Protein AF-0000000065926742 (afdb_homodimer)

pLDDT: mean 91.54, std 11.0, range [31.72, 98.94]

Sequence (686 aa):
MTVQEIKGKKLVKGIAPNVEPEALLNDKRKVFLFGSPSYTNIGDQAIAYAEEKFIKNHFPYYEYIEIMDYATDEGIELVKEIIREDDIVCFTGGGNLGNLYLDIEEDRRKVFSAFKDYKSISLPQSVYFEDTEEGQKEKKKTQDAYHQNTNLTIAARETQTLDVVKETFNSNVIFTPDMVLSLDIVPRELERDGVLFILRADKEKVTDEDFISQMKQWAEKTTYTERTDTVLDTVDTIDYADREKHFMEMLDRIGSSKLVITDRLHAMIFSIITKTPCLVFGNSYGKAKHSYRDWLESLNFIEYTDKNDVEELERMIDRLLQAEPNDVDLSKDFQPLIDFFASMTVQEIKGKKLVKGIAPNVEPEALLNDKRKVFLFGSPSYTNIGDQAIAYAEEKFIKNHFPYYEYIEIMDYATDEGIELVKEIIREDDIVCFTGGGNLGNLYLDIEEDRRKVFSAFKDYKSISLPQSVYFEDTEEGQKEKKKTQDAYHQNTNLTIAARETQTLDVVKETFNSNVIFTPDMVLSLDIVPRELERDGVLFILRADKEKVTDEDFISQMKQWAEKTTYTERTDTVLDTVDTIDYADREKHFMEMLDRIGSSKLVITDRLHAMIFSIITK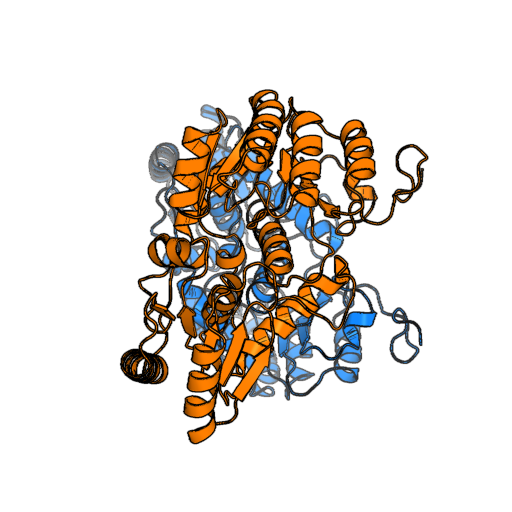TPCLVFGNSYGKAKHSYRDWLESLNFIEYTDKNDVEELERMIDRLLQAEPNDVDLSKDFQPLIDFFAS

Structure (mmCIF, N/CA/C/O backbone):
data_AF-0000000065926742-model_v1
#
loop_
_entity.id
_entity.type
_entity.pdbx_description
1 polymer 'General stress protein 30'
#
loop_
_atom_site.group_PDB
_atom_site.id
_atom_site.type_symbol
_atom_site.label_atom_id
_atom_site.label_alt_id
_atom_site.label_comp_id
_atom_site.label_asym_id
_atom_site.label_entity_id
_atom_site.label_seq_id
_atom_site.pdbx_PDB_ins_code
_atom_site.Cartn_x
_atom_site.Cartn_y
_atom_site.Cartn_z
_atom_site.occupancy
_atom_site.B_iso_or_equiv
_atom_site.auth_seq_id
_atom_site.auth_comp_id
_atom_site.auth_asym_id
_atom_site.auth_atom_id
_atom_site.pdbx_PDB_model_num
ATOM 1 N N . MET A 1 1 ? -20.688 9.602 -25.812 1 32.28 1 MET A N 1
ATOM 2 C CA . MET A 1 1 ? -20.344 10.609 -24.812 1 32.28 1 MET A CA 1
ATOM 3 C C . MET A 1 1 ? -18.906 10.43 -24.328 1 32.28 1 MET A C 1
ATOM 5 O O . MET A 1 1 ? -18.516 9.328 -23.938 1 32.28 1 MET A O 1
ATOM 9 N N . THR A 1 2 ? -17.984 11.125 -24.625 1 43.03 2 THR A N 1
ATOM 10 C CA . THR A 1 2 ? -16.562 10.984 -24.344 1 43.03 2 THR A CA 1
ATOM 11 C C . THR A 1 2 ? -16.297 11.133 -22.844 1 43.03 2 THR A C 1
ATOM 13 O O . THR A 1 2 ? -17.016 11.844 -22.141 1 43.03 2 THR A O 1
ATOM 16 N N . VAL A 1 3 ? -15.578 10.242 -22.188 1 49.06 3 VAL A N 1
ATOM 17 C CA . VAL A 1 3 ? -15.32 10.188 -20.75 1 49.06 3 VAL A CA 1
ATOM 18 C C . VAL A 1 3 ? -14.852 11.555 -20.25 1 49.06 3 VAL A C 1
ATOM 20 O O . VAL A 1 3 ? -15.125 11.93 -19.109 1 49.06 3 VAL A O 1
ATOM 23 N N . GLN A 1 4 ? -14.148 12.32 -21.078 1 54.62 4 GLN A N 1
ATOM 24 C CA . GLN A 1 4 ? -13.812 13.695 -20.719 1 54.62 4 GLN A CA 1
ATOM 25 C C . GLN A 1 4 ? -15.07 14.547 -20.562 1 54.62 4 GLN A C 1
ATOM 27 O O . GLN A 1 4 ? -15.039 15.594 -19.906 1 54.62 4 GLN A O 1
ATOM 32 N N . GLU A 1 5 ? -16.203 14.031 -21.141 1 60.59 5 GLU A N 1
ATOM 33 C CA . GLU A 1 5 ? -17.531 14.625 -21.016 1 60.59 5 GLU A CA 1
ATOM 34 C C . GLU A 1 5 ? -18.484 13.688 -20.281 1 60.59 5 GLU A C 1
ATOM 36 O O . GLU A 1 5 ? -18.594 12.508 -20.625 1 60.59 5 GLU A O 1
ATOM 41 N N . ILE A 1 6 ? -18.719 13.812 -19.125 1 61.41 6 ILE A N 1
ATOM 42 C CA . ILE A 1 6 ? -19.766 13.086 -18.422 1 61.41 6 ILE A CA 1
ATOM 43 C C . ILE A 1 6 ? -21.109 13.789 -18.625 1 61.41 6 ILE A C 1
ATOM 45 O O . ILE A 1 6 ? -21.297 14.93 -18.203 1 61.41 6 ILE A O 1
ATOM 49 N N . LYS A 1 7 ? -22.094 13.156 -19.094 1 58.25 7 LYS A N 1
ATOM 50 C CA . LYS A 1 7 ? -23.453 13.578 -19.438 1 58.25 7 LYS A CA 1
ATOM 51 C C . LYS A 1 7 ? -23.453 14.852 -20.266 1 58.25 7 LYS A C 1
ATOM 53 O O . LYS A 1 7 ? -24.203 15.781 -19.984 1 58.25 7 LYS A O 1
ATOM 58 N N . GLY A 1 8 ? -22.375 14.977 -21.062 1 59.56 8 GLY A N 1
ATOM 59 C CA . GLY A 1 8 ? -22.281 16.125 -21.938 1 59.56 8 GLY A CA 1
ATOM 60 C C . GLY A 1 8 ? -21.453 17.25 -21.375 1 59.56 8 GLY A C 1
ATOM 61 O O . GLY A 1 8 ? -21.328 18.312 -21.984 1 59.56 8 GLY A O 1
ATOM 62 N N . LYS A 1 9 ? -21.047 17.109 -20.172 1 62.5 9 LYS A N 1
ATOM 63 C CA . LYS A 1 9 ? -20.328 18.203 -19.531 1 62.5 9 LYS A CA 1
ATOM 64 C C . LYS A 1 9 ? -18.828 17.891 -19.391 1 62.5 9 LYS A C 1
ATOM 66 O O . LYS A 1 9 ? -18.469 16.75 -19.078 1 62.5 9 LYS A O 1
ATOM 71 N N . LYS A 1 10 ? -17.938 18.844 -19.75 1 74.94 10 LYS A N 1
ATOM 72 C CA . LYS A 1 10 ? -16.484 18.734 -19.578 1 74.94 10 LYS A CA 1
ATOM 73 C C . LYS A 1 10 ? -16.125 18.719 -18.094 1 74.94 10 LYS A C 1
ATOM 75 O O . LYS A 1 10 ? -16.672 19.484 -17.297 1 74.94 10 LYS A O 1
ATOM 80 N N . LEU A 1 11 ? -15.164 17.844 -17.625 1 87.44 11 LEU A N 1
ATOM 81 C CA . LEU A 1 11 ? -14.734 17.781 -16.234 1 87.44 11 LEU A CA 1
ATOM 82 C C . LEU A 1 11 ? -13.906 19 -15.867 1 87.44 11 LEU A C 1
ATOM 84 O O . LEU A 1 11 ? -12.984 19.375 -16.594 1 87.44 11 LEU A O 1
ATOM 88 N N . VAL A 1 12 ? -14.312 19.656 -14.852 1 88.56 12 VAL A N 1
ATOM 89 C CA . VAL A 1 12 ? -13.602 20.828 -14.344 1 88.56 12 VAL A CA 1
ATOM 90 C C . VAL A 1 12 ? -12.273 20.391 -13.734 1 88.56 12 VAL A C 1
ATOM 92 O O . VAL A 1 12 ? -12.148 19.281 -13.219 1 88.56 12 VAL A O 1
ATOM 95 N N . LYS A 1 13 ? -11.352 21.281 -13.844 1 91.81 13 LYS A N 1
ATOM 96 C CA . LYS A 1 13 ? -10.062 21.031 -13.211 1 91.81 13 LYS A CA 1
ATOM 97 C C . LYS A 1 13 ? -10.234 20.719 -11.727 1 91.81 13 LYS A C 1
ATOM 99 O O . LYS A 1 13 ? -11.008 21.375 -11.031 1 91.81 13 LYS A O 1
ATOM 104 N N . GLY A 1 14 ? -9.539 19.703 -11.273 1 94.81 14 GLY A N 1
ATOM 105 C CA . GLY A 1 14 ? -9.578 19.375 -9.859 1 94.81 14 GLY A CA 1
ATOM 106 C C . GLY A 1 14 ? -10.539 18.25 -9.531 1 94.81 14 GLY A C 1
ATOM 107 O O . GLY A 1 14 ? -10.539 17.719 -8.414 1 94.81 14 GLY A O 1
ATOM 108 N N . ILE A 1 15 ? -11.383 17.906 -10.492 1 95.75 15 ILE A N 1
ATOM 109 C CA . ILE A 1 15 ? -12.305 16.797 -10.289 1 95.75 15 ILE A CA 1
ATOM 110 C C . ILE A 1 15 ? -11.672 15.508 -10.789 1 95.75 15 ILE A C 1
ATOM 112 O O . ILE A 1 15 ? -11.352 15.375 -11.977 1 95.75 15 ILE A O 1
ATOM 116 N N . ALA A 1 16 ? -11.461 14.578 -9.93 1 96.12 16 ALA A N 1
ATOM 117 C CA . ALA A 1 16 ? -11.008 13.211 -10.203 1 96.12 16 ALA A CA 1
ATOM 118 C C . ALA A 1 16 ? -9.68 13.211 -10.953 1 96.12 16 ALA A C 1
ATOM 120 O O . ALA A 1 16 ? -9.539 12.539 -11.977 1 96.12 16 ALA A O 1
ATOM 121 N N . PRO A 1 17 ? -8.773 14.023 -10.438 1 95.62 17 PRO A N 1
ATOM 122 C CA . PRO A 1 17 ? -7.492 14.07 -11.148 1 95.62 17 PRO A CA 1
ATOM 123 C C . PRO A 1 17 ? -6.727 12.75 -11.086 1 95.62 17 PRO A C 1
ATOM 125 O O . PRO A 1 17 ? -5.773 12.547 -11.844 1 95.62 17 PRO A O 1
ATOM 128 N N . ASN A 1 18 ? -7.082 11.836 -10.164 1 95.56 18 ASN A N 1
ATOM 129 C CA . ASN A 1 18 ? -6.32 10.625 -9.891 1 95.56 18 ASN A CA 1
ATOM 130 C C . ASN A 1 18 ? -6.789 9.453 -10.758 1 95.56 18 ASN A C 1
ATOM 132 O O . ASN A 1 18 ? -6.211 8.367 -10.711 1 95.56 18 ASN A O 1
ATOM 136 N N . VAL A 1 19 ? -7.844 9.602 -11.539 1 93.94 19 VAL A N 1
ATOM 137 C CA . VAL A 1 19 ? -8.367 8.5 -12.344 1 93.94 19 VAL A CA 1
ATOM 138 C C . VAL A 1 19 ? -8.688 8.992 -13.75 1 93.94 19 VAL A C 1
ATOM 140 O O . VAL A 1 19 ? -8.742 10.195 -13.992 1 93.94 19 VAL A O 1
ATOM 143 N N . GLU A 1 20 ? -8.844 8.039 -14.641 1 89.38 20 GLU A N 1
ATOM 144 C CA . GLU A 1 20 ? -9.383 8.359 -15.961 1 89.38 20 GLU A CA 1
ATOM 145 C C . GLU A 1 20 ? -10.883 8.664 -15.883 1 89.38 20 GLU A C 1
ATOM 147 O O . GLU A 1 20 ? -11.586 8.125 -15.031 1 89.38 20 GLU A O 1
ATOM 152 N N . PRO A 1 21 ? -11.367 9.492 -16.734 1 89.88 21 PRO A N 1
ATOM 153 C CA . PRO A 1 21 ? -12.766 9.914 -16.672 1 89.88 21 PRO A CA 1
ATOM 154 C C . PRO A 1 21 ? -13.742 8.734 -16.688 1 89.88 21 PRO A C 1
ATOM 156 O O . PRO A 1 21 ? -14.805 8.797 -16.062 1 89.88 21 PRO A O 1
ATOM 159 N N . GLU A 1 22 ? -13.383 7.621 -17.297 1 89.5 22 GLU A N 1
ATOM 160 C CA . GLU A 1 22 ? -14.242 6.449 -17.406 1 89.5 22 GLU A CA 1
ATOM 161 C C . GLU A 1 22 ? -14.5 5.832 -16.031 1 89.5 22 GLU A C 1
ATOM 163 O O . GLU A 1 22 ? -15.523 5.172 -15.82 1 89.5 22 GLU A O 1
ATOM 168 N N . ALA A 1 23 ? -13.633 6.078 -15.148 1 91.94 23 ALA A N 1
ATOM 169 C CA . ALA A 1 23 ? -13.75 5.531 -13.797 1 91.94 23 ALA A CA 1
ATOM 170 C C . ALA A 1 23 ? -14.953 6.121 -13.07 1 91.94 23 ALA A C 1
ATOM 172 O O . ALA A 1 23 ? -15.516 5.488 -12.172 1 91.94 23 ALA A O 1
ATOM 173 N N . LEU A 1 24 ? -15.391 7.352 -13.445 1 93.69 24 LEU A N 1
ATOM 174 C CA . LEU A 1 24 ? -16.5 8.039 -12.797 1 93.69 24 LEU A CA 1
ATOM 175 C C . LEU A 1 24 ? -17.812 7.316 -13.062 1 93.69 24 LEU A C 1
ATOM 177 O O . LEU A 1 24 ? -18.766 7.445 -12.289 1 93.69 24 LEU A O 1
ATOM 181 N N . LEU A 1 25 ? -17.812 6.48 -14.148 1 91.44 25 LEU A N 1
ATOM 182 C CA . LEU A 1 25 ? -19.078 5.887 -14.555 1 91.44 25 LEU A CA 1
ATOM 183 C C . LEU A 1 25 ? -19.031 4.367 -14.438 1 91.44 25 LEU A C 1
ATOM 185 O O . LEU A 1 25 ? -19.984 3.684 -14.789 1 91.44 25 LEU A O 1
ATOM 189 N N . ASN A 1 26 ? -17.891 3.877 -13.984 1 92.25 26 ASN A N 1
ATOM 190 C CA . ASN A 1 26 ? -17.812 2.422 -13.891 1 92.25 26 ASN A CA 1
ATOM 191 C C . ASN A 1 26 ? -18.719 1.882 -12.789 1 92.25 26 ASN A C 1
ATOM 193 O O . ASN A 1 26 ? -19.359 2.652 -12.086 1 92.25 26 ASN A O 1
ATOM 197 N N . ASP A 1 27 ? -18.797 0.529 -12.672 1 91.5 27 ASP A N 1
ATOM 198 C CA . ASP A 1 27 ? -19.781 -0.092 -11.789 1 91.5 27 ASP A CA 1
ATOM 199 C C . ASP A 1 27 ? -19.188 -0.396 -10.422 1 91.5 27 ASP A C 1
ATOM 201 O O . ASP A 1 27 ? -19.844 -0.99 -9.562 1 91.5 27 ASP A O 1
ATOM 205 N N . LYS A 1 28 ? -18 0.103 -10.164 1 94.25 28 LYS A N 1
ATOM 206 C CA . LYS A 1 28 ? -17.375 -0.122 -8.859 1 94.25 28 LYS A CA 1
ATOM 207 C C . LYS A 1 28 ? -18 0.772 -7.797 1 94.25 28 LYS A C 1
ATOM 209 O O . LYS A 1 28 ? -18.406 1.902 -8.086 1 94.25 28 LYS A O 1
ATOM 214 N N . ARG A 1 29 ? -18.172 0.205 -6.57 1 96.12 29 ARG A N 1
ATOM 215 C CA . ARG A 1 29 ? -18.469 1.082 -5.441 1 96.12 29 ARG A CA 1
ATOM 216 C C . ARG A 1 29 ? -17.406 2.176 -5.312 1 96.12 29 ARG A C 1
ATOM 218 O O . ARG A 1 29 ? -16.203 1.91 -5.457 1 96.12 29 ARG A O 1
ATOM 225 N N . LYS A 1 30 ? -17.812 3.424 -4.988 1 98.38 30 LYS A N 1
ATOM 226 C CA . LYS A 1 30 ? -16.875 4.543 -5.047 1 98.38 30 LYS A CA 1
ATOM 227 C C . LYS A 1 30 ? -16.656 5.148 -3.66 1 98.38 30 LYS A C 1
ATOM 229 O O . LYS A 1 30 ? -17.547 5.121 -2.816 1 98.38 30 LYS A O 1
ATOM 234 N N . VAL A 1 31 ? -15.484 5.562 -3.434 1 98.75 31 VAL A N 1
ATOM 235 C CA . VAL A 1 31 ? -15.109 6.418 -2.314 1 98.75 31 VAL A CA 1
ATOM 236 C C . VAL A 1 31 ? -14.688 7.793 -2.834 1 98.75 31 VAL A C 1
ATOM 238 O O . VAL A 1 31 ? -13.688 7.914 -3.551 1 98.75 31 VAL A O 1
ATOM 241 N N . PHE A 1 32 ? -15.438 8.805 -2.51 1 98.88 32 PHE A N 1
ATOM 242 C CA . PHE A 1 32 ? -15.125 10.172 -2.91 1 98.88 32 PHE A CA 1
ATOM 243 C C . PHE A 1 32 ? -14.391 10.906 -1.798 1 98.88 32 PHE A C 1
ATOM 245 O O . PHE A 1 32 ? -14.906 11.047 -0.69 1 98.88 32 PHE A O 1
ATOM 252 N N . LEU A 1 33 ? -13.219 11.336 -2.059 1 98.94 33 LEU A N 1
ATOM 253 C CA . LEU A 1 33 ? -12.484 12.156 -1.102 1 98.94 33 LEU A CA 1
ATOM 254 C C . LEU A 1 33 ? -12.539 13.633 -1.492 1 98.94 33 LEU A C 1
ATOM 256 O O . LEU A 1 33 ? -11.883 14.047 -2.451 1 98.94 33 LEU A O 1
ATOM 260 N N . PHE A 1 34 ? -13.273 14.398 -0.744 1 98.88 34 PHE A N 1
ATOM 261 C CA . PHE A 1 34 ? -13.289 15.844 -0.908 1 98.88 34 PHE A CA 1
ATOM 262 C C . PHE A 1 34 ? -12.188 16.5 -0.083 1 98.88 34 PHE A C 1
ATOM 264 O O . PHE A 1 34 ? -11.672 15.891 0.86 1 98.88 34 PHE A O 1
ATOM 271 N N . GLY A 1 35 ? -11.844 17.703 -0.42 1 98.62 35 GLY A N 1
ATOM 272 C CA . GLY A 1 35 ? -10.898 18.5 0.349 1 98.62 35 GLY A CA 1
ATOM 273 C C . GLY A 1 35 ? -9.445 18.156 0.053 1 98.62 35 GLY A C 1
ATOM 274 O O . GLY A 1 35 ? -8.547 18.547 0.799 1 98.62 35 GLY A O 1
ATOM 275 N N . SER A 1 36 ? -9.195 17.359 -0.986 1 98.56 36 SER A N 1
ATOM 276 C CA . SER A 1 36 ? -7.809 17.094 -1.364 1 98.56 36 SER A CA 1
ATOM 277 C C . SER A 1 36 ? -7.023 18.406 -1.511 1 98.56 36 SER A C 1
ATOM 279 O O . SER A 1 36 ? -7.406 19.281 -2.281 1 98.56 36 SER A O 1
ATOM 281 N N . PRO A 1 37 ? -5.965 18.531 -0.774 1 98.19 37 PRO A N 1
ATOM 282 C CA . PRO A 1 37 ? -5.34 19.859 -0.65 1 98.19 37 PRO A CA 1
ATOM 283 C C . PRO A 1 37 ? -4.57 20.266 -1.906 1 98.19 37 PRO A C 1
ATOM 285 O O . PRO A 1 37 ? -3.93 19.422 -2.543 1 98.19 37 PRO A O 1
ATOM 288 N N . SER A 1 38 ? -4.688 21.5 -2.211 1 97.19 38 SER A N 1
ATOM 289 C CA . SER A 1 38 ? -3.842 22.109 -3.232 1 97.19 38 SER A CA 1
ATOM 290 C C . SER A 1 38 ? -2.836 23.078 -2.611 1 97.19 38 SER A C 1
ATOM 292 O O . SER A 1 38 ? -1.886 23.5 -3.273 1 97.19 38 SER A O 1
ATOM 294 N N . TYR A 1 39 ? -3.092 23.484 -1.385 1 93.88 39 TYR A N 1
ATOM 295 C CA . TYR A 1 39 ? -2.184 24.391 -0.705 1 93.88 39 TYR A CA 1
ATOM 296 C C . TYR A 1 39 ? -0.884 23.688 -0.326 1 93.88 39 TYR A C 1
ATOM 298 O O . TYR A 1 39 ? -0.758 22.484 -0.489 1 93.88 39 TYR A O 1
ATOM 306 N N . THR A 1 40 ? 0.094 24.359 0.191 1 93.44 40 THR A N 1
ATOM 307 C CA . THR A 1 40 ? 1.479 23.922 0.089 1 93.44 40 THR A CA 1
ATOM 308 C C . THR A 1 40 ? 1.966 23.359 1.422 1 93.44 40 THR A C 1
ATOM 310 O O . THR A 1 40 ? 3.17 23.219 1.638 1 93.44 40 THR A O 1
ATOM 313 N N . ASN A 1 41 ? 1.047 23.094 2.35 1 93.56 41 ASN A N 1
ATOM 314 C CA . ASN A 1 41 ? 1.395 22.359 3.564 1 93.56 41 ASN A CA 1
ATOM 315 C C . ASN A 1 41 ? 1.672 20.891 3.277 1 93.56 41 ASN A C 1
ATOM 317 O O . ASN A 1 41 ? 0.75 20.125 2.996 1 93.56 41 ASN A O 1
ATOM 321 N N . ILE A 1 42 ? 2.922 20.438 3.389 1 96.56 42 ILE A N 1
ATOM 322 C CA . ILE A 1 42 ? 3.334 19.094 2.988 1 96.56 42 ILE A CA 1
ATOM 323 C C . ILE A 1 42 ? 2.707 18.062 3.922 1 96.56 42 ILE A C 1
ATOM 325 O O . ILE A 1 42 ? 2.457 16.922 3.52 1 96.56 42 ILE A O 1
ATOM 329 N N . GLY A 1 43 ? 2.438 18.484 5.191 1 96.75 43 GL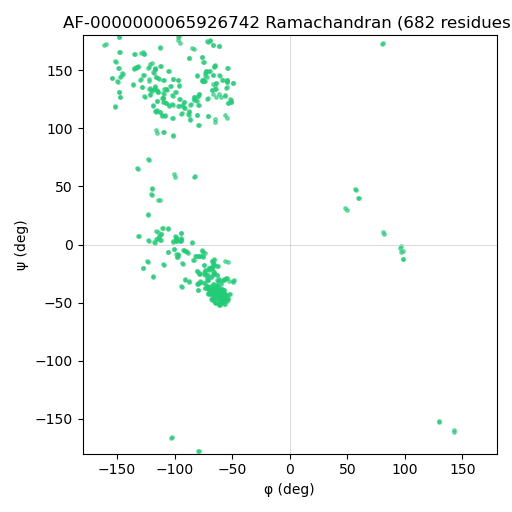Y A N 1
ATOM 330 C CA . GLY A 1 43 ? 1.723 17.578 6.086 1 96.75 43 GLY A CA 1
ATOM 331 C C . GLY A 1 43 ? 0.368 17.156 5.551 1 96.75 43 GLY A C 1
ATOM 332 O O . GLY A 1 43 ? 0.046 15.969 5.535 1 96.75 43 GLY A O 1
ATOM 333 N N . ASP A 1 44 ? -0.373 18.125 5.07 1 97.5 44 ASP A N 1
ATOM 334 C CA . ASP A 1 44 ? -1.692 17.844 4.516 1 97.5 44 ASP A CA 1
ATOM 335 C C . ASP A 1 44 ? -1.581 17.031 3.221 1 97.5 44 ASP A C 1
ATOM 337 O O . ASP A 1 44 ? -2.406 16.156 2.951 1 97.5 44 ASP A O 1
ATOM 341 N N . GLN A 1 45 ? -0.591 17.406 2.428 1 98.12 45 GLN A N 1
ATOM 342 C CA . GLN A 1 45 ? -0.346 16.625 1.219 1 98.12 45 GLN A CA 1
ATOM 343 C C . GLN A 1 45 ? -0.052 15.164 1.555 1 98.12 45 GLN A C 1
ATOM 345 O O . GLN A 1 45 ? -0.569 14.258 0.902 1 98.12 45 GLN A O 1
ATOM 350 N N . ALA A 1 46 ? 0.741 14.961 2.578 1 98.62 46 ALA A N 1
ATOM 351 C CA . ALA A 1 46 ? 1.087 13.617 3.018 1 98.62 46 ALA A CA 1
ATOM 352 C C . ALA A 1 46 ? -0.144 12.867 3.529 1 98.62 46 ALA A C 1
ATOM 354 O O . ALA A 1 46 ? -0.272 11.656 3.334 1 98.62 46 ALA A O 1
ATOM 355 N N . ILE A 1 47 ? -1.038 13.57 4.199 1 98.75 47 ILE A N 1
ATOM 356 C CA . ILE A 1 47 ? -2.277 12.977 4.684 1 98.75 47 ILE A CA 1
ATOM 357 C C . ILE A 1 47 ? -3.094 12.445 3.508 1 98.75 47 ILE A C 1
ATOM 359 O O . ILE A 1 47 ? -3.52 11.289 3.51 1 98.75 47 ILE A O 1
ATOM 363 N N . ALA A 1 48 ? -3.281 13.289 2.508 1 98.75 48 ALA A N 1
ATOM 364 C CA . ALA A 1 48 ? -4.043 12.875 1.332 1 98.75 48 ALA A CA 1
ATOM 365 C C . ALA A 1 48 ? -3.377 11.688 0.643 1 98.75 48 ALA A C 1
ATOM 367 O O . ALA A 1 48 ? -4.055 10.75 0.218 1 98.75 48 ALA A O 1
ATOM 368 N N . TYR A 1 49 ? -2.049 11.766 0.564 1 98.69 49 TYR A N 1
ATOM 369 C CA . TYR A 1 49 ? -1.273 10.672 -0.004 1 98.69 49 TYR A CA 1
ATOM 370 C C . TYR A 1 49 ? -1.521 9.375 0.76 1 98.69 49 TYR A C 1
ATOM 372 O O . TYR A 1 49 ? -1.795 8.336 0.157 1 98.69 49 TYR A O 1
ATOM 380 N N . ALA A 1 50 ? -1.479 9.422 2.027 1 98.88 50 ALA A N 1
ATOM 381 C CA . ALA A 1 50 ? -1.663 8.266 2.893 1 98.88 50 ALA A CA 1
ATOM 382 C C . ALA A 1 50 ? -3.088 7.727 2.795 1 98.88 50 ALA A C 1
ATOM 384 O O . ALA A 1 50 ? -3.305 6.512 2.818 1 98.88 50 ALA A O 1
ATOM 385 N N . GLU A 1 51 ? -4.047 8.617 2.707 1 98.88 51 GLU A N 1
ATOM 386 C CA . GLU A 1 51 ? -5.445 8.211 2.58 1 98.88 51 GLU A CA 1
ATOM 387 C C . GLU A 1 51 ? -5.668 7.395 1.31 1 98.88 51 GLU A C 1
ATOM 389 O O . GLU A 1 51 ? -6.328 6.355 1.344 1 98.88 51 GLU A O 1
ATOM 394 N N . GLU A 1 52 ? -5.098 7.883 0.271 1 98.69 52 GLU A N 1
ATOM 395 C CA . GLU A 1 52 ? -5.219 7.168 -0.997 1 98.69 52 GLU A CA 1
ATOM 396 C C . GLU A 1 52 ? -4.598 5.777 -0.906 1 98.69 52 GLU A C 1
ATOM 398 O O . GLU A 1 52 ? -5.234 4.785 -1.261 1 98.69 52 GLU A O 1
ATOM 403 N N . LYS A 1 53 ? -3.322 5.738 -0.412 1 98.56 53 LYS A N 1
ATOM 404 C CA . LYS A 1 53 ? -2.631 4.457 -0.29 1 98.56 53 LYS A CA 1
ATOM 405 C C . LYS A 1 53 ? -3.402 3.5 0.614 1 98.56 53 LYS A C 1
ATOM 407 O O . LYS A 1 53 ? -3.541 2.316 0.299 1 98.56 53 LYS A O 1
ATOM 412 N N . PHE A 1 54 ? -3.924 4.016 1.695 1 98.75 54 PHE A N 1
ATOM 413 C CA . PHE A 1 54 ? -4.645 3.211 2.674 1 98.75 54 PHE A CA 1
ATOM 414 C C . PHE A 1 54 ? -5.867 2.557 2.043 1 98.75 54 PHE A C 1
ATOM 416 O O . PHE A 1 54 ? -6.051 1.342 2.148 1 98.75 54 PHE A O 1
ATOM 423 N N . ILE A 1 55 ? -6.688 3.35 1.357 1 98.69 55 ILE A N 1
ATOM 424 C CA . ILE A 1 55 ? -7.934 2.854 0.79 1 98.69 55 ILE A CA 1
ATOM 425 C C . ILE A 1 55 ? -7.633 1.906 -0.369 1 9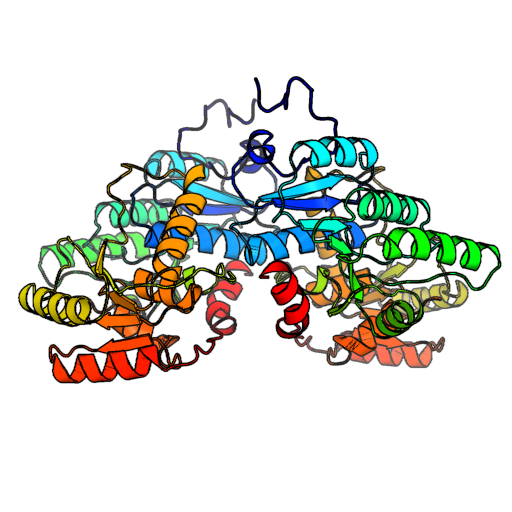8.69 55 ILE A C 1
ATOM 427 O O . ILE A 1 55 ? -8.203 0.814 -0.45 1 98.69 55 ILE A O 1
ATOM 431 N N . LYS A 1 56 ? -6.684 2.225 -1.226 1 98 56 LYS A N 1
ATOM 432 C CA . LYS A 1 56 ? -6.391 1.416 -2.404 1 98 56 LYS A CA 1
ATOM 433 C C . LYS A 1 56 ? -5.734 0.095 -2.016 1 98 56 LYS A C 1
ATOM 435 O O . LYS A 1 56 ? -5.914 -0.917 -2.697 1 98 56 LYS A O 1
ATOM 440 N N . ASN A 1 57 ? -5.004 0.099 -0.935 1 97.94 57 ASN A N 1
ATOM 441 C CA . ASN A 1 57 ? -4.312 -1.118 -0.52 1 97.94 57 ASN A CA 1
ATOM 442 C C . ASN A 1 57 ? -5.258 -2.08 0.195 1 97.94 57 ASN A C 1
ATOM 444 O O . ASN A 1 57 ? -5.184 -3.295 -0.007 1 97.94 57 ASN A O 1
ATOM 448 N N . HIS A 1 58 ? -6.133 -1.557 0.993 1 98.31 58 HIS A N 1
ATOM 449 C CA . HIS A 1 58 ? -7.027 -2.406 1.771 1 98.31 58 HIS A CA 1
ATOM 450 C C . HIS A 1 58 ? -8.289 -2.748 0.985 1 98.31 58 HIS A C 1
ATOM 452 O O . HIS A 1 58 ? -8.875 -3.818 1.175 1 98.31 58 HIS A O 1
ATOM 458 N N . PHE A 1 59 ? -8.742 -1.782 0.085 1 98.12 59 PHE A N 1
ATOM 459 C CA . PHE A 1 59 ? -10.023 -1.933 -0.597 1 98.12 59 PHE A CA 1
ATOM 460 C C . PHE A 1 59 ? -9.875 -1.665 -2.09 1 98.12 59 PHE A C 1
ATOM 462 O O . PHE A 1 59 ? -10.516 -0.756 -2.629 1 98.12 59 PHE A O 1
ATOM 469 N N . PRO A 1 60 ? -9.109 -2.549 -2.75 1 96.94 60 PRO A N 1
ATOM 470 C CA . PRO A 1 60 ? -8.852 -2.324 -4.176 1 96.94 60 PRO A CA 1
ATOM 471 C C . PRO A 1 60 ? -10.109 -2.443 -5.027 1 96.94 60 PRO A C 1
ATOM 473 O O . PRO A 1 60 ? -10.125 -1.995 -6.176 1 96.94 60 PRO A O 1
ATOM 476 N N . TYR A 1 61 ? -11.18 -2.969 -4.465 1 94.94 61 TYR A N 1
ATOM 477 C CA . TYR A 1 61 ? -12.422 -3.109 -5.211 1 94.94 61 TYR A CA 1
ATOM 478 C C . TYR A 1 61 ? -13.211 -1.804 -5.219 1 94.94 61 TYR A C 1
ATOM 480 O O . TYR A 1 61 ? -14.18 -1.659 -5.965 1 94.94 61 TYR A O 1
ATOM 488 N N . TYR A 1 62 ? -12.836 -0.784 -4.418 1 97.31 62 TYR A N 1
ATOM 489 C CA . TYR A 1 62 ? -13.406 0.554 -4.508 1 97.31 62 TYR A CA 1
ATOM 490 C C . TYR A 1 62 ? -12.773 1.345 -5.645 1 97.31 62 TYR A C 1
ATOM 492 O O . TYR A 1 62 ? -11.609 1.13 -5.984 1 97.31 62 TYR A O 1
ATOM 500 N N . GLU A 1 63 ? -13.555 2.156 -6.266 1 97.62 63 GLU A N 1
ATOM 501 C CA . GLU A 1 63 ? -13.016 3.25 -7.062 1 97.62 63 GLU A CA 1
ATOM 502 C C . GLU A 1 63 ? -12.758 4.484 -6.203 1 97.62 63 GLU A C 1
ATOM 504 O O . GLU A 1 63 ? -13.695 5.113 -5.715 1 97.62 63 GLU A O 1
ATOM 509 N N . TYR A 1 64 ? -11.523 4.762 -5.945 1 98.5 64 TYR A N 1
ATOM 510 C CA . TYR A 1 64 ? -11.148 5.91 -5.129 1 98.5 64 TYR A CA 1
ATOM 511 C C . TYR A 1 64 ? -11.039 7.168 -5.984 1 98.5 64 TYR A C 1
ATOM 513 O O . TYR A 1 64 ? -10.234 7.223 -6.918 1 98.5 64 TYR A O 1
ATOM 521 N N . ILE A 1 65 ? -11.828 8.227 -5.691 1 98.38 65 ILE A N 1
ATOM 522 C CA . ILE A 1 65 ? -11.898 9.438 -6.504 1 98.38 65 ILE A CA 1
ATOM 523 C C . ILE A 1 65 ? -11.641 10.656 -5.625 1 98.38 65 ILE A C 1
ATOM 525 O O . ILE A 1 65 ? -12.328 10.867 -4.625 1 98.38 65 ILE A O 1
ATOM 529 N N . GLU A 1 66 ? -10.695 11.484 -6.047 1 98.5 66 GLU A N 1
ATOM 530 C CA . GLU A 1 66 ? -10.367 12.695 -5.293 1 98.5 66 GLU A CA 1
ATOM 531 C C . GLU A 1 66 ? -10.992 13.93 -5.934 1 98.5 66 GLU A C 1
ATOM 533 O O . GLU A 1 66 ? -11.055 14.039 -7.16 1 98.5 66 GLU A O 1
ATOM 538 N N . ILE A 1 67 ? -11.43 14.805 -5.125 1 98.5 67 ILE A N 1
ATOM 539 C CA . ILE A 1 67 ? -11.875 16.141 -5.516 1 98.5 67 ILE A CA 1
ATOM 540 C C . ILE A 1 67 ? -11.008 17.188 -4.832 1 98.5 67 ILE A C 1
ATOM 542 O O . ILE A 1 67 ? -10.984 17.281 -3.604 1 98.5 67 ILE A O 1
ATOM 546 N N . MET A 1 68 ? -10.328 18 -5.578 1 98.44 68 MET A N 1
ATOM 547 C CA . MET A 1 68 ? -9.43 19.016 -5.047 1 98.44 68 MET A CA 1
ATOM 548 C C . MET A 1 68 ? -10.203 20.078 -4.281 1 98.44 68 MET A C 1
ATOM 550 O O . MET A 1 68 ? -11.375 20.344 -4.578 1 98.44 68 MET A O 1
ATOM 554 N N . ASP A 1 69 ? -9.539 20.688 -3.35 1 98.25 69 ASP A N 1
ATOM 555 C CA . ASP A 1 69 ? -10.18 21.641 -2.455 1 98.25 69 ASP A CA 1
ATOM 556 C C . ASP A 1 69 ? -10.742 22.828 -3.232 1 98.25 69 ASP A C 1
ATOM 558 O O . ASP A 1 69 ? -11.789 23.375 -2.873 1 98.25 69 ASP A O 1
ATOM 562 N N . TYR A 1 70 ? -10.117 23.203 -4.379 1 97.5 70 TYR A N 1
ATOM 563 C CA . TYR A 1 70 ? -10.555 24.375 -5.125 1 97.5 70 TYR A CA 1
ATOM 564 C C . TYR A 1 70 ? -11.703 24.031 -6.062 1 97.5 70 TYR A C 1
ATOM 566 O O . TYR A 1 70 ? -12.219 24.891 -6.785 1 97.5 70 TYR A O 1
ATOM 574 N N . ALA A 1 71 ? -12.148 22.781 -6.043 1 97.62 71 ALA A N 1
ATOM 575 C CA . ALA A 1 71 ? -13.227 22.344 -6.922 1 97.62 71 ALA A CA 1
ATOM 576 C C . ALA A 1 71 ? -14.383 21.75 -6.121 1 97.62 71 ALA A C 1
ATOM 578 O O . ALA A 1 71 ? -15.109 20.891 -6.613 1 97.62 71 ALA A O 1
ATOM 579 N N . THR A 1 72 ? -14.547 22.156 -4.863 1 98.25 72 THR A N 1
ATOM 580 C CA . THR A 1 72 ? -15.516 21.562 -3.945 1 98.25 72 THR A CA 1
ATOM 581 C C . THR A 1 72 ? -16.938 21.688 -4.5 1 98.25 72 THR A C 1
ATOM 583 O O . THR A 1 72 ? -17.656 20.688 -4.578 1 98.25 72 THR A O 1
ATOM 586 N N . ASP A 1 73 ? -17.344 22.875 -4.941 1 98.12 73 ASP A N 1
ATOM 587 C CA . ASP A 1 73 ? -18.703 23.094 -5.395 1 98.12 73 ASP A CA 1
ATOM 588 C C . ASP A 1 73 ? -19 22.312 -6.668 1 98.12 73 ASP A C 1
ATOM 590 O O . ASP A 1 73 ? -20.047 21.656 -6.77 1 98.12 73 ASP A O 1
ATOM 594 N N . GLU A 1 74 ? -18.125 22.375 -7.586 1 96.81 74 GLU A N 1
ATOM 595 C CA . GLU A 1 74 ? -18.281 21.594 -8.82 1 96.81 74 GLU A CA 1
ATOM 596 C C . GLU A 1 74 ? -18.297 20.094 -8.539 1 96.81 74 GLU A C 1
ATOM 598 O O . GLU A 1 74 ? -19.031 19.359 -9.172 1 96.81 74 GLU A O 1
ATOM 603 N N . GLY A 1 75 ? -17.406 19.703 -7.586 1 97.38 75 GLY A N 1
ATOM 604 C CA . GLY A 1 75 ? -17.375 18.312 -7.191 1 97.38 75 GLY A CA 1
ATOM 605 C C . GLY A 1 75 ? -18.672 17.828 -6.582 1 97.38 75 GLY A C 1
ATOM 606 O O . GLY A 1 75 ? -19.141 16.734 -6.891 1 97.38 75 GLY A O 1
ATOM 607 N N . ILE A 1 76 ? -19.25 18.641 -5.75 1 98.38 76 ILE A N 1
ATOM 608 C CA . ILE A 1 76 ? -20.531 18.312 -5.133 1 98.38 76 ILE A CA 1
ATOM 609 C C . ILE A 1 76 ? -21.578 18.078 -6.219 1 98.38 76 ILE A C 1
ATOM 611 O O . ILE A 1 76 ? -22.297 17.078 -6.199 1 98.38 76 ILE A O 1
ATOM 615 N N . GLU A 1 77 ? -21.656 18.953 -7.172 1 96.69 77 GLU A N 1
ATOM 616 C CA . GLU A 1 77 ? -22.641 18.844 -8.242 1 96.69 77 GLU A CA 1
ATOM 617 C C . GLU A 1 77 ? -22.438 17.578 -9.07 1 96.69 77 GLU A C 1
ATOM 619 O O . GLU A 1 77 ? -23.391 16.875 -9.383 1 96.69 77 GLU A O 1
ATOM 624 N N . LEU A 1 78 ? -21.219 17.312 -9.375 1 95.69 78 LEU A N 1
ATOM 625 C CA . LEU A 1 78 ? -20.922 16.125 -10.164 1 95.69 78 LEU A CA 1
ATOM 626 C C . LEU A 1 78 ? -21.25 14.852 -9.391 1 95.69 78 LEU A C 1
ATOM 628 O O . LEU A 1 78 ? -21.875 13.938 -9.93 1 95.69 78 LEU A O 1
ATOM 632 N N . VAL A 1 79 ? -20.812 14.742 -8.18 1 97.31 79 VAL A N 1
ATOM 633 C CA . VAL A 1 79 ? -20.984 13.539 -7.379 1 97.31 79 VAL A CA 1
ATOM 634 C C . VAL A 1 79 ? -22.484 13.273 -7.176 1 97.31 79 VAL A C 1
ATOM 636 O O . VAL A 1 79 ? -22.922 12.125 -7.203 1 97.31 79 VAL A O 1
ATOM 639 N N . LYS A 1 80 ? -23.25 14.297 -7.027 1 97.25 80 LYS A N 1
ATOM 640 C CA . LYS A 1 80 ? -24.703 14.133 -6.895 1 97.25 80 LYS A CA 1
ATOM 641 C C . LYS A 1 80 ? -25.281 13.383 -8.094 1 97.25 80 LYS A C 1
ATOM 643 O O . LYS A 1 80 ? -26.25 12.648 -7.957 1 97.25 80 LYS A O 1
ATOM 648 N N . GLU A 1 81 ? -24.672 13.547 -9.195 1 94.31 81 GLU A N 1
ATOM 649 C CA . GLU A 1 81 ? -25.188 12.961 -10.438 1 94.31 81 GLU A CA 1
ATOM 650 C C . GLU A 1 81 ? -24.812 11.484 -10.531 1 94.31 81 GLU A C 1
ATOM 652 O O . GLU A 1 81 ? -25.5 10.711 -11.195 1 94.31 81 GLU A O 1
ATOM 657 N N . ILE A 1 82 ? -23.766 11.086 -9.82 1 95.44 82 ILE A N 1
ATOM 658 C CA . ILE A 1 82 ? -23.266 9.758 -10.156 1 95.44 82 ILE A CA 1
ATOM 659 C C . ILE A 1 82 ? -23.266 8.875 -8.906 1 95.44 82 ILE A C 1
ATOM 661 O O . ILE A 1 82 ? -23.109 7.656 -9 1 95.44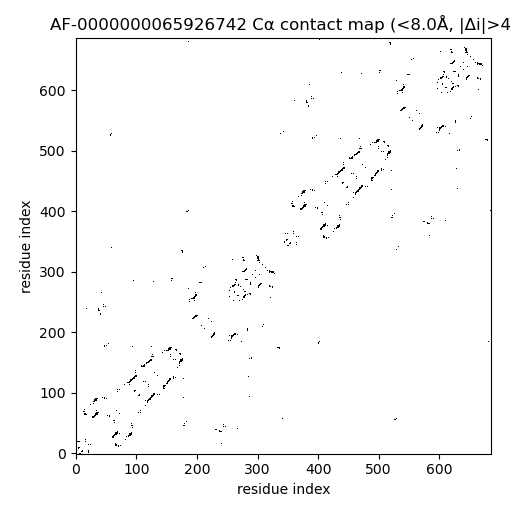 82 ILE A O 1
ATOM 665 N N . ILE A 1 83 ? -23.391 9.445 -7.73 1 97.44 83 ILE A N 1
ATOM 666 C CA . ILE A 1 83 ? -23.266 8.695 -6.484 1 97.44 83 ILE A CA 1
ATOM 667 C C . ILE A 1 83 ? -24.391 7.66 -6.391 1 97.44 83 ILE A C 1
ATOM 669 O O . ILE A 1 83 ? -25.516 7.93 -6.793 1 97.44 83 ILE A O 1
ATOM 673 N N . ARG A 1 84 ? -24 6.496 -5.914 1 96.56 84 ARG A N 1
ATOM 674 C CA . ARG A 1 84 ? -24.938 5.406 -5.668 1 96.56 84 ARG A CA 1
ATOM 675 C C . ARG A 1 84 ? -25.062 5.125 -4.176 1 96.56 84 ARG A C 1
ATOM 677 O O . ARG A 1 84 ? -24.281 5.633 -3.371 1 96.56 84 ARG A O 1
ATOM 684 N N . GLU A 1 85 ? -26.016 4.332 -3.785 1 94.81 85 GLU A N 1
ATOM 685 C CA . GLU A 1 85 ? -26.422 4.117 -2.4 1 94.81 85 GLU A CA 1
ATOM 686 C C . GLU A 1 85 ? -25.281 3.576 -1.56 1 94.81 85 GLU A C 1
ATOM 688 O O . GLU A 1 85 ? -25.109 3.957 -0.398 1 94.81 85 GLU A O 1
ATOM 693 N N . ASP A 1 86 ? -24.375 2.779 -2.102 1 94.06 86 ASP A N 1
ATOM 694 C CA . ASP A 1 86 ? -23.359 2.107 -1.313 1 94.06 86 ASP A CA 1
ATOM 695 C C . ASP A 1 86 ? -22.031 2.861 -1.379 1 94.06 86 ASP A C 1
ATOM 697 O O . ASP A 1 86 ? -21.031 2.43 -0.795 1 94.06 86 ASP A O 1
ATOM 701 N N . ASP A 1 87 ? -22.016 4.031 -2.039 1 98.19 87 ASP A N 1
ATOM 702 C CA . ASP A 1 87 ? -20.797 4.824 -2.129 1 98.19 87 ASP A CA 1
ATOM 703 C C . ASP A 1 87 ? -20.516 5.555 -0.816 1 98.19 87 ASP A C 1
ATOM 705 O O . ASP A 1 87 ? -21.375 5.625 0.056 1 98.19 87 ASP A O 1
ATOM 709 N N . ILE A 1 88 ? -19.328 5.977 -0.637 1 98.75 88 ILE A N 1
ATOM 710 C CA . ILE A 1 88 ? -18.875 6.621 0.593 1 98.75 88 ILE A CA 1
ATOM 711 C C . ILE A 1 88 ? -18.328 8.016 0.278 1 98.75 88 ILE A C 1
ATOM 713 O O . ILE A 1 88 ? -17.594 8.195 -0.696 1 98.75 88 ILE A O 1
ATOM 717 N N . VAL A 1 89 ? -18.719 9 1.058 1 98.88 89 VAL A N 1
ATOM 718 C CA . VAL A 1 89 ? -18.234 10.367 0.915 1 98.88 89 VAL A CA 1
ATOM 719 C C . VAL A 1 89 ? -17.281 10.695 2.064 1 98.88 89 VAL A C 1
ATOM 721 O O . VAL A 1 89 ? -17.656 10.602 3.234 1 98.88 89 VAL A O 1
ATOM 724 N N . CYS A 1 90 ? -16.094 11.055 1.702 1 98.88 90 CYS A N 1
ATOM 725 C CA . CYS A 1 90 ? -15.062 11.375 2.691 1 98.88 90 CYS A CA 1
ATOM 726 C C . CYS A 1 90 ? -14.625 12.828 2.57 1 98.88 90 CYS A C 1
ATOM 728 O O . CYS A 1 90 ? -14.711 13.422 1.494 1 98.88 90 CYS A O 1
ATOM 730 N N . PHE A 1 91 ? -14.211 13.398 3.621 1 98.88 91 PHE A N 1
ATOM 731 C CA . PHE A 1 91 ? -13.438 14.633 3.643 1 98.88 91 PHE A CA 1
ATOM 732 C C . PHE A 1 91 ? -12.062 14.406 4.27 1 98.88 91 PHE A C 1
ATOM 734 O O . PHE A 1 91 ? -11.945 13.695 5.27 1 98.88 91 PHE A O 1
ATOM 741 N N . THR A 1 92 ? -11.023 14.898 3.666 1 98.81 92 THR A N 1
ATOM 742 C CA . THR A 1 92 ? -9.633 14.633 4.035 1 98.81 92 THR A CA 1
ATOM 743 C C . THR A 1 92 ? -9.398 14.945 5.512 1 98.81 92 THR A C 1
ATOM 745 O O . THR A 1 92 ? -10.094 15.781 6.094 1 98.81 92 THR A O 1
ATOM 748 N N . GLY A 1 93 ? -8.43 14.25 6.113 1 98.31 93 GLY A N 1
ATOM 749 C CA . GLY A 1 93 ? -8.031 14.5 7.488 1 98.31 93 GLY A CA 1
ATOM 750 C C . GLY A 1 93 ? -7.121 15.703 7.633 1 98.31 93 GLY A C 1
ATOM 751 O O . GLY A 1 93 ? -6.906 16.453 6.672 1 98.31 93 GLY A O 1
ATOM 752 N N . GLY A 1 94 ? -6.695 15.93 8.914 1 96.31 94 GLY A N 1
ATOM 753 C CA . GLY A 1 94 ? -5.812 17.062 9.172 1 96.31 94 GLY A CA 1
ATOM 754 C C . GLY A 1 94 ? -6.105 17.75 10.492 1 96.31 94 GLY A C 1
ATOM 755 O O . GLY A 1 94 ? -6.531 17.109 11.453 1 96.31 94 GLY A O 1
ATOM 756 N N . GLY A 1 95 ? -5.652 18.938 10.609 1 94.38 95 GLY A N 1
ATOM 757 C CA . GLY A 1 95 ? -5.926 19.797 11.75 1 94.38 95 GLY A CA 1
ATOM 758 C C . GLY A 1 95 ? -6.777 21 11.406 1 94.38 95 GLY A C 1
ATOM 759 O O . GLY A 1 95 ? -6.547 22.094 11.914 1 94.38 95 GLY A O 1
ATOM 760 N N . ASN A 1 96 ? -7.727 20.734 10.539 1 94.75 96 ASN A N 1
ATOM 761 C CA . ASN A 1 96 ? -8.438 21.859 9.953 1 94.75 96 ASN A CA 1
ATOM 762 C C . ASN A 1 96 ? -9.914 21.859 10.344 1 94.75 96 ASN A C 1
ATOM 764 O O . ASN A 1 96 ? -10.703 22.641 9.812 1 94.75 96 ASN A O 1
ATOM 768 N N . LEU A 1 97 ? -10.328 20.953 11.203 1 96.69 97 LEU A N 1
ATOM 769 C CA . LEU A 1 97 ? -11.695 20.984 11.703 1 96.69 97 LEU A CA 1
ATOM 770 C C . LEU A 1 97 ? -11.844 22.047 12.797 1 96.69 97 LEU A C 1
ATOM 772 O O . LEU A 1 97 ? -11.164 21.984 13.82 1 96.69 97 LEU A O 1
ATOM 776 N N . GLY A 1 98 ? -12.664 22.984 12.609 1 95.75 98 GLY A N 1
ATOM 777 C CA . GLY A 1 98 ? -12.836 24.109 13.516 1 95.75 98 GLY A CA 1
ATOM 778 C C . GLY A 1 98 ? -12.789 25.453 12.82 1 95.75 98 GLY A C 1
ATOM 779 O O . GLY A 1 98 ? -13.18 25.562 11.656 1 95.75 98 GLY A O 1
ATOM 780 N N . ASN A 1 99 ? -12.383 26.531 13.547 1 94.44 99 ASN A N 1
ATOM 781 C CA . ASN A 1 99 ? -12.523 27.844 12.938 1 94.44 99 ASN A CA 1
ATOM 782 C C . ASN A 1 99 ? -11.164 28.484 12.656 1 94.44 99 ASN A C 1
ATOM 784 O O . ASN A 1 99 ? -11.094 29.641 12.227 1 94.44 99 ASN A O 1
ATOM 788 N N . LEU A 1 100 ? -10.055 27.734 12.859 1 90.69 100 LEU A N 1
ATOM 789 C CA . LEU A 1 100 ? -8.734 28.266 12.508 1 90.69 100 LEU A CA 1
ATOM 790 C C . LEU A 1 100 ? -8.547 28.281 10.992 1 90.69 100 LEU A C 1
ATOM 792 O O . LEU A 1 100 ? -7.867 29.156 10.453 1 90.69 100 LEU A O 1
ATOM 796 N N . TYR A 1 101 ? -9.125 27.328 10.336 1 92.75 101 TYR A N 1
ATOM 797 C CA . TYR A 1 101 ? -9.117 27.203 8.883 1 92.75 101 TYR A CA 1
ATOM 798 C C . TYR A 1 101 ? -10.531 27.172 8.328 1 92.75 101 TYR A C 1
ATOM 800 O O . TYR A 1 101 ? -10.953 26.172 7.75 1 92.75 101 TYR A O 1
ATOM 808 N N . LEU A 1 102 ? -11.109 28.297 8.375 1 95.94 102 LEU A N 1
ATOM 809 C CA . LEU A 1 102 ? -12.547 28.406 8.148 1 95.94 102 LEU A CA 1
ATOM 810 C C . LEU A 1 102 ? -12.906 28.016 6.723 1 95.94 102 LEU A C 1
ATOM 812 O O . LEU A 1 102 ? -13.953 27.422 6.48 1 95.94 102 LEU A O 1
ATOM 816 N N . ASP A 1 103 ? -12.07 28.375 5.746 1 96.56 103 ASP A N 1
ATOM 817 C CA . ASP A 1 103 ? -12.359 28.016 4.359 1 96.56 103 ASP A CA 1
ATOM 818 C C . ASP A 1 103 ? -12.508 26.516 4.195 1 96.56 103 ASP A C 1
ATOM 820 O O . ASP A 1 103 ? -13.414 26.047 3.498 1 96.56 103 ASP A O 1
ATOM 824 N N . ILE A 1 104 ? -11.648 25.781 4.848 1 97.75 104 ILE A N 1
ATOM 825 C CA . ILE A 1 104 ? -11.68 24.328 4.766 1 97.75 104 ILE A CA 1
ATOM 826 C C . ILE A 1 104 ? -12.898 23.797 5.516 1 97.75 104 ILE A C 1
ATOM 828 O O . ILE A 1 104 ? -13.602 22.906 5.023 1 97.75 104 ILE A O 1
ATOM 832 N N . GLU A 1 105 ? -13.172 24.359 6.672 1 98.31 105 GLU A N 1
ATOM 833 C CA . GLU A 1 105 ? -14.328 23.906 7.449 1 98.31 105 GLU A CA 1
ATOM 834 C C . GLU A 1 105 ? -15.633 24.219 6.723 1 98.31 105 GLU A C 1
ATOM 836 O O . GLU A 1 105 ? -16.562 23.406 6.738 1 98.31 105 GLU A O 1
ATOM 841 N N . GLU A 1 106 ? -15.695 25.344 6.105 1 98.44 106 GLU A N 1
ATOM 842 C CA . GLU A 1 106 ? -16.891 25.688 5.344 1 98.44 106 GLU A CA 1
ATOM 843 C C . GLU A 1 106 ? -17.141 24.688 4.215 1 98.44 106 GLU A C 1
ATOM 845 O O . GLU A 1 106 ? -18.266 24.281 3.965 1 98.44 106 GLU A O 1
ATOM 850 N N . ASP A 1 107 ? -16.094 24.297 3.521 1 98.69 107 ASP A N 1
ATOM 851 C CA . ASP A 1 107 ? -16.219 23.281 2.48 1 98.69 107 ASP A CA 1
ATOM 852 C C . ASP A 1 107 ? -16.688 21.953 3.062 1 98.69 107 ASP A C 1
ATOM 854 O O . ASP A 1 107 ? -17.547 21.281 2.477 1 98.69 107 ASP A O 1
ATOM 858 N N . ARG A 1 108 ? -16.141 21.578 4.176 1 98.75 108 ARG A N 1
ATOM 859 C CA . ARG A 1 108 ? -16.531 20.344 4.844 1 98.75 108 ARG A CA 1
ATOM 860 C C . ARG A 1 108 ? -18.016 20.359 5.188 1 98.75 108 ARG A C 1
ATOM 862 O O . ARG A 1 108 ? -18.719 19.375 4.965 1 98.75 108 ARG A O 1
ATOM 869 N N . ARG A 1 109 ? -18.469 21.5 5.707 1 98.69 109 ARG A N 1
ATOM 870 C CA . ARG A 1 109 ? -19.891 21.672 6.008 1 98.69 109 ARG A CA 1
ATOM 871 C C . ARG A 1 109 ? -20.75 21.469 4.762 1 98.69 109 ARG A C 1
ATOM 873 O O . ARG A 1 109 ? -21.75 20.75 4.809 1 98.69 109 ARG A O 1
ATOM 880 N N . LYS A 1 110 ? -20.328 22.062 3.67 1 98.62 110 LYS A N 1
ATOM 881 C CA . LYS A 1 110 ? -21.078 21.953 2.418 1 98.62 110 LYS A CA 1
ATOM 882 C C . LYS A 1 110 ? -21.188 20.5 1.976 1 98.62 110 LYS A C 1
ATOM 884 O O . LYS A 1 110 ? -22.266 20.047 1.589 1 98.62 110 LYS A O 1
ATOM 889 N N . VAL A 1 111 ? -20.078 19.797 2.059 1 98.81 111 VAL A N 1
ATOM 890 C CA . VAL A 1 111 ? -20.031 18.422 1.581 1 98.81 111 VAL A CA 1
ATOM 891 C C . VAL A 1 111 ? -20.953 17.547 2.432 1 98.81 111 VAL A C 1
ATOM 893 O O . VAL A 1 111 ? -21.797 16.828 1.902 1 98.81 111 VAL A O 1
ATOM 896 N N . PHE A 1 112 ? -20.844 17.609 3.771 1 98.44 112 PHE A N 1
ATOM 897 C CA . PHE A 1 112 ? -21.594 16.703 4.641 1 98.44 112 PHE A CA 1
ATOM 898 C C . PHE A 1 112 ? -23.078 17.062 4.637 1 98.44 112 PHE A C 1
ATOM 900 O O . PHE A 1 112 ? -23.938 16.203 4.836 1 98.44 112 PHE A O 1
ATOM 907 N N . SER A 1 113 ? -23.344 18.375 4.344 1 98.06 113 SER A N 1
ATOM 908 C CA . SER A 1 113 ? -24.75 18.781 4.188 1 98.06 113 SER A CA 1
ATOM 909 C C . SER A 1 113 ? -25.328 18.266 2.873 1 98.06 113 SER A C 1
ATOM 911 O O . SER A 1 113 ? -26.484 17.844 2.816 1 98.06 113 SER A O 1
ATOM 913 N N . ALA A 1 114 ? -24.547 18.266 1.841 1 98.25 114 ALA A N 1
ATOM 914 C CA . ALA A 1 114 ? -25 17.875 0.508 1 98.25 114 ALA A CA 1
ATOM 915 C C . ALA A 1 114 ? -25.234 16.375 0.427 1 98.25 114 ALA A C 1
ATOM 917 O O . ALA A 1 114 ? -26.109 15.922 -0.324 1 98.25 114 ALA A O 1
ATOM 918 N N . PHE A 1 115 ? -24.5 15.609 1.22 1 98.44 115 PHE A N 1
ATOM 919 C CA . PHE A 1 115 ? -24.562 14.156 1.087 1 98.44 115 PHE A CA 1
ATOM 920 C C . PHE A 1 115 ? -25.016 13.508 2.389 1 98.44 115 PHE A C 1
ATOM 922 O O . PHE A 1 115 ? -24.453 12.5 2.818 1 98.44 115 PHE A O 1
ATOM 929 N N . LYS A 1 116 ? -26.016 14.094 2.979 1 96.62 116 LYS A N 1
ATOM 930 C CA . LYS A 1 116 ? -26.516 13.719 4.301 1 96.62 116 LYS A CA 1
ATOM 931 C C . LYS A 1 116 ? -27.125 12.32 4.285 1 96.62 116 LYS A C 1
ATOM 933 O O . LYS A 1 116 ? -27.266 11.688 5.332 1 96.62 116 LYS A O 1
ATOM 938 N N . ASP A 1 117 ? -27.469 11.773 3.113 1 96.75 117 ASP A N 1
ATOM 939 C CA . ASP A 1 117 ? -28.156 10.492 3.01 1 96.75 117 ASP A CA 1
ATOM 940 C C . ASP A 1 117 ? -27.172 9.367 2.707 1 96.75 117 ASP A C 1
ATOM 942 O O . ASP A 1 117 ? -27.562 8.219 2.498 1 96.75 117 ASP A O 1
ATOM 946 N N . TYR A 1 118 ? -25.938 9.688 2.648 1 98.12 118 TYR A N 1
ATOM 947 C CA . TYR A 1 118 ? -24.922 8.703 2.273 1 98.12 118 TYR A CA 1
ATOM 948 C C . TYR A 1 118 ? -23.938 8.461 3.414 1 98.12 118 TYR A C 1
ATOM 950 O O . TYR A 1 118 ? -23.734 9.344 4.254 1 98.12 118 TYR A O 1
ATOM 958 N N . LYS A 1 119 ? -23.359 7.211 3.455 1 98.25 119 LYS A N 1
ATOM 959 C CA . LYS A 1 119 ? -22.266 6.938 4.383 1 98.25 119 LYS A CA 1
ATOM 960 C C . LYS A 1 119 ? -21.141 7.953 4.223 1 98.25 119 LYS A C 1
ATOM 962 O O . LYS A 1 119 ? -20.641 8.164 3.115 1 98.25 119 LYS A O 1
ATOM 967 N N . SER A 1 120 ? -20.766 8.695 5.293 1 98.69 120 SER A N 1
ATOM 968 C CA . SER A 1 120 ? -19.797 9.773 5.227 1 98.69 120 SER A CA 1
ATOM 969 C C . SER A 1 120 ? -18.812 9.703 6.383 1 98.69 120 SER A C 1
ATOM 971 O O . SER A 1 120 ? -19.141 9.219 7.465 1 98.69 120 SER A O 1
ATOM 973 N N . ILE A 1 121 ? -17.578 10.219 6.125 1 98.88 121 ILE A N 1
ATOM 974 C CA . ILE A 1 121 ? -16.609 10.242 7.203 1 98.88 121 ILE A CA 1
ATOM 975 C C . ILE A 1 121 ? -15.68 11.453 7.039 1 98.88 121 ILE A C 1
ATOM 977 O O . ILE A 1 121 ? -15.258 11.766 5.922 1 98.88 121 ILE A O 1
ATOM 981 N N . SER A 1 122 ? -15.484 12.203 8.102 1 98.88 122 SER A N 1
ATOM 982 C CA . SER A 1 122 ? -14.297 13.047 8.203 1 98.88 122 SER A CA 1
ATOM 983 C C . SER A 1 122 ? -13.078 12.25 8.648 1 98.88 122 SER A C 1
ATOM 985 O O . SER A 1 122 ? -13.047 11.734 9.773 1 98.88 122 SER A O 1
ATOM 987 N N . LEU A 1 123 ? -12.156 12.094 7.777 1 98.88 123 LEU A N 1
ATOM 988 C CA . LEU A 1 123 ? -10.977 11.289 8.102 1 98.88 123 LEU A CA 1
ATOM 989 C C . LEU A 1 123 ? -10.219 11.891 9.281 1 98.88 123 LEU A C 1
ATOM 991 O O . LEU A 1 123 ? -10.57 12.969 9.766 1 98.88 123 LEU A O 1
ATOM 995 N N . PRO A 1 124 ? -9.242 11.266 9.867 1 98.62 124 PRO A N 1
ATOM 996 C CA . PRO A 1 124 ? -8.664 11.625 11.164 1 98.62 124 PRO A CA 1
ATOM 997 C C . PRO A 1 124 ? -8.273 13.102 11.25 1 98.62 124 PRO A C 1
ATOM 999 O O . PRO A 1 124 ? -7.496 13.586 10.43 1 98.62 124 PRO A O 1
ATOM 1002 N N . GLN A 1 125 ? -8.836 13.75 12.289 1 96.56 125 GLN A N 1
ATOM 1003 C CA . GLN A 1 125 ? -8.727 15.195 12.445 1 96.56 125 GLN A CA 1
ATOM 1004 C C . GLN A 1 125 ? -8.305 15.57 13.859 1 96.56 125 GLN A C 1
ATOM 1006 O O . GLN A 1 125 ? -8.508 14.797 14.805 1 96.56 125 GLN A O 1
ATOM 1011 N N . SER A 1 126 ? -7.66 16.75 13.914 1 95.75 126 SER A N 1
ATOM 1012 C CA . SER A 1 126 ? -7.684 17.547 15.141 1 95.75 126 SER A CA 1
ATOM 1013 C C . SER A 1 126 ? -8.758 18.625 15.078 1 95.75 126 SER A C 1
ATOM 1015 O O . SER A 1 126 ? -8.992 19.203 14.016 1 95.75 126 SER A O 1
ATOM 1017 N N . VAL A 1 127 ? -9.391 18.812 16.219 1 95.56 127 VAL A N 1
ATOM 1018 C CA . VAL A 1 127 ? -10.477 19.781 16.25 1 95.56 127 VAL A CA 1
ATOM 1019 C C . VAL A 1 127 ? -10.117 20.922 17.203 1 95.56 127 VAL A C 1
ATOM 1021 O O . VAL A 1 127 ? -9.562 20.688 18.281 1 95.56 127 VAL A O 1
ATOM 1024 N N . TYR A 1 128 ? -10.398 22.125 16.734 1 93.44 128 TYR A N 1
ATOM 1025 C CA . TYR A 1 128 ? -10.195 23.266 17.609 1 93.44 128 TYR A CA 1
ATOM 1026 C C . TYR A 1 128 ? -11.148 24.406 17.266 1 93.44 128 TYR A C 1
ATOM 1028 O O . TYR A 1 128 ? -11.148 24.891 16.141 1 93.44 128 TYR A O 1
ATOM 1036 N N . PHE A 1 129 ? -11.992 24.781 18.188 1 95 129 PHE A N 1
ATOM 1037 C CA . PHE A 1 129 ? -12.781 26 18.125 1 95 129 PHE A CA 1
ATOM 1038 C C . PHE A 1 129 ? -12.289 27.016 19.156 1 95 129 PHE A C 1
ATOM 1040 O O . PHE A 1 129 ? -12.172 26.688 20.344 1 95 129 PHE A O 1
ATOM 1047 N N . GLU A 1 130 ? -12 28.172 18.719 1 93.25 130 GLU A N 1
ATOM 1048 C CA . GLU A 1 130 ? -11.547 29.203 19.641 1 93.25 130 GLU A CA 1
ATOM 1049 C C . GLU A 1 130 ? -12.609 29.516 20.688 1 93.25 130 GLU A C 1
ATOM 1051 O O . GLU A 1 130 ? -13.805 29.484 20.391 1 93.25 130 GLU A O 1
ATOM 1056 N N . ASP A 1 131 ? -12.07 29.828 21.891 1 92.31 131 ASP A N 1
ATOM 1057 C CA . ASP A 1 131 ? -12.984 30.219 22.953 1 92.31 131 ASP A CA 1
ATOM 1058 C C . ASP A 1 131 ? -13.359 31.688 22.859 1 92.31 131 ASP A C 1
ATOM 1060 O O . ASP A 1 131 ? -13.039 32.469 23.75 1 92.31 131 ASP A O 1
ATOM 1064 N N . THR A 1 132 ? -13.883 32.094 21.828 1 96.38 132 THR A N 1
ATOM 1065 C CA . THR A 1 132 ? -14.383 33.438 21.531 1 96.38 132 THR A CA 1
ATOM 1066 C C . THR A 1 132 ? -15.82 33.375 21.031 1 96.38 132 THR A C 1
ATOM 1068 O O . THR A 1 132 ? -16.344 32.281 20.75 1 96.38 132 THR A O 1
ATOM 1071 N N . GLU A 1 133 ? -16.438 34.469 21.016 1 96.69 133 GLU A N 1
ATOM 1072 C CA . GLU A 1 133 ? -17.797 34.531 20.484 1 96.69 133 GLU A CA 1
ATOM 1073 C C . GLU A 1 133 ? -17.844 34.031 19.047 1 96.69 133 GLU A C 1
ATOM 1075 O O . GLU A 1 133 ? -18.75 33.281 18.672 1 96.69 133 GLU A O 1
ATOM 1080 N N . GLU A 1 134 ? -16.875 34.438 18.312 1 96.19 134 GLU A N 1
ATOM 1081 C CA . GLU A 1 134 ? -16.797 34 16.922 1 96.19 134 GLU A CA 1
ATOM 1082 C C . GLU A 1 134 ? -16.562 32.469 16.828 1 96.19 134 GLU A C 1
ATOM 1084 O O . GLU A 1 134 ? -17.156 31.812 15.984 1 96.19 134 GLU A O 1
ATOM 1089 N N . GLY A 1 135 ? -15.695 31.984 17.656 1 96.62 135 GLY A N 1
ATOM 1090 C CA . GLY A 1 135 ? -15.461 30.547 17.688 1 96.62 135 GLY A CA 1
ATOM 1091 C C . GLY A 1 135 ? -16.703 29.75 18.031 1 96.62 135 GLY A C 1
ATOM 1092 O O . GLY A 1 135 ? -16.969 28.719 17.422 1 96.62 135 GLY A O 1
ATOM 1093 N N . GLN A 1 136 ? -17.438 30.266 18.906 1 97.31 136 GLN A N 1
ATOM 1094 C CA . GLN A 1 136 ? -18.672 29.594 19.312 1 97.31 136 GLN A CA 1
ATOM 1095 C C . GLN A 1 136 ? -19.719 29.641 18.203 1 97.31 136 GLN A C 1
ATOM 1097 O O . GLN A 1 136 ? -20.469 28.688 18.016 1 97.31 136 GLN A O 1
ATOM 1102 N N . LYS A 1 137 ? -19.75 30.734 17.578 1 98.12 137 LYS A N 1
ATOM 1103 C CA . LYS A 1 137 ? -20.656 30.844 16.438 1 98.12 137 LYS A CA 1
ATOM 1104 C C . LYS A 1 137 ? -20.328 29.828 15.359 1 98.12 137 LYS A C 1
ATOM 1106 O O . LYS A 1 137 ? -21.219 29.188 14.812 1 98.12 137 LYS A O 1
ATOM 1111 N N . GLU A 1 138 ? -19.094 29.734 15.062 1 97.94 138 GLU A N 1
ATOM 1112 C CA . GLU A 1 138 ? -18.656 28.781 14.039 1 97.94 138 GLU A CA 1
ATOM 1113 C C . GLU A 1 138 ? -18.891 27.344 14.492 1 97.94 138 GLU A C 1
ATOM 1115 O O . GLU A 1 138 ? -19.266 26.484 13.68 1 97.94 138 GLU A O 1
ATOM 1120 N N . LYS A 1 139 ? -18.656 27.109 15.711 1 98.31 139 LYS A N 1
ATOM 1121 C CA . LYS A 1 139 ? -18.953 25.797 16.281 1 98.31 139 LYS A CA 1
ATOM 1122 C C . LYS A 1 139 ? -20.422 25.422 16.062 1 98.31 139 LYS A C 1
ATOM 1124 O O . LYS A 1 139 ? -20.719 24.297 15.641 1 98.31 139 LYS A O 1
ATOM 1129 N N . LYS A 1 140 ? -21.281 26.328 16.266 1 98.31 140 LYS A N 1
ATOM 1130 C CA . LYS A 1 140 ? -22.703 26.109 16.094 1 98.31 140 LYS A CA 1
ATOM 1131 C C . LYS A 1 140 ? -23.047 25.828 14.625 1 98.31 140 LYS A C 1
ATOM 1133 O O . LYS A 1 140 ? -23.844 24.938 14.32 1 98.31 140 LYS A O 1
ATOM 1138 N N . LYS A 1 141 ? -22.453 26.578 13.727 1 98.25 141 LYS A N 1
ATOM 1139 C CA . LYS A 1 141 ? -22.672 26.328 12.297 1 98.25 141 LYS A CA 1
ATOM 1140 C C . LYS A 1 141 ? -22.234 24.922 11.914 1 98.25 141 LYS A C 1
ATOM 1142 O O . LYS A 1 141 ? -22.906 24.25 11.125 1 98.25 141 LYS A O 1
ATOM 1147 N N . THR A 1 142 ? -21.125 24.516 12.422 1 98.44 142 THR A N 1
ATOM 1148 C CA . THR A 1 142 ? -20.625 23.172 12.133 1 98.44 142 THR A CA 1
ATOM 1149 C C . THR A 1 142 ? -21.562 22.125 12.719 1 98.44 142 THR A C 1
ATOM 1151 O O . THR A 1 142 ? -21.875 21.141 12.047 1 98.44 142 THR A O 1
ATOM 1154 N N . GLN A 1 143 ? -22.016 22.312 13.922 1 98.19 143 GLN A N 1
ATOM 1155 C CA . GLN A 1 143 ? -22.984 21.422 14.531 1 98.19 143 GLN A CA 1
ATOM 1156 C C . GLN A 1 143 ? -24.219 21.266 13.656 1 98.19 143 GLN A C 1
ATOM 1158 O O . GLN A 1 143 ? -24.672 20.141 13.391 1 98.19 143 GLN A O 1
ATOM 1163 N N . ASP A 1 144 ? -24.703 22.406 13.227 1 97.62 144 ASP A N 1
ATOM 1164 C CA . ASP A 1 144 ? -25.922 22.406 12.414 1 97.62 144 ASP A CA 1
ATOM 1165 C C . ASP A 1 144 ? -25.734 21.594 11.133 1 97.62 144 ASP A C 1
ATOM 1167 O O . ASP A 1 144 ? -26.609 20.812 10.75 1 97.62 144 ASP A O 1
ATOM 1171 N N . ALA A 1 145 ? -24.625 21.781 10.531 1 97.44 145 ALA A N 1
ATOM 1172 C CA . ALA A 1 145 ? -24.328 21.078 9.281 1 97.44 145 ALA A CA 1
ATOM 1173 C C . ALA A 1 145 ? -24.156 19.578 9.523 1 97.44 145 ALA A C 1
ATOM 1175 O O . ALA A 1 145 ? -24.734 18.766 8.805 1 97.44 145 ALA A O 1
ATOM 1176 N N . TYR A 1 146 ? -23.375 19.188 10.523 1 98.06 146 TYR A N 1
ATOM 1177 C CA . TYR A 1 146 ? -23.031 17.797 10.789 1 98.06 146 TYR A CA 1
ATOM 1178 C C . TYR A 1 146 ? -24.234 17.031 11.32 1 98.06 146 TYR A C 1
ATOM 1180 O O . TYR A 1 146 ? -24.438 15.859 10.977 1 98.06 146 TYR A O 1
ATOM 1188 N N . HIS A 1 147 ? -25.062 17.688 12.125 1 97.69 147 HIS A N 1
ATOM 1189 C CA . HIS A 1 147 ? -26.188 17.016 12.781 1 97.69 147 HIS A CA 1
ATOM 1190 C C . HIS A 1 147 ? -27.266 16.641 11.773 1 97.69 147 HIS A C 1
ATOM 1192 O O . HIS A 1 147 ? -28.094 15.766 12.039 1 97.69 147 HIS A O 1
ATOM 1198 N N . GLN A 1 148 ? -27.25 17.281 10.664 1 95.94 148 GLN A N 1
ATOM 1199 C CA . GLN A 1 148 ? -28.203 16.938 9.617 1 95.94 148 GLN A CA 1
ATOM 1200 C C . GLN A 1 148 ? -27.844 15.602 8.969 1 95.94 148 GLN A C 1
ATOM 1202 O O . GLN A 1 148 ? -28.688 14.977 8.305 1 95.94 148 GLN A O 1
ATOM 1207 N N . ASN A 1 149 ? -26.641 15.172 9.047 1 97.25 149 ASN A N 1
ATOM 1208 C CA . ASN A 1 149 ? -26.125 13.93 8.469 1 97.25 149 ASN A CA 1
ATOM 1209 C C . ASN A 1 149 ? -25.984 12.836 9.523 1 97.25 149 ASN A C 1
ATOM 1211 O O . ASN A 1 149 ? -24.938 12.695 10.141 1 97.25 149 ASN A O 1
ATOM 1215 N N . THR A 1 150 ? -26.953 12.023 9.688 1 96.44 150 THR A N 1
ATOM 1216 C CA . THR A 1 150 ? -26.969 10.984 10.719 1 96.44 150 THR A CA 1
ATOM 1217 C C . THR A 1 150 ? -26.031 9.844 10.344 1 96.44 150 THR A C 1
ATOM 1219 O O . THR A 1 150 ? -25.766 8.969 11.172 1 96.44 150 THR A O 1
ATOM 1222 N N . ASN A 1 151 ? -25.469 9.875 9.117 1 97.25 151 ASN A N 1
ATOM 1223 C CA . ASN A 1 151 ? -24.562 8.844 8.641 1 97.25 151 ASN A CA 1
ATOM 1224 C C . ASN A 1 151 ? -23.094 9.266 8.773 1 97.25 151 ASN A C 1
ATOM 1226 O O . ASN A 1 151 ? -22.203 8.555 8.328 1 97.25 151 ASN A O 1
ATOM 1230 N N . LEU A 1 152 ? -22.875 10.398 9.398 1 98.56 152 LEU A N 1
ATOM 1231 C CA . LEU A 1 152 ? -21.531 10.961 9.469 1 98.56 152 LEU A CA 1
ATOM 1232 C C . LEU A 1 152 ? -20.734 10.336 10.617 1 98.56 152 LEU A C 1
ATOM 1234 O O . LEU A 1 152 ? -21.234 10.242 11.742 1 98.56 152 LEU A O 1
ATOM 1238 N N . THR A 1 153 ? -19.562 9.828 10.32 1 98.81 153 THR A N 1
ATOM 1239 C CA . THR A 1 153 ? -18.562 9.43 11.297 1 98.81 153 THR A CA 1
ATOM 1240 C C . THR A 1 153 ? -17.391 10.414 11.305 1 98.81 153 THR A C 1
ATOM 1242 O O . THR A 1 153 ? -16.938 10.852 10.25 1 98.81 153 THR A O 1
ATOM 1245 N N . ILE A 1 154 ? -16.969 10.82 12.461 1 98.81 154 ILE A N 1
ATOM 1246 C CA . ILE A 1 154 ? -15.797 11.688 12.609 1 98.81 154 ILE A CA 1
ATOM 1247 C C . ILE A 1 154 ? -14.641 10.906 13.227 1 98.81 154 ILE A C 1
ATOM 1249 O O . ILE A 1 154 ? -14.781 10.336 14.312 1 98.81 154 ILE A O 1
ATOM 1253 N N . ALA A 1 155 ? -13.523 10.844 12.555 1 98.81 155 ALA A N 1
ATOM 1254 C CA . ALA A 1 155 ? -12.336 10.188 13.094 1 98.81 155 ALA A CA 1
ATOM 1255 C C . ALA A 1 155 ? -11.453 11.18 13.844 1 98.81 155 ALA A C 1
ATOM 1257 O O . ALA A 1 155 ? -11.039 12.195 13.281 1 98.81 155 ALA A O 1
ATOM 1258 N N . ALA A 1 156 ? -11.203 10.891 15.094 1 98.38 156 ALA A N 1
ATOM 1259 C CA . ALA A 1 156 ? -10.336 11.703 15.945 1 98.38 156 ALA A CA 1
ATOM 1260 C C . ALA A 1 156 ? -8.938 11.102 16.031 1 98.38 156 ALA A C 1
ATOM 1262 O O . ALA A 1 156 ? -8.781 9.914 16.312 1 98.38 156 ALA A O 1
ATOM 1263 N N . ARG A 1 157 ? -7.934 11.938 15.82 1 97.19 157 ARG A N 1
ATOM 1264 C CA . ARG A 1 157 ? -6.617 11.32 15.711 1 97.19 157 ARG A CA 1
ATOM 1265 C C . ARG A 1 157 ? -5.84 11.461 17.016 1 97.19 157 ARG A C 1
ATOM 1267 O O . ARG A 1 157 ? -4.711 10.977 17.125 1 97.19 157 ARG A O 1
ATOM 1274 N N . GLU A 1 158 ? -6.355 12.156 18.047 1 96.06 158 GLU A N 1
ATOM 1275 C CA . GLU A 1 158 ? -5.809 12.156 19.406 1 96.06 158 GLU A CA 1
ATOM 1276 C C . GLU A 1 158 ? -6.914 12.328 20.438 1 96.06 158 GLU A C 1
ATOM 1278 O O . GLU A 1 158 ? -8.039 12.688 20.109 1 96.06 158 GLU A O 1
ATOM 1283 N N . THR A 1 159 ? -6.625 12.062 21.656 1 95.62 159 THR A N 1
ATOM 1284 C CA . THR A 1 159 ? -7.613 11.977 22.719 1 95.62 159 THR A CA 1
ATOM 1285 C C . THR A 1 159 ? -8.289 13.32 22.953 1 95.62 159 THR A C 1
ATOM 1287 O O . THR A 1 159 ? -9.492 13.383 23.219 1 95.62 159 THR A O 1
ATOM 1290 N N . GLN A 1 160 ? -7.523 14.359 22.875 1 93.5 160 GLN A N 1
ATOM 1291 C CA . GLN A 1 160 ? -8.117 15.68 23.031 1 93.5 160 GLN A CA 1
ATOM 1292 C C . GLN A 1 160 ? -9.219 15.906 22 1 93.5 160 GLN A C 1
ATOM 1294 O O . GLN A 1 160 ? -10.297 16.406 22.328 1 93.5 160 GLN A O 1
ATOM 1299 N N . THR A 1 161 ? -8.953 15.57 20.797 1 96 161 THR A N 1
ATOM 1300 C CA . THR A 1 161 ? -9.938 15.688 19.719 1 96 161 THR A CA 1
ATOM 1301 C C . THR A 1 161 ? -11.125 14.773 19.969 1 96 161 THR A C 1
ATOM 1303 O O . THR A 1 161 ? -12.273 15.172 19.797 1 96 161 THR A O 1
ATOM 1306 N N . LEU A 1 162 ? -10.812 13.555 20.422 1 97.31 162 LEU A N 1
ATOM 1307 C CA . LEU A 1 162 ? -11.867 12.594 20.734 1 97.31 162 LEU A CA 1
ATOM 1308 C C . LEU A 1 162 ? -12.859 13.18 21.734 1 97.31 162 LEU A C 1
ATOM 1310 O O . LEU A 1 162 ? -14.078 13.133 21.516 1 97.31 162 LEU A O 1
ATOM 1314 N N . ASP A 1 163 ? -12.383 13.789 22.75 1 96.38 163 ASP A N 1
ATOM 1315 C CA . ASP A 1 163 ? -13.219 14.375 23.797 1 96.38 163 ASP A CA 1
ATOM 1316 C C . ASP A 1 163 ? -14.055 15.531 23.25 1 96.38 163 ASP A C 1
ATOM 1318 O O . ASP A 1 163 ? -15.266 15.594 23.484 1 96.38 163 ASP A O 1
ATOM 1322 N N . VAL A 1 164 ? -13.391 16.391 22.5 1 95.94 164 VAL A N 1
ATOM 1323 C CA . VAL A 1 164 ? -14.078 17.562 21.953 1 95.94 164 VAL A CA 1
ATOM 1324 C C . VAL A 1 164 ? -15.18 17.125 21 1 95.94 164 VAL A C 1
ATOM 1326 O O . VAL A 1 164 ? -16.281 17.672 21.016 1 95.94 164 VAL A O 1
ATOM 1329 N N . VAL A 1 165 ? -14.898 16.172 20.172 1 97.62 165 VAL A N 1
ATOM 1330 C CA . VAL A 1 165 ? -15.859 15.688 19.188 1 97.62 165 VAL A CA 1
ATOM 1331 C C . VAL A 1 165 ? -17.062 15.078 19.891 1 97.62 165 VAL A C 1
ATOM 1333 O O . VAL A 1 165 ? -18.219 15.383 19.562 1 97.62 165 VAL A O 1
ATOM 1336 N N . LYS A 1 166 ? -16.891 14.289 20.938 1 97.75 166 LYS A N 1
ATOM 1337 C CA . LYS A 1 166 ? -17.969 13.633 21.672 1 97.75 166 LYS A CA 1
ATOM 1338 C C . LYS A 1 166 ? -18.844 14.656 22.375 1 97.75 166 LYS A C 1
ATOM 1340 O O . LYS A 1 166 ? -20.062 14.469 22.469 1 97.75 166 LYS A O 1
ATOM 1345 N N . GLU A 1 167 ? -18.25 15.672 22.797 1 97.31 167 GLU A N 1
ATOM 1346 C CA . GLU A 1 167 ? -18.984 16.719 23.516 1 97.31 167 GLU A CA 1
ATOM 1347 C C . GLU A 1 167 ? -19.75 17.609 22.562 1 97.31 167 GLU A C 1
ATOM 1349 O O . GLU A 1 167 ? -20.828 18.125 22.891 1 97.31 167 GLU A O 1
ATOM 1354 N N . THR A 1 168 ? -19.188 17.797 21.422 1 97.62 168 THR A N 1
ATOM 1355 C CA . THR A 1 168 ? -19.688 18.844 20.531 1 97.62 168 THR A CA 1
ATOM 1356 C C . THR A 1 168 ? -20.703 18.266 19.547 1 97.62 168 THR A C 1
ATOM 1358 O O . THR A 1 168 ? -21.656 18.953 19.172 1 97.62 168 THR A O 1
ATOM 1361 N N . PHE A 1 169 ? -20.484 17.047 19.078 1 98.06 169 PHE A N 1
ATOM 1362 C CA . PHE A 1 169 ? -21.281 16.547 17.969 1 98.06 169 PHE A CA 1
ATOM 1363 C C . PHE A 1 169 ? -22.047 15.289 18.375 1 98.06 169 PHE A C 1
ATOM 1365 O O . PHE A 1 169 ? -21.609 14.547 19.25 1 98.06 169 PHE A O 1
ATOM 1372 N N . ASN A 1 170 ? -23.141 14.977 17.703 1 96.56 170 ASN A N 1
ATOM 1373 C CA . ASN A 1 170 ? -23.922 13.758 17.875 1 96.56 170 ASN A CA 1
ATOM 1374 C C . ASN A 1 170 ? -23.516 12.68 16.875 1 96.56 170 ASN A C 1
ATOM 1376 O O . ASN A 1 170 ? -24.094 11.594 16.844 1 96.56 170 ASN A O 1
ATOM 1380 N N . SER A 1 171 ? -22.547 12.883 16.125 1 96.62 171 SER A N 1
ATOM 1381 C CA . SER A 1 171 ? -22.078 11.977 15.086 1 96.62 171 SER A CA 1
ATOM 1382 C C . SER A 1 171 ? -21.328 10.781 15.688 1 96.62 171 SER A C 1
ATOM 1384 O O . SER A 1 171 ? -20.891 10.836 16.828 1 96.62 171 SER A O 1
ATOM 1386 N N . ASN A 1 172 ? -21.266 9.648 14.922 1 97.56 172 ASN A N 1
ATOM 1387 C CA . ASN A 1 172 ? -20.344 8.57 15.281 1 97.56 172 ASN A CA 1
ATOM 1388 C C . ASN A 1 172 ? -18.906 9.047 15.328 1 97.56 172 ASN A C 1
ATOM 1390 O O . ASN A 1 172 ? -18.5 9.922 14.555 1 97.56 172 ASN A O 1
ATOM 1394 N N . VAL A 1 173 ? -18.188 8.523 16.312 1 98.44 173 VAL A N 1
ATOM 1395 C CA . VAL A 1 173 ? -16.781 8.922 16.438 1 98.44 173 VAL A CA 1
ATOM 1396 C C . VAL A 1 173 ? -15.898 7.68 16.516 1 98.44 173 VAL A C 1
ATOM 1398 O O . VAL A 1 173 ? -16.234 6.703 17.188 1 98.44 173 VAL A O 1
ATOM 1401 N N . ILE A 1 174 ? -14.812 7.68 15.805 1 98.5 174 ILE A N 1
ATOM 1402 C CA . ILE A 1 174 ? -13.812 6.625 15.938 1 98.5 174 ILE A CA 1
ATOM 1403 C C . ILE A 1 174 ? -12.461 7.234 16.297 1 98.5 174 ILE A C 1
ATOM 1405 O O . ILE A 1 174 ? -12.219 8.422 16.047 1 98.5 174 ILE A O 1
ATOM 1409 N N . PHE A 1 175 ? -11.625 6.469 16.984 1 98.69 175 PHE A N 1
ATOM 1410 C CA . PHE A 1 175 ? -10.305 6.859 17.453 1 98.69 175 PHE A CA 1
ATOM 1411 C C . PHE A 1 175 ? -9.211 6.109 16.703 1 98.69 175 PHE A C 1
ATOM 1413 O O . PHE A 1 175 ? -9.133 4.879 16.781 1 98.69 175 PHE A O 1
ATOM 1420 N N . THR A 1 176 ? -8.453 6.793 15.883 1 98.62 176 THR A N 1
ATOM 1421 C CA . THR A 1 176 ? -7.41 6.219 15.047 1 98.62 176 THR A CA 1
ATOM 1422 C C . THR A 1 176 ? -6.273 7.215 14.836 1 98.62 176 THR A C 1
ATOM 1424 O O . THR A 1 176 ? -6.477 8.43 14.93 1 98.62 176 THR A O 1
ATOM 1427 N N . PRO A 1 177 ? -5.043 6.832 14.609 1 98.31 177 PRO A N 1
ATOM 1428 C CA . PRO A 1 177 ? -3.918 7.754 14.445 1 98.31 177 PRO A CA 1
ATOM 1429 C C . PRO A 1 177 ? -4.035 8.602 13.18 1 98.31 177 PRO A C 1
ATOM 1431 O O . PRO A 1 177 ? -4.949 8.406 12.375 1 98.31 177 PRO A O 1
ATOM 1434 N N . ASP A 1 178 ? -3.102 9.586 13.109 1 98.31 178 ASP A N 1
ATOM 1435 C CA . ASP A 1 178 ? -2.936 10.352 11.875 1 98.31 178 ASP A CA 1
ATOM 1436 C C . ASP A 1 178 ? -2.689 9.43 10.68 1 98.31 178 ASP A C 1
ATOM 1438 O O . ASP A 1 178 ? -1.936 8.461 10.789 1 98.31 178 ASP A O 1
ATOM 1442 N N . MET A 1 179 ? -3.25 9.75 9.547 1 98.75 179 MET A N 1
ATOM 1443 C CA . MET A 1 179 ? -3.213 8.867 8.383 1 98.75 179 MET A CA 1
ATOM 1444 C C . MET A 1 179 ? -1.78 8.648 7.914 1 98.75 179 MET A C 1
ATOM 1446 O O . MET A 1 179 ? -1.458 7.594 7.359 1 98.75 179 MET A O 1
ATOM 1450 N N . VAL A 1 180 ? -0.924 9.625 8.094 1 98.69 180 VAL A N 1
ATOM 1451 C CA . VAL A 1 180 ? 0.449 9.523 7.613 1 98.69 180 VAL A CA 1
ATOM 1452 C C . VAL A 1 180 ? 1.162 8.375 8.328 1 98.69 180 VAL A C 1
ATOM 1454 O O . VAL A 1 180 ? 2.062 7.75 7.762 1 98.69 180 VAL A O 1
ATOM 1457 N N . LEU A 1 181 ? 0.72 8.039 9.531 1 98.44 181 LEU A N 1
ATOM 1458 C CA . LEU A 1 181 ? 1.343 6.98 10.32 1 98.44 181 LEU A CA 1
ATOM 1459 C C . LEU A 1 181 ? 0.944 5.605 9.789 1 98.44 181 LEU A C 1
ATOM 1461 O O . LEU A 1 181 ? 1.466 4.586 10.242 1 98.44 181 LEU A O 1
ATOM 1465 N N . SER A 1 182 ? 0.031 5.547 8.789 1 98.5 182 SER A N 1
ATOM 1466 C CA . SER A 1 182 ? -0.351 4.281 8.18 1 98.5 182 SER A CA 1
ATOM 1467 C C . SER A 1 182 ? 0.638 3.873 7.09 1 98.5 182 SER A C 1
ATOM 1469 O O . SER A 1 182 ? 0.612 2.736 6.613 1 98.5 182 SER A O 1
ATOM 1471 N N . LEU A 1 183 ? 1.503 4.785 6.668 1 98.19 183 LEU A N 1
ATOM 1472 C CA . LEU A 1 183 ? 2.438 4.523 5.582 1 98.19 183 LEU A CA 1
ATOM 1473 C C . LEU A 1 183 ? 3.551 3.584 6.035 1 98.19 183 LEU A C 1
ATOM 1475 O O . LEU A 1 183 ? 3.945 3.604 7.203 1 98.19 183 LEU A O 1
ATOM 1479 N N . ASP A 1 184 ? 4.027 2.777 5.145 1 96.69 184 ASP A N 1
ATOM 1480 C CA . ASP A 1 184 ? 5.109 1.834 5.406 1 96.69 184 ASP A CA 1
ATOM 1481 C C . ASP A 1 184 ? 6.312 2.115 4.512 1 96.69 184 ASP A C 1
ATOM 1483 O O . ASP A 1 184 ? 6.832 1.211 3.855 1 96.69 184 ASP A O 1
ATOM 1487 N N . ILE A 1 185 ? 6.699 3.35 4.453 1 97.94 185 ILE A N 1
ATOM 1488 C CA . ILE A 1 185 ? 7.797 3.797 3.602 1 97.94 185 ILE A CA 1
ATOM 1489 C C . ILE A 1 185 ? 9.133 3.451 4.258 1 97.94 185 ILE A C 1
ATOM 1491 O O . ILE A 1 185 ? 9.32 3.686 5.453 1 97.94 185 ILE A O 1
ATOM 1495 N N . VAL A 1 186 ? 10.008 2.832 3.529 1 97.44 186 VAL A N 1
ATOM 1496 C CA . VAL A 1 186 ? 11.406 2.643 3.922 1 97.44 186 VAL A CA 1
ATOM 1497 C C . VAL A 1 186 ? 12.234 3.846 3.479 1 97.44 186 VAL A C 1
ATOM 1499 O O . VAL A 1 186 ? 12.312 4.148 2.285 1 97.44 186 VAL A O 1
ATOM 1502 N N . PRO A 1 187 ? 12.75 4.586 4.414 1 94.06 187 PRO A N 1
ATOM 1503 C CA . PRO A 1 187 ? 13.484 5.789 4.016 1 94.06 187 PRO A CA 1
ATOM 1504 C C . PRO A 1 187 ? 14.75 5.473 3.223 1 94.06 187 PRO A C 1
ATOM 1506 O O . PRO A 1 187 ? 15.336 4.395 3.385 1 94.06 187 PRO A O 1
ATOM 1509 N N . ARG A 1 188 ? 15.172 6.465 2.391 1 93.56 188 ARG A N 1
ATOM 1510 C CA . ARG A 1 188 ? 16.453 6.363 1.692 1 93.56 188 ARG A CA 1
ATOM 1511 C C . ARG A 1 188 ? 17.609 6.414 2.674 1 93.56 188 ARG A C 1
ATOM 1513 O O . ARG A 1 188 ? 17.516 7.059 3.721 1 93.56 188 ARG A O 1
ATOM 1520 N N . GLU A 1 189 ? 18.609 5.648 2.262 1 90.75 189 GLU A N 1
ATOM 1521 C CA . GLU A 1 189 ? 19.844 5.777 3.029 1 90.75 189 GLU A CA 1
ATOM 1522 C C . GLU A 1 189 ? 20.625 7.023 2.613 1 90.75 189 GLU A C 1
ATOM 1524 O O . GLU A 1 189 ? 21.312 7.02 1.59 1 90.75 189 GLU A O 1
ATOM 1529 N N . LEU A 1 190 ? 20.516 8 3.43 1 94.12 190 LEU A N 1
ATOM 1530 C CA . LEU A 1 190 ? 21.172 9.273 3.143 1 94.12 190 LEU A CA 1
ATOM 1531 C C . LEU A 1 190 ? 22.203 9.609 4.219 1 94.12 190 LEU A C 1
ATOM 1533 O O . LEU A 1 190 ? 22.047 9.219 5.379 1 94.12 190 LEU A O 1
ATOM 1537 N N . GLU A 1 191 ? 23.266 10.281 3.818 1 94.5 191 GLU A N 1
ATOM 1538 C CA . GLU A 1 191 ? 24.188 10.836 4.805 1 94.5 191 GLU A CA 1
ATOM 1539 C C . GLU A 1 191 ? 23.531 11.961 5.602 1 94.5 191 GLU A C 1
ATOM 1541 O O . GLU A 1 191 ? 22.859 12.828 5.027 1 94.5 191 GLU A O 1
ATOM 1546 N N . ARG A 1 192 ? 23.703 11.859 6.867 1 94.19 192 ARG A N 1
ATOM 1547 C CA . ARG A 1 192 ? 23.062 12.844 7.73 1 94.19 192 ARG A CA 1
ATOM 1548 C C . ARG A 1 192 ? 24.078 13.875 8.234 1 94.19 192 ARG A C 1
ATOM 1550 O O . ARG A 1 192 ? 25.203 13.523 8.586 1 94.19 192 ARG A O 1
ATOM 1557 N N . ASP A 1 193 ? 23.609 15.109 8.172 1 92.56 193 ASP A N 1
ATOM 1558 C CA . ASP A 1 193 ? 24.453 16.188 8.703 1 92.56 193 ASP A CA 1
ATOM 1559 C C . ASP A 1 193 ? 23.594 17.375 9.141 1 92.56 193 ASP A C 1
ATOM 1561 O O . ASP A 1 193 ? 22.5 17.594 8.609 1 92.56 193 ASP A O 1
ATOM 1565 N N . GLY A 1 194 ? 24.062 18 10.266 1 91.5 194 GLY A N 1
ATOM 1566 C CA . GLY A 1 194 ? 23.469 19.25 10.68 1 91.5 194 GLY A CA 1
ATOM 1567 C C . GLY A 1 194 ? 22.156 19.078 11.438 1 91.5 194 GLY A C 1
ATOM 1568 O O . GLY A 1 194 ? 21.719 17.953 11.664 1 91.5 194 GLY A O 1
ATOM 1569 N N . VAL A 1 195 ? 21.703 20.234 11.953 1 91.81 195 VAL A N 1
ATOM 1570 C CA . VAL A 1 195 ? 20.438 20.328 12.672 1 91.81 195 VAL A CA 1
ATOM 1571 C C . VAL A 1 195 ? 19.422 21.109 11.836 1 91.81 195 VAL A C 1
ATOM 1573 O O . VAL A 1 195 ? 19.703 22.219 11.359 1 91.81 195 VAL A O 1
ATOM 1576 N N . LEU A 1 196 ? 18.266 20.5 11.625 1 92.88 196 LEU A N 1
ATOM 1577 C CA . LEU A 1 196 ? 17.219 21.125 10.836 1 92.88 196 LEU A CA 1
ATOM 1578 C C . LEU A 1 196 ? 16.094 21.641 11.742 1 92.88 196 LEU A C 1
ATOM 1580 O O . LEU A 1 196 ? 15.477 20.859 12.477 1 92.88 196 LEU A O 1
ATOM 1584 N N . PHE A 1 197 ? 15.906 22.953 11.672 1 89.62 197 PHE A N 1
ATOM 1585 C CA . PHE A 1 197 ? 14.805 23.578 12.391 1 89.62 197 PHE A CA 1
ATOM 1586 C C . PHE A 1 197 ? 13.578 23.719 11.5 1 89.62 197 PHE A C 1
ATOM 1588 O O . PHE A 1 197 ? 13.617 24.391 10.477 1 89.62 197 PHE A O 1
ATOM 1595 N N . ILE A 1 198 ? 12.555 22.984 11.852 1 89.38 198 ILE A N 1
ATOM 1596 C CA . ILE A 1 198 ? 11.281 23.094 11.148 1 89.38 198 ILE A CA 1
ATOM 1597 C C . ILE A 1 198 ? 10.25 23.766 12.062 1 89.38 198 ILE A C 1
ATOM 1599 O O . ILE A 1 198 ? 9.594 23.078 12.867 1 89.38 198 ILE A O 1
ATOM 1603 N N . LEU A 1 199 ? 10.102 25 11.898 1 84.31 199 LEU A N 1
ATOM 1604 C CA . LEU A 1 199 ? 9.289 25.797 12.812 1 84.31 199 LEU A CA 1
ATOM 1605 C C . LEU A 1 199 ? 8.234 26.609 12.055 1 84.31 199 LEU A C 1
ATOM 1607 O O . LEU A 1 199 ? 8.477 27.047 10.93 1 84.31 199 LEU A O 1
ATOM 1611 N N . ARG A 1 200 ? 7.129 26.734 12.742 1 79.38 200 ARG A N 1
ATOM 1612 C CA . ARG A 1 200 ? 6.023 27.484 12.164 1 79.38 200 ARG A CA 1
ATOM 1613 C C . ARG A 1 200 ? 6.402 28.953 11.984 1 79.38 200 ARG A C 1
ATOM 1615 O O . ARG A 1 200 ? 7.09 29.531 12.828 1 79.38 200 ARG A O 1
ATOM 1622 N N . ALA A 1 201 ? 6.129 29.5 10.906 1 65.56 201 ALA A N 1
ATOM 1623 C CA . ALA A 1 201 ? 6.34 30.922 10.664 1 65.56 201 ALA A CA 1
ATOM 1624 C C . ALA A 1 201 ? 5.051 31.703 10.891 1 65.56 201 ALA A C 1
ATOM 1626 O O . ALA A 1 201 ? 5.07 32.938 10.922 1 65.56 201 ALA A O 1
ATOM 1627 N N . ASP A 1 202 ? 3.844 30.953 11.109 1 55.88 202 ASP A N 1
ATOM 1628 C CA . ASP A 1 202 ? 2.537 31.609 11.047 1 55.88 202 ASP A CA 1
ATOM 1629 C C . ASP A 1 202 ? 1.978 31.859 12.445 1 55.88 202 ASP A C 1
ATOM 1631 O O . ASP A 1 202 ? 2.723 31.844 13.422 1 55.88 202 ASP A O 1
ATOM 1635 N N . LYS A 1 203 ? 0.676 32.188 12.398 1 49 203 LYS A N 1
ATOM 1636 C CA . LYS A 1 203 ? -0.175 32.656 13.484 1 49 203 LYS A CA 1
ATOM 1637 C C . LYS A 1 203 ? -0.148 31.719 14.672 1 49 203 LYS A C 1
ATOM 1639 O O . LYS A 1 203 ? -0.497 32.094 15.797 1 49 203 LYS A O 1
ATOM 1644 N N . GLU A 1 204 ? 0.405 30.484 14.336 1 50.56 204 GLU A N 1
ATOM 1645 C CA . GLU A 1 204 ? 0.35 29.484 15.391 1 50.56 204 GLU A CA 1
ATOM 1646 C C . GLU A 1 204 ? 1.678 29.391 16.141 1 50.56 204 GLU A C 1
ATOM 1648 O O . GLU A 1 204 ? 1.807 28.641 17.109 1 50.56 204 GLU A O 1
ATOM 1653 N N . LYS A 1 205 ? 2.578 30.359 15.742 1 56.34 205 LYS A N 1
ATOM 1654 C CA . LYS A 1 205 ? 3.92 30.344 16.312 1 56.34 205 LYS A CA 1
ATOM 1655 C C . LYS A 1 205 ? 3.883 30.625 17.812 1 56.34 205 LYS A C 1
ATOM 1657 O O . LYS A 1 205 ? 3.291 31.609 18.25 1 56.34 205 LYS A O 1
ATOM 1662 N N . VAL A 1 206 ? 4.082 29.625 18.688 1 52.28 206 VAL A N 1
ATOM 1663 C CA . VAL A 1 206 ? 4.133 29.844 20.125 1 52.28 206 VAL A CA 1
ATOM 1664 C C . VAL A 1 206 ? 5.59 29.953 20.578 1 52.28 206 VAL A C 1
ATOM 1666 O O . VAL A 1 206 ? 5.867 30.453 21.672 1 52.28 206 VAL A O 1
ATOM 1669 N N . THR A 1 207 ? 6.484 29.609 19.578 1 58.22 207 THR A N 1
ATOM 1670 C CA . THR A 1 207 ? 7.832 29.438 20.109 1 58.22 207 THR A CA 1
ATOM 1671 C C . THR A 1 207 ? 8.531 30.797 20.266 1 58.22 207 THR A C 1
ATOM 1673 O O . THR A 1 207 ? 8.461 31.641 19.375 1 58.22 207 THR A O 1
ATOM 1676 N N . ASP A 1 208 ? 8.961 30.984 21.5 1 66.81 208 ASP A N 1
ATOM 1677 C CA . ASP A 1 208 ? 9.758 32.156 21.859 1 66.81 208 ASP A CA 1
ATOM 1678 C C . ASP A 1 208 ? 10.992 32.281 20.969 1 66.81 208 ASP A C 1
ATOM 1680 O O . ASP A 1 208 ? 11.867 31.406 20.969 1 66.81 208 ASP A O 1
ATOM 1684 N N . GLU A 1 209 ? 10.961 33.281 20.094 1 73.12 209 GLU A N 1
ATOM 1685 C CA . GLU A 1 209 ? 12.062 33.531 19.172 1 73.12 209 GLU A CA 1
ATOM 1686 C C . GLU A 1 209 ? 13.406 33.562 19.906 1 73.12 209 GLU A C 1
ATOM 1688 O O . GLU A 1 209 ? 14.422 33.156 19.344 1 73.12 209 GLU A O 1
ATOM 1693 N N . ASP A 1 210 ? 13.328 34 21.094 1 74.25 210 ASP A N 1
ATOM 1694 C CA . ASP A 1 210 ? 14.555 34 21.875 1 74.25 210 ASP A CA 1
ATOM 1695 C C . ASP A 1 210 ? 15.055 32.562 22.156 1 74.25 210 ASP A C 1
ATOM 1697 O O . ASP A 1 210 ? 16.25 32.312 22.094 1 74.25 210 ASP A O 1
ATOM 1701 N N . PHE A 1 211 ? 14.117 31.812 22.344 1 75.44 211 PHE A N 1
ATOM 1702 C CA . PHE A 1 211 ? 14.453 30.422 22.625 1 75.44 211 PHE A CA 1
ATOM 1703 C C . PHE A 1 211 ? 15.016 29.75 21.391 1 75.44 211 PHE A C 1
ATOM 1705 O O . PHE A 1 211 ? 16.016 29.016 21.469 1 75.44 211 PHE A O 1
ATOM 1712 N N . ILE A 1 212 ? 14.492 30.016 20.281 1 77.06 212 ILE A N 1
ATOM 1713 C CA . ILE A 1 212 ? 14.945 29.438 19.016 1 77.06 212 ILE A CA 1
ATOM 1714 C C . ILE A 1 212 ? 16.359 29.938 18.703 1 77.06 212 ILE A C 1
ATOM 1716 O O . ILE A 1 212 ? 17.203 29.172 18.234 1 77.06 212 ILE A O 1
ATOM 1720 N N . SER A 1 213 ? 16.516 31.156 18.922 1 79.06 213 SER A N 1
ATOM 1721 C CA . SER A 1 213 ? 17.828 31.734 18.672 1 79.06 213 SER A CA 1
ATOM 1722 C C . SER A 1 213 ? 18.891 31.078 19.547 1 79.06 213 SER A C 1
ATOM 1724 O O . SER A 1 213 ? 20 30.828 19.094 1 79.06 213 SER A O 1
ATOM 1726 N N . GLN A 1 214 ? 18.547 30.844 20.703 1 78.62 214 GLN A N 1
ATOM 1727 C CA . GLN A 1 214 ? 19.484 30.188 21.625 1 78.62 214 GLN A CA 1
ATOM 1728 C C . GLN A 1 214 ? 19.797 28.766 21.156 1 78.62 214 GLN A C 1
ATOM 1730 O O . GLN A 1 214 ? 20.969 28.344 21.188 1 78.62 214 GLN A O 1
ATOM 1735 N N . MET A 1 215 ? 18.828 28.125 20.781 1 79.06 215 MET A N 1
ATOM 1736 C CA . MET A 1 215 ? 19.016 26.75 20.312 1 79.06 215 MET A CA 1
ATOM 1737 C C . MET A 1 215 ? 19.859 26.719 19.047 1 79.06 215 MET A C 1
ATOM 1739 O O . MET A 1 215 ? 20.688 25.828 18.875 1 79.06 215 MET A O 1
ATOM 1743 N N . LYS A 1 216 ? 19.594 27.594 18.25 1 82.25 216 LYS A N 1
ATOM 1744 C CA . LYS A 1 216 ? 20.375 27.688 17.016 1 82.25 216 LYS A CA 1
ATOM 1745 C C . LYS A 1 216 ? 21.844 27.969 17.312 1 82.25 216 LYS A C 1
ATOM 1747 O O . LYS A 1 216 ? 22.734 27.375 16.688 1 82.25 216 LYS A O 1
ATOM 1752 N N . GLN A 1 217 ? 22.016 28.828 18.188 1 82.62 217 GLN A N 1
ATOM 1753 C CA . GLN A 1 217 ? 23.391 29.156 18.594 1 82.62 217 GLN A CA 1
ATOM 1754 C C . GLN A 1 217 ? 24.094 27.922 19.172 1 82.62 217 GLN A C 1
ATOM 1756 O O . GLN A 1 217 ? 25.266 27.688 18.891 1 82.62 217 GLN A O 1
ATOM 1761 N N . TRP A 1 218 ? 23.344 27.359 19.984 1 77.62 218 TRP A N 1
ATOM 1762 C CA . TRP A 1 218 ? 23.891 26.141 20.562 1 77.62 218 TRP A CA 1
ATOM 1763 C C . TRP A 1 218 ? 24.25 25.125 19.484 1 77.62 218 TRP A C 1
ATOM 1765 O O . TRP A 1 218 ? 25.344 24.562 19.516 1 77.62 218 TRP A O 1
ATOM 1775 N N . ALA A 1 219 ? 23.406 24.875 18.547 1 78.44 219 ALA A N 1
ATOM 1776 C CA . ALA A 1 219 ? 23.625 23.906 17.484 1 78.44 219 ALA A CA 1
ATOM 1777 C C . ALA A 1 219 ? 24.766 24.328 16.578 1 78.44 219 ALA A C 1
ATOM 1779 O O . ALA A 1 219 ? 25.547 23.484 16.109 1 78.44 219 ALA A O 1
ATOM 1780 N N . GLU A 1 220 ? 24.844 25.562 16.328 1 82 220 GLU A N 1
ATOM 1781 C CA . GLU A 1 220 ? 25.844 26.094 15.422 1 82 220 GLU A CA 1
ATOM 1782 C C . GLU A 1 220 ? 27.266 25.938 15.984 1 82 220 GLU A C 1
ATOM 1784 O O . GLU A 1 220 ? 28.25 26 15.25 1 82 220 GLU A O 1
ATOM 1789 N N . LYS A 1 221 ? 27.281 25.75 17.25 1 78.31 221 LYS A N 1
ATOM 1790 C CA . LYS A 1 221 ? 28.578 25.516 17.875 1 78.31 221 LYS A CA 1
ATOM 1791 C C . LYS A 1 221 ? 29.141 24.156 17.5 1 78.31 221 LYS A C 1
ATOM 1793 O O . LYS A 1 221 ? 30.344 23.938 17.531 1 78.31 221 LYS A O 1
ATOM 1798 N N . THR A 1 222 ? 28.297 23.281 17.109 1 70.44 222 THR A N 1
ATOM 1799 C CA . THR A 1 222 ? 28.75 21.906 16.922 1 70.44 222 THR A CA 1
ATOM 1800 C C . THR A 1 222 ? 28.562 21.469 15.469 1 70.44 222 THR A C 1
ATOM 1802 O O . THR A 1 222 ? 29.297 20.625 14.977 1 70.44 222 THR A O 1
ATOM 1805 N N . THR A 1 223 ? 27.562 22.109 14.828 1 78.88 223 THR A N 1
ATOM 1806 C CA . THR A 1 223 ? 27.281 21.641 13.469 1 78.88 223 THR A CA 1
ATOM 1807 C C . THR A 1 223 ? 26.5 22.688 12.688 1 78.88 223 THR A C 1
ATOM 1809 O O . THR A 1 223 ? 26.156 23.75 13.219 1 78.88 223 THR A O 1
ATOM 1812 N N . TYR A 1 224 ? 26.344 22.438 11.422 1 82.56 224 TYR A N 1
ATOM 1813 C CA . TYR A 1 224 ? 25.562 23.359 10.594 1 82.56 224 TYR A CA 1
ATOM 1814 C C . TYR A 1 224 ? 24.078 23.25 10.922 1 82.56 224 TYR A C 1
ATOM 1816 O O . TYR A 1 224 ? 23.609 22.219 11.391 1 82.56 224 TYR A O 1
ATOM 1824 N N . THR A 1 225 ? 23.453 24.422 10.852 1 81.88 225 THR A N 1
ATOM 1825 C CA . THR A 1 225 ? 22.016 24.469 11.125 1 81.88 225 THR A CA 1
ATOM 1826 C C . THR A 1 225 ? 21.266 25.047 9.93 1 81.88 225 THR A C 1
ATOM 1828 O O . THR A 1 225 ? 21.812 25.859 9.172 1 81.88 225 THR A O 1
ATOM 1831 N N . GLU A 1 226 ? 20.125 24.516 9.656 1 82.44 226 GLU A N 1
ATOM 1832 C CA . GLU A 1 226 ? 19.188 25.031 8.648 1 82.44 226 GLU A CA 1
ATOM 1833 C C . GLU A 1 226 ? 17.781 25.172 9.227 1 82.44 226 GLU A C 1
ATOM 1835 O O . GLU A 1 226 ? 17.391 24.422 10.125 1 82.44 226 GLU A O 1
ATOM 1840 N N . ARG A 1 227 ? 17.156 26.266 8.773 1 77.5 227 ARG A N 1
ATOM 1841 C CA . ARG A 1 227 ? 15.781 26.484 9.195 1 77.5 227 ARG A CA 1
ATOM 1842 C C . ARG A 1 227 ? 14.82 26.406 8.016 1 77.5 227 ARG A C 1
ATOM 1844 O O . ARG A 1 227 ? 15.133 26.875 6.922 1 77.5 227 ARG A O 1
ATOM 1851 N N . THR A 1 228 ? 13.758 25.656 8.156 1 79.75 228 THR A N 1
ATOM 1852 C CA . THR A 1 228 ? 12.703 25.547 7.148 1 79.75 228 THR A CA 1
ATOM 1853 C C . THR A 1 228 ? 11.352 25.312 7.801 1 79.75 228 THR A C 1
ATOM 1855 O O . THR A 1 228 ? 11.211 25.453 9.016 1 79.75 228 THR A O 1
ATOM 1858 N N . ASP A 1 229 ? 10.266 25.234 6.902 1 80.94 229 ASP A N 1
ATOM 1859 C CA . ASP A 1 229 ? 8.906 24.906 7.32 1 80.94 229 ASP A CA 1
ATOM 1860 C C . ASP A 1 229 ? 8.352 23.734 6.508 1 80.94 229 ASP A C 1
ATOM 1862 O O . ASP A 1 229 ? 8.93 23.344 5.488 1 80.94 229 ASP A O 1
ATOM 1866 N N . THR A 1 230 ? 7.305 23.188 7.02 1 82.94 230 THR A N 1
ATOM 1867 C CA . THR A 1 230 ? 6.613 22.156 6.262 1 82.94 230 THR A CA 1
ATOM 1868 C C . THR A 1 230 ? 5.719 22.781 5.191 1 82.94 230 THR A C 1
ATOM 1870 O O . THR A 1 230 ? 5.145 22.062 4.367 1 82.94 230 THR A O 1
ATOM 1873 N N . VAL A 1 231 ? 5.516 24.031 5.195 1 81.81 231 VAL A N 1
ATOM 1874 C CA . VAL A 1 231 ? 4.805 24.766 4.16 1 81.81 231 VAL A CA 1
ATOM 1875 C C . VAL A 1 231 ? 5.797 25.297 3.125 1 81.81 231 VAL A C 1
ATOM 1877 O O . VAL A 1 231 ? 6.715 26.047 3.461 1 81.81 231 VAL A O 1
ATOM 1880 N N . LEU A 1 232 ? 5.598 24.859 1.949 1 81.56 232 LEU A N 1
ATOM 1881 C CA . LEU A 1 232 ? 6.512 25.281 0.893 1 81.56 232 LEU A CA 1
ATOM 1882 C C . LEU A 1 232 ? 6.234 26.719 0.466 1 81.56 232 LEU A C 1
ATOM 1884 O O . LEU A 1 232 ? 5.074 27.125 0.353 1 81.56 232 LEU A O 1
ATOM 1888 N N . ASP A 1 233 ? 7.23 27.422 0.224 1 79.75 233 ASP A N 1
ATOM 1889 C CA . ASP A 1 233 ? 7.086 28.781 -0.282 1 79.75 233 ASP A CA 1
ATOM 1890 C C . ASP A 1 233 ? 7.582 28.891 -1.723 1 79.75 233 ASP A C 1
ATOM 1892 O O . ASP A 1 233 ? 7.551 29.969 -2.318 1 79.75 233 ASP A O 1
ATOM 1896 N N . THR A 1 234 ? 7.973 27.781 -2.32 1 80.94 234 THR A N 1
ATOM 1897 C CA . THR A 1 234 ? 8.57 27.781 -3.65 1 80.94 234 THR A CA 1
ATOM 1898 C C . THR A 1 234 ? 7.512 27.547 -4.723 1 80.94 234 THR A C 1
ATOM 1900 O O . THR A 1 234 ? 7.762 27.766 -5.91 1 80.94 234 THR A O 1
ATOM 1903 N N . VAL A 1 235 ? 6.348 27.062 -4.262 1 82 235 VAL A N 1
ATOM 1904 C CA . VAL A 1 235 ? 5.227 26.844 -5.172 1 82 235 VAL A CA 1
ATOM 1905 C C . VAL A 1 235 ? 3.947 27.406 -4.559 1 82 235 VAL A C 1
ATOM 1907 O O . VAL A 1 235 ? 3.799 27.453 -3.336 1 82 235 VAL A O 1
ATOM 1910 N N . ASP A 1 236 ? 3.031 27.797 -5.395 1 86.12 236 ASP A N 1
ATOM 1911 C CA . ASP A 1 236 ? 1.783 28.375 -4.918 1 86.12 236 ASP A CA 1
ATOM 1912 C C . ASP A 1 236 ? 0.712 27.312 -4.715 1 86.12 236 ASP A C 1
ATOM 1914 O O . ASP A 1 236 ? -0.197 27.484 -3.9 1 86.12 236 ASP A O 1
ATOM 1918 N N . THR A 1 237 ? 0.825 26.312 -5.5 1 92.56 237 THR A N 1
ATOM 1919 C CA . THR A 1 237 ? -0.158 25.234 -5.461 1 92.56 237 THR A CA 1
ATOM 1920 C C . THR A 1 237 ? 0.503 23.875 -5.742 1 92.56 237 THR A C 1
ATOM 1922 O O . THR A 1 237 ? 1.543 23.828 -6.398 1 92.56 237 THR A O 1
ATOM 1925 N N . ILE A 1 238 ? -0.005 22.891 -5.125 1 94.12 238 ILE A N 1
ATOM 1926 C CA . ILE A 1 238 ? 0.411 21.531 -5.406 1 94.12 238 ILE A CA 1
ATOM 1927 C C . ILE A 1 238 ? -0.764 20.734 -5.98 1 94.12 238 ILE A C 1
ATOM 1929 O O . ILE A 1 238 ? -1.756 20.5 -5.289 1 94.12 238 ILE A O 1
ATOM 1933 N N . ASP A 1 239 ? -0.629 20.359 -7.203 1 94.25 239 ASP A N 1
ATOM 1934 C CA . ASP A 1 239 ? -1.659 19.516 -7.805 1 94.25 239 ASP A CA 1
ATOM 1935 C C . ASP A 1 239 ? -1.436 18.047 -7.465 1 94.25 239 ASP A C 1
ATOM 1937 O O . ASP A 1 239 ? -0.362 17.656 -6.988 1 94.25 239 ASP A O 1
ATOM 1941 N N . TYR A 1 240 ? -2.426 17.281 -7.766 1 96.31 240 TYR A N 1
ATOM 1942 C CA . TYR A 1 240 ? -2.393 15.859 -7.457 1 96.31 240 TYR A CA 1
ATOM 1943 C C . TYR A 1 240 ? -1.119 15.219 -7.996 1 96.31 240 TYR A C 1
ATOM 1945 O O . TYR A 1 240 ? -0.45 14.461 -7.285 1 96.31 240 TYR A O 1
ATOM 1953 N N . ALA A 1 241 ? -0.743 15.57 -9.172 1 93.12 241 ALA A N 1
ATOM 1954 C CA . ALA A 1 241 ? 0.353 14.914 -9.875 1 93.12 241 ALA A CA 1
ATOM 1955 C C . ALA A 1 241 ? 1.693 15.211 -9.211 1 93.12 241 ALA A C 1
ATOM 1957 O O . ALA A 1 241 ? 2.654 14.453 -9.367 1 93.12 241 ALA A O 1
ATOM 1958 N N . ASP A 1 242 ? 1.768 16.297 -8.406 1 94.94 242 ASP A N 1
ATOM 1959 C CA . ASP A 1 242 ? 3.039 16.734 -7.844 1 94.94 242 ASP A CA 1
ATOM 1960 C C . ASP A 1 242 ? 3.129 16.391 -6.359 1 94.94 242 ASP A C 1
ATOM 1962 O O . ASP A 1 242 ? 4.176 16.578 -5.738 1 94.94 242 ASP A O 1
ATOM 1966 N N . ARG A 1 243 ? 2.066 15.906 -5.812 1 97.25 243 ARG A N 1
ATOM 1967 C CA . ARG A 1 243 ? 1.953 15.672 -4.375 1 97.25 243 ARG A CA 1
ATOM 1968 C C . ARG A 1 243 ? 3.062 14.758 -3.877 1 97.25 243 ARG A C 1
ATOM 1970 O O . ARG A 1 243 ? 3.777 15.094 -2.932 1 97.25 243 ARG A O 1
ATOM 1977 N N . GLU A 1 244 ? 3.221 13.641 -4.531 1 96.75 244 GLU A N 1
ATOM 1978 C CA . GLU A 1 244 ? 4.184 12.633 -4.105 1 96.75 244 GLU A CA 1
ATOM 1979 C C . GLU A 1 244 ? 5.613 13.172 -4.168 1 96.75 244 GLU A C 1
ATOM 1981 O O . GLU A 1 244 ? 6.41 12.945 -3.256 1 96.75 244 GLU A O 1
ATOM 1986 N N . LYS A 1 245 ? 5.914 13.891 -5.219 1 94.56 245 LYS A N 1
ATOM 1987 C CA . LYS A 1 245 ? 7.25 14.445 -5.398 1 94.56 245 LYS A CA 1
ATOM 1988 C C . LYS A 1 245 ? 7.633 15.352 -4.234 1 94.56 245 LYS A C 1
ATOM 1990 O O . LYS A 1 245 ? 8.703 15.195 -3.641 1 94.56 245 LYS A O 1
ATOM 1995 N N . HIS A 1 246 ? 6.73 16.281 -3.9 1 96.12 246 HIS A N 1
ATOM 1996 C CA . HIS A 1 246 ? 7.023 17.234 -2.838 1 96.12 246 HIS A CA 1
ATOM 1997 C C . HIS A 1 246 ? 7.094 16.547 -1.479 1 96.12 246 HIS A C 1
ATOM 1999 O O . HIS A 1 246 ? 7.914 16.906 -0.635 1 96.12 246 HIS A O 1
ATOM 2005 N N . PHE A 1 247 ? 6.266 15.578 -1.312 1 97.62 247 PHE A N 1
ATOM 2006 C CA . PHE A 1 247 ? 6.289 14.797 -0.081 1 97.62 247 PHE A CA 1
ATOM 2007 C C . PHE A 1 247 ? 7.621 14.062 0.071 1 97.62 247 PHE A C 1
ATOM 2009 O O . PHE A 1 247 ? 8.266 14.148 1.117 1 97.62 247 PHE A O 1
ATOM 2016 N N . MET A 1 248 ? 8.141 13.391 -0.995 1 96.75 248 MET A N 1
ATOM 2017 C CA . MET A 1 248 ? 9.406 12.672 -0.961 1 96.75 248 MET A CA 1
ATOM 2018 C C . MET A 1 248 ? 10.578 13.625 -0.73 1 96.75 248 MET A C 1
ATOM 2020 O O . MET A 1 248 ? 11.516 13.297 -0.001 1 96.75 248 MET A O 1
ATOM 2024 N N . GLU A 1 249 ? 10.477 14.766 -1.34 1 95.25 249 GLU A N 1
ATOM 2025 C CA . GLU A 1 249 ? 11.523 15.766 -1.156 1 95.25 249 GLU A CA 1
ATOM 2026 C C . GLU A 1 249 ? 11.641 16.188 0.307 1 95.25 249 GLU A C 1
ATOM 2028 O O . GLU A 1 249 ? 12.742 16.359 0.822 1 95.25 249 GLU A O 1
ATOM 2033 N N . MET A 1 250 ? 10.492 16.375 0.932 1 96.19 250 MET A N 1
ATOM 2034 C CA . MET A 1 250 ? 10.5 16.734 2.346 1 96.19 250 MET A CA 1
ATOM 2035 C C . MET A 1 250 ? 11.086 15.609 3.193 1 96.19 250 MET A C 1
ATOM 2037 O O . MET A 1 250 ? 11.867 15.859 4.109 1 96.19 250 MET A O 1
ATOM 2041 N N . LEU A 1 251 ? 10.758 14.359 2.887 1 97.5 251 LEU A N 1
ATOM 2042 C CA . LEU A 1 251 ? 11.328 13.219 3.604 1 97.5 251 LEU A CA 1
ATOM 2043 C C . LEU A 1 251 ? 12.844 13.18 3.451 1 97.5 251 LEU A C 1
ATOM 2045 O O . LEU A 1 251 ? 13.562 12.93 4.422 1 97.5 251 LEU A O 1
ATOM 2049 N N . ASP A 1 252 ? 13.336 13.469 2.252 1 95.88 252 ASP A N 1
ATOM 2050 C CA . ASP A 1 252 ? 14.773 13.461 2 1 95.88 252 ASP A CA 1
ATOM 2051 C C . ASP A 1 252 ? 15.477 14.555 2.793 1 95.88 252 ASP A C 1
ATOM 2053 O O . ASP A 1 252 ? 16.578 14.344 3.318 1 95.88 252 ASP A O 1
ATOM 2057 N N . ARG A 1 253 ? 14.812 15.688 2.82 1 95.12 253 ARG A N 1
ATOM 2058 C CA . ARG A 1 253 ? 15.391 16.797 3.57 1 95.12 253 ARG A CA 1
ATOM 2059 C C . ARG A 1 253 ? 15.523 16.453 5.047 1 95.12 253 ARG A C 1
ATOM 2061 O O . ARG A 1 253 ? 16.578 16.656 5.645 1 95.12 253 ARG A O 1
ATOM 2068 N N . ILE A 1 254 ? 14.547 15.914 5.582 1 97.06 254 ILE A N 1
ATOM 2069 C CA . ILE A 1 254 ? 14.555 15.523 6.988 1 97.06 254 ILE A CA 1
ATOM 2070 C C . ILE A 1 254 ? 15.508 14.344 7.191 1 97.06 254 ILE A C 1
ATOM 2072 O O . ILE A 1 254 ? 16.312 14.352 8.117 1 97.06 254 ILE A O 1
ATOM 2076 N N . GLY A 1 255 ? 15.484 13.406 6.301 1 96.94 255 GLY A N 1
ATOM 2077 C CA . GLY A 1 255 ? 16.328 12.219 6.398 1 96.94 255 GLY A CA 1
ATOM 2078 C C . GLY A 1 255 ? 17.797 12.516 6.234 1 96.94 255 GLY A C 1
ATOM 2079 O O . GLY A 1 255 ? 18.641 11.68 6.566 1 96.94 255 GLY A O 1
ATOM 2080 N N . SER A 1 256 ? 18.141 13.664 5.766 1 96.31 256 SER A N 1
ATOM 2081 C CA . SER A 1 256 ? 19.531 14.062 5.57 1 96.31 256 SER A CA 1
ATOM 2082 C C . SER A 1 256 ? 20.047 14.852 6.766 1 96.31 256 SER A C 1
ATOM 2084 O O . SER A 1 256 ? 21.188 15.32 6.758 1 96.31 256 SER A O 1
ATOM 2086 N N . SER A 1 257 ? 19.25 15.008 7.785 1 95.31 257 SER A N 1
ATOM 2087 C CA . SER A 1 257 ? 19.641 15.766 8.969 1 95.31 257 SER A CA 1
ATOM 2088 C C . SER A 1 257 ? 19.953 14.836 10.141 1 95.31 257 SER A C 1
ATOM 2090 O O . SER A 1 257 ? 19.328 13.789 10.297 1 95.31 257 SER A O 1
ATOM 2092 N N . LYS A 1 258 ? 20.859 15.266 10.977 1 95 258 LYS A N 1
ATOM 2093 C CA . LYS A 1 258 ? 21.219 14.492 12.164 1 95 258 LYS A CA 1
ATOM 2094 C C . LYS A 1 258 ? 20.156 14.641 13.25 1 95 258 LYS A C 1
ATOM 2096 O O . LYS A 1 258 ? 19.938 13.727 14.047 1 95 258 LYS A O 1
ATOM 2101 N N . LEU A 1 259 ? 19.594 15.828 13.227 1 95.25 259 LEU A N 1
ATOM 2102 C CA . LEU A 1 259 ? 18.594 16.172 14.234 1 95.25 259 LEU A CA 1
ATOM 2103 C C . LEU A 1 259 ? 17.578 17.156 13.68 1 95.25 259 LEU A C 1
ATOM 2105 O O . LEU A 1 259 ? 17.922 18.078 12.938 1 95.25 259 LEU A O 1
ATOM 2109 N N . VAL A 1 260 ? 16.328 16.938 14.055 1 95.38 260 VAL A N 1
ATOM 2110 C CA . VAL A 1 260 ? 15.25 17.875 13.719 1 95.38 260 VAL A CA 1
ATOM 2111 C C . VAL A 1 260 ? 14.688 18.484 14.992 1 95.38 260 VAL A C 1
ATOM 2113 O O . VAL A 1 260 ? 14.453 17.797 15.984 1 95.38 260 VAL A O 1
ATOM 2116 N N . ILE A 1 261 ? 14.531 19.719 15.023 1 90.62 261 ILE A N 1
ATOM 2117 C CA . ILE A 1 261 ? 13.852 20.469 16.078 1 90.62 261 ILE A CA 1
ATOM 2118 C C . ILE A 1 261 ? 12.602 21.125 15.5 1 90.62 261 ILE A C 1
ATOM 2120 O O . ILE A 1 261 ? 12.68 21.891 14.539 1 90.62 261 ILE A O 1
ATOM 2124 N N . THR A 1 262 ? 11.445 20.797 16.141 1 91.5 262 THR A N 1
ATOM 2125 C CA . THR A 1 262 ? 10.242 21.234 15.453 1 91.5 262 THR A CA 1
ATOM 2126 C C . THR A 1 262 ? 9.109 21.484 16.438 1 91.5 262 THR A C 1
ATOM 2128 O O . THR A 1 262 ? 9.133 20.984 17.562 1 91.5 262 THR A O 1
ATOM 2131 N N . ASP A 1 263 ? 8.141 22.312 16 1 87.38 263 ASP A N 1
ATOM 2132 C CA . ASP A 1 263 ? 6.859 22.469 16.688 1 87.38 263 ASP A CA 1
ATOM 2133 C C . ASP A 1 263 ? 5.711 21.984 15.805 1 87.38 263 ASP A C 1
ATOM 2135 O O . ASP A 1 263 ? 4.543 22.25 16.094 1 87.38 263 ASP A O 1
ATOM 2139 N N . ARG A 1 264 ? 6.051 21.297 14.703 1 89.44 264 ARG A N 1
ATOM 2140 C CA . ARG A 1 264 ? 5.074 20.797 13.742 1 89.44 264 ARG A CA 1
ATOM 2141 C C . ARG A 1 264 ? 4.832 19.297 13.938 1 89.44 264 ARG A C 1
ATOM 2143 O O . ARG A 1 264 ? 5.781 18.516 13.961 1 89.44 264 ARG A O 1
ATOM 2150 N N . LEU A 1 265 ? 3.578 18.969 14.047 1 92.75 265 LEU A N 1
ATOM 2151 C CA . LEU A 1 265 ? 3.207 17.562 14.164 1 92.75 265 LEU A CA 1
ATOM 2152 C C . LEU A 1 265 ? 3.799 16.75 13.016 1 92.75 265 LEU A C 1
ATOM 2154 O O . LEU A 1 265 ? 4.406 15.695 13.242 1 92.75 265 LEU A O 1
ATOM 2158 N N . HIS A 1 266 ? 3.664 17.266 11.781 1 95.75 266 HIS A N 1
ATOM 2159 C CA . HIS A 1 266 ? 4.039 16.422 10.648 1 95.75 266 HIS A CA 1
ATOM 2160 C C . HIS A 1 266 ? 5.551 16.391 10.461 1 95.75 266 HIS A C 1
ATOM 2162 O O . HIS A 1 266 ? 6.098 15.43 9.93 1 95.75 266 HIS A O 1
ATOM 2168 N N . ALA A 1 267 ? 6.281 17.391 10.891 1 95.69 267 ALA A N 1
ATOM 2169 C CA . ALA A 1 267 ? 7.73 17.234 10.938 1 95.69 267 ALA A CA 1
ATOM 2170 C C . ALA A 1 267 ? 8.133 16.094 11.867 1 95.69 267 ALA A C 1
ATOM 2172 O O . ALA A 1 267 ? 9.055 15.328 11.57 1 95.69 267 ALA A O 1
ATOM 2173 N N . MET A 1 268 ? 7.465 15.992 12.977 1 96.19 268 MET A N 1
ATOM 2174 C CA . MET A 1 268 ? 7.684 14.883 13.898 1 96.19 268 MET A CA 1
ATOM 2175 C C . MET A 1 268 ? 7.395 13.547 13.211 1 96.19 268 MET A C 1
ATOM 2177 O O . MET A 1 268 ? 8.211 12.625 13.266 1 96.19 268 MET A O 1
ATOM 2181 N N . ILE A 1 269 ? 6.262 13.469 12.523 1 97.75 269 ILE A N 1
ATOM 2182 C CA . ILE A 1 269 ? 5.852 12.227 11.875 1 97.75 269 ILE A CA 1
ATOM 2183 C C . ILE A 1 269 ? 6.824 11.883 10.758 1 97.75 269 ILE A C 1
ATOM 2185 O O . ILE A 1 269 ? 7.203 10.719 10.586 1 97.75 269 ILE A O 1
ATOM 2189 N N . PHE A 1 270 ? 7.258 12.906 9.969 1 98.19 270 PHE A N 1
ATOM 2190 C CA . PHE A 1 270 ? 8.234 12.664 8.914 1 98.19 270 PHE A CA 1
ATOM 2191 C C . PHE A 1 270 ? 9.555 12.188 9.492 1 98.19 270 PHE A C 1
ATOM 2193 O O . PHE A 1 270 ? 10.242 11.352 8.891 1 98.19 270 PHE A O 1
ATOM 2200 N N . SER A 1 271 ? 9.938 12.688 10.672 1 97.94 271 SER A N 1
ATOM 2201 C CA . SER A 1 271 ? 11.141 12.219 11.359 1 97.94 271 SER A CA 1
ATOM 2202 C C . SER A 1 271 ? 11.016 10.75 11.75 1 97.94 271 SER A C 1
ATOM 2204 O O . SER A 1 271 ? 11.992 10.008 11.711 1 97.94 271 SER A O 1
ATOM 2206 N N . ILE A 1 272 ? 9.844 10.406 12.148 1 98.06 272 ILE A N 1
ATOM 2207 C CA . ILE A 1 272 ? 9.586 9.016 12.492 1 98.06 272 ILE A CA 1
ATOM 2208 C C . ILE A 1 272 ? 9.758 8.133 11.258 1 98.06 272 ILE A C 1
ATOM 2210 O O . ILE A 1 272 ? 10.445 7.109 11.305 1 98.06 272 ILE A O 1
ATOM 2214 N N . ILE A 1 273 ? 9.227 8.531 10.125 1 98 273 ILE A N 1
ATOM 2215 C CA . ILE A 1 273 ? 9.32 7.777 8.883 1 98 273 ILE A CA 1
ATOM 2216 C C . ILE A 1 273 ? 10.781 7.641 8.469 1 98 273 ILE A C 1
ATOM 2218 O O . ILE A 1 273 ? 11.219 6.566 8.039 1 98 273 ILE A O 1
ATOM 2222 N N . THR A 1 274 ? 11.57 8.688 8.656 1 97.94 274 THR A N 1
ATOM 2223 C CA . THR A 1 274 ? 12.953 8.711 8.18 1 97.94 274 THR A CA 1
ATOM 2224 C C . THR A 1 274 ? 13.906 8.227 9.273 1 97.94 274 THR A C 1
ATOM 2226 O O . THR A 1 274 ? 15.117 8.188 9.07 1 97.94 274 THR A O 1
ATOM 2229 N N . LYS A 1 275 ? 13.336 7.973 10.469 1 97.38 275 LYS A N 1
ATOM 2230 C CA . LYS A 1 275 ? 14.125 7.562 11.625 1 97.38 275 LYS A CA 1
ATOM 2231 C C . LYS A 1 275 ? 15.164 8.617 11.984 1 97.38 275 LYS A C 1
ATOM 2233 O O . LYS A 1 275 ? 16.312 8.289 12.273 1 97.38 275 LYS A O 1
ATOM 2238 N N . THR A 1 276 ? 14.781 9.82 11.891 1 97.56 276 THR A N 1
ATOM 2239 C CA . THR A 1 276 ? 15.633 10.953 12.25 1 97.56 276 THR A CA 1
ATOM 2240 C C . THR A 1 276 ? 15.352 11.406 13.68 1 97.56 276 THR A C 1
ATOM 2242 O O . THR A 1 276 ? 14.203 11.672 14.039 1 97.56 276 THR A O 1
ATOM 2245 N N . PRO A 1 277 ? 16.359 11.461 14.508 1 97.31 277 PRO A N 1
ATOM 2246 C CA . PRO A 1 277 ? 16.141 12.023 15.852 1 97.31 277 PRO A CA 1
ATOM 2247 C C . PRO A 1 277 ? 15.422 13.367 15.812 1 97.31 277 PRO A C 1
ATOM 2249 O O . PRO A 1 277 ? 15.75 14.227 14.984 1 97.31 277 PRO A O 1
ATOM 2252 N N . CYS A 1 278 ? 14.469 13.539 16.766 1 96.75 278 CYS A N 1
ATOM 2253 C CA . CYS A 1 278 ? 13.609 14.711 16.672 1 96.75 278 CYS A CA 1
ATOM 2254 C C . CYS A 1 278 ? 13.211 15.211 18.047 1 96.75 278 CYS A C 1
ATOM 2256 O O . CYS A 1 278 ? 12.758 14.43 18.891 1 96.75 278 CYS A O 1
ATOM 2258 N N . LEU A 1 279 ? 13.438 16.422 18.266 1 93.19 279 LEU A N 1
ATOM 2259 C CA . LEU A 1 279 ? 12.945 17.125 19.453 1 93.19 279 LEU A CA 1
ATOM 2260 C C . LEU A 1 279 ? 11.727 17.969 19.109 1 93.19 279 LEU A C 1
ATOM 2262 O O . LEU A 1 279 ? 11.797 18.844 18.25 1 93.19 279 LEU A O 1
ATOM 2266 N N . VAL A 1 280 ? 10.625 17.656 19.781 1 91.81 280 VAL A N 1
ATOM 2267 C CA . VAL A 1 280 ? 9.367 18.328 19.5 1 91.81 280 VAL A CA 1
ATOM 2268 C C . VAL A 1 280 ? 9 19.25 20.672 1 91.81 280 VAL A C 1
ATOM 2270 O O . VAL A 1 280 ? 9.023 18.828 21.828 1 91.81 280 VAL A O 1
ATOM 2273 N N . PHE A 1 281 ? 8.703 20.422 20.391 1 83.94 281 PHE A N 1
ATOM 2274 C CA . PHE A 1 281 ? 8.281 21.344 21.453 1 83.94 281 PHE A CA 1
ATOM 2275 C C . PHE A 1 281 ? 6.824 21.75 21.266 1 83.94 281 PHE A C 1
ATOM 2277 O O . PHE A 1 281 ? 6.309 21.734 20.141 1 83.94 281 PHE A O 1
ATOM 2284 N N . GLY A 1 282 ? 6.188 21.875 22.406 1 73.81 282 GLY A N 1
ATOM 2285 C CA . GLY A 1 282 ? 4.75 22.062 22.469 1 73.81 282 GLY A CA 1
ATOM 2286 C C . GLY A 1 282 ? 4.293 23.344 21.781 1 73.81 282 GLY A C 1
ATOM 2287 O O . GLY A 1 282 ? 5.051 24.297 21.672 1 73.81 282 GLY A O 1
ATOM 2288 N N . ASN A 1 283 ? 3.285 23.156 20.891 1 61.25 283 ASN A N 1
ATOM 2289 C CA . ASN A 1 283 ? 2.613 24.328 20.328 1 61.25 283 ASN A CA 1
ATOM 2290 C C . ASN A 1 283 ? 1.327 24.656 21.078 1 61.25 283 ASN A C 1
ATOM 2292 O O . ASN A 1 283 ? 0.944 23.938 22 1 61.25 283 ASN A O 1
ATOM 2296 N N . SER A 1 284 ? 0.722 25.75 20.656 1 53.03 284 SER A N 1
ATOM 2297 C CA . SER A 1 284 ? -0.422 26.422 21.266 1 53.03 284 SER A CA 1
ATOM 2298 C C . SER A 1 284 ? -1.621 25.484 21.375 1 53.03 284 SER A C 1
ATOM 2300 O O . SER A 1 284 ? -2.393 25.547 22.328 1 53.03 284 SER A O 1
ATOM 2302 N N . TYR A 1 285 ? -1.718 24.531 20.422 1 59.91 285 TYR A N 1
ATOM 2303 C CA . TYR A 1 285 ? -3.029 23.906 20.516 1 59.91 285 TYR A CA 1
ATOM 2304 C C . TYR A 1 285 ? -2.9 22.406 20.719 1 59.91 285 TYR A C 1
ATOM 2306 O O . TYR A 1 285 ? -3.904 21.703 20.859 1 59.91 285 TYR A O 1
ATOM 2314 N N . GLY A 1 286 ? -1.85 21.875 20.859 1 77.19 286 GLY A N 1
ATOM 2315 C CA . GLY A 1 286 ? -1.711 20.609 21.562 1 77.19 286 GLY A CA 1
ATOM 2316 C C . GLY A 1 286 ? -1.709 19.406 20.625 1 77.19 286 GLY A C 1
ATOM 2317 O O . GLY A 1 286 ? -1.454 18.281 21.062 1 77.19 286 GLY A O 1
ATOM 2318 N N . LYS A 1 287 ? -1.888 19.578 19.281 1 81.25 287 LYS A N 1
ATOM 2319 C CA . LYS A 1 287 ? -2.008 18.406 18.422 1 81.25 287 LYS A CA 1
ATOM 2320 C C . LYS A 1 287 ? -0.75 17.547 18.484 1 81.25 287 LYS A C 1
ATOM 2322 O O . LYS A 1 287 ? -0.836 16.328 18.609 1 81.25 287 LYS A O 1
ATOM 2327 N N . ALA A 1 288 ? 0.383 18.156 18.438 1 86.56 288 ALA A N 1
ATOM 2328 C CA . ALA A 1 288 ? 1.63 17.391 18.5 1 86.56 288 ALA A CA 1
ATOM 2329 C C . ALA A 1 288 ? 1.782 16.688 19.844 1 86.56 288 ALA A C 1
ATOM 2331 O O . ALA A 1 288 ? 2.131 15.508 19.906 1 86.56 288 ALA A O 1
ATOM 2332 N N . LYS A 1 289 ? 1.442 17.406 20.844 1 88.38 289 LYS A N 1
ATOM 2333 C CA . LYS A 1 289 ? 1.56 16.875 22.203 1 88.38 289 LYS A CA 1
ATOM 2334 C C . LYS A 1 289 ? 0.684 15.633 22.375 1 88.38 289 LYS A C 1
ATOM 2336 O O . LYS A 1 289 ? 1.167 14.578 22.797 1 88.38 289 LYS A O 1
ATOM 2341 N N . HIS A 1 290 ? -0.499 15.75 22.047 1 91.81 290 HIS A N 1
ATOM 2342 C CA . HIS A 1 290 ? -1.447 14.672 22.281 1 91.81 290 HIS A CA 1
ATOM 2343 C C . HIS A 1 290 ? -1.193 13.492 21.359 1 91.81 290 HIS A C 1
ATOM 2345 O O . HIS A 1 290 ? -1.347 12.336 21.75 1 91.81 290 HIS A O 1
ATOM 2351 N N . SER A 1 291 ? -0.833 13.758 20.094 1 93.31 291 SER A N 1
ATOM 2352 C CA . SER A 1 291 ? -0.462 12.672 19.203 1 93.31 291 SER A CA 1
ATOM 2353 C C . SER A 1 291 ? 0.744 11.906 19.734 1 93.31 291 SER A C 1
ATOM 2355 O O . SER A 1 291 ? 0.778 10.672 19.672 1 93.31 291 SER A O 1
ATOM 2357 N N . TYR A 1 292 ? 1.716 12.648 20.266 1 93.75 292 TYR A N 1
ATOM 2358 C CA . TYR A 1 292 ? 2.904 12.031 20.844 1 93.75 292 TYR A CA 1
ATOM 2359 C C . TYR A 1 292 ? 2.539 11.141 22.016 1 93.75 292 TYR A C 1
ATOM 2361 O O . TYR A 1 292 ? 2.914 9.961 22.062 1 93.75 292 TYR A O 1
ATOM 2369 N N . ARG A 1 293 ? 1.727 11.602 22.859 1 93.94 293 ARG A N 1
ATOM 2370 C CA . ARG A 1 293 ? 1.375 10.883 24.078 1 93.94 293 ARG A CA 1
ATOM 2371 C C . ARG A 1 293 ? 0.492 9.68 23.781 1 93.94 293 ARG A C 1
ATOM 2373 O O . ARG A 1 293 ? 0.625 8.625 24.406 1 93.94 293 ARG A O 1
ATOM 2380 N N . ASP A 1 294 ? -0.333 9.844 22.828 1 95.81 294 ASP A N 1
ATOM 2381 C CA . ASP A 1 294 ? -1.326 8.812 22.547 1 95.81 294 ASP A CA 1
ATOM 2382 C C . ASP A 1 294 ? -0.715 7.672 21.734 1 95.81 294 ASP A C 1
ATOM 2384 O O . ASP A 1 294 ? -1.085 6.508 21.922 1 95.81 294 ASP A O 1
ATOM 2388 N N . TRP A 1 295 ? 0.257 8.039 20.828 1 97 295 TRP A N 1
ATOM 2389 C CA . TRP A 1 295 ? 0.618 7.023 19.844 1 97 295 TRP A CA 1
ATOM 2390 C C . TRP A 1 295 ? 2.125 6.793 19.828 1 97 295 TRP A C 1
ATOM 2392 O O . TRP A 1 295 ? 2.596 5.754 19.359 1 97 295 TRP A O 1
ATOM 2402 N N . LEU A 1 296 ? 3.049 7.719 20.328 1 96.75 296 LEU A N 1
ATOM 2403 C CA . LEU A 1 296 ? 4.426 7.727 19.844 1 96.75 296 LEU A CA 1
ATOM 2404 C C . LEU A 1 296 ? 5.41 7.766 21 1 96.75 296 LEU A C 1
ATOM 2406 O O . LEU A 1 296 ? 6.625 7.836 20.797 1 96.75 296 LEU A O 1
ATOM 2410 N N . GLU A 1 297 ? 4.973 7.645 22.172 1 94.44 297 GLU A N 1
ATOM 2411 C CA . GLU A 1 297 ? 5.797 7.793 23.375 1 94.44 297 GLU A CA 1
ATOM 2412 C C . GLU A 1 297 ? 6.848 6.691 23.453 1 94.44 297 GLU A C 1
ATOM 2414 O O . GLU A 1 297 ? 7.887 6.867 24.094 1 94.44 297 GLU A O 1
ATOM 2419 N N . SER A 1 298 ? 6.625 5.566 22.828 1 95.81 298 SER A N 1
ATOM 2420 C CA . SER A 1 298 ? 7.531 4.426 22.922 1 95.81 298 SER A CA 1
ATOM 2421 C C . SER A 1 298 ? 8.766 4.621 22.047 1 95.81 298 SER A C 1
ATOM 2423 O O . SER A 1 298 ? 9.742 3.875 22.172 1 95.81 298 SER A O 1
ATOM 2425 N N . LEU A 1 299 ? 8.797 5.609 21.219 1 97.19 299 LEU A N 1
ATOM 2426 C CA . LEU A 1 299 ? 9.922 5.844 20.328 1 97.19 299 LEU A CA 1
ATOM 2427 C C . LEU A 1 299 ? 11.07 6.52 21.062 1 97.19 299 LEU A C 1
ATOM 2429 O O . LEU A 1 299 ? 10.891 7.586 21.656 1 97.19 299 LEU A O 1
ATOM 2433 N N . ASN A 1 300 ? 12.234 5.98 20.969 1 96.94 300 ASN A N 1
ATOM 2434 C CA . ASN A 1 300 ? 13.359 6.438 21.781 1 96.94 300 ASN A CA 1
ATOM 2435 C C . ASN A 1 300 ? 14.133 7.555 21.078 1 96.94 300 ASN A C 1
ATOM 2437 O O . ASN A 1 300 ? 15.031 8.156 21.656 1 96.94 300 ASN A O 1
ATOM 2441 N N . PHE A 1 301 ? 13.766 7.832 19.828 1 97.38 301 PHE A N 1
ATOM 2442 C CA . PHE A 1 301 ? 14.484 8.859 19.078 1 97.38 301 PHE A CA 1
ATOM 2443 C C . PHE A 1 301 ? 13.602 10.07 18.828 1 97.38 301 PHE A C 1
ATOM 2445 O O . PHE A 1 301 ? 13.938 10.938 18.016 1 97.38 301 PHE A O 1
ATOM 2452 N N . ILE A 1 302 ? 12.438 10.117 19.453 1 97.06 302 ILE A N 1
ATOM 2453 C CA . ILE A 1 302 ? 11.508 11.242 19.484 1 97.06 302 ILE A CA 1
ATOM 2454 C C . ILE A 1 302 ? 11.273 11.672 20.922 1 97.06 302 ILE A C 1
ATOM 2456 O O . ILE A 1 302 ? 10.938 10.844 21.781 1 97.06 302 ILE A O 1
ATOM 2460 N N . GLU A 1 303 ? 11.422 12.898 21.188 1 94.25 303 GLU A N 1
ATOM 2461 C CA . GLU A 1 303 ? 11.117 13.398 22.516 1 94.25 303 GLU A CA 1
ATOM 2462 C C . GLU A 1 303 ? 10.328 14.703 22.453 1 94.25 303 GLU A C 1
ATOM 2464 O O . GLU A 1 303 ? 10.609 15.562 21.609 1 94.25 303 GLU A O 1
ATOM 2469 N N . TYR A 1 304 ? 9.375 14.75 23.297 1 92.25 304 TYR A N 1
ATOM 2470 C CA . TYR A 1 304 ? 8.531 15.938 23.406 1 92.25 304 TYR A CA 1
ATOM 2471 C C . TYR A 1 304 ? 8.812 16.672 24.703 1 92.25 304 TYR A C 1
ATOM 2473 O O . TYR A 1 304 ? 9.039 16.062 25.75 1 92.25 304 TYR A O 1
ATOM 2481 N N . THR A 1 305 ? 8.797 18.062 24.641 1 88.25 305 THR A N 1
ATOM 2482 C CA . THR A 1 305 ? 8.938 18.859 25.859 1 88.25 305 THR A CA 1
ATOM 2483 C C . THR A 1 305 ? 8.133 20.156 25.75 1 88.25 305 THR A C 1
ATOM 2485 O O . THR A 1 305 ? 8.016 20.734 24.672 1 88.25 305 THR A O 1
ATOM 2488 N N . ASP A 1 306 ? 7.566 20.578 26.891 1 84.06 306 ASP A N 1
ATOM 2489 C CA . ASP A 1 306 ? 6.914 21.875 27.016 1 84.06 306 ASP A CA 1
ATOM 2490 C C . ASP A 1 306 ? 7.828 22.891 27.719 1 84.06 306 ASP A C 1
ATOM 2492 O O . ASP A 1 306 ? 7.438 24.031 27.922 1 84.06 306 ASP A O 1
ATOM 2496 N N . LYS A 1 307 ? 9.016 22.453 28.016 1 77.88 307 LYS A N 1
ATOM 2497 C CA . LYS A 1 307 ? 9.914 23.297 28.797 1 77.88 307 LYS A CA 1
ATOM 2498 C C . LYS A 1 307 ? 10.867 24.078 27.906 1 77.88 307 LYS A C 1
ATOM 2500 O O . LYS A 1 307 ? 11.359 23.547 26.906 1 77.88 307 LYS A O 1
ATOM 2505 N N . ASN A 1 308 ? 10.977 25.312 28.328 1 77.94 308 ASN A N 1
ATOM 2506 C CA . ASN A 1 308 ? 11.969 26.156 27.656 1 77.94 308 ASN A CA 1
ATOM 2507 C C . ASN A 1 308 ? 13.25 26.266 28.469 1 77.94 308 ASN A C 1
ATOM 2509 O O . ASN A 1 308 ? 13.602 27.359 28.922 1 77.94 308 ASN A O 1
ATOM 2513 N N . ASP A 1 309 ? 13.859 25.188 28.75 1 77.75 309 ASP A N 1
ATOM 2514 C CA . ASP A 1 309 ? 15.125 25.109 29.484 1 77.75 309 ASP A CA 1
ATOM 2515 C C . ASP A 1 309 ? 16.234 24.547 28.594 1 77.75 309 ASP A C 1
ATOM 2517 O O . ASP A 1 309 ? 16.25 23.359 28.266 1 77.75 309 ASP A O 1
ATOM 2521 N N . VAL A 1 310 ? 17.172 25.359 28.359 1 76.12 310 VAL A N 1
ATOM 2522 C CA . VAL A 1 310 ? 18.219 25.031 27.391 1 76.12 310 VAL A CA 1
ATOM 2523 C C . VAL A 1 310 ? 19.047 23.844 27.875 1 76.12 310 VAL A C 1
ATOM 2525 O O . VAL A 1 310 ? 19.422 22.984 27.094 1 76.12 310 VAL A O 1
ATOM 2528 N N . GLU A 1 311 ? 19.344 23.875 29.172 1 80.88 311 GLU A N 1
ATOM 2529 C CA . GLU A 1 311 ? 20.141 22.781 29.734 1 80.88 311 GLU A CA 1
ATOM 2530 C C . GLU A 1 311 ? 19.406 21.453 29.578 1 80.88 311 GLU A C 1
ATOM 2532 O O . GLU A 1 311 ? 20.031 20.438 29.234 1 80.88 311 GLU A O 1
ATOM 2537 N N . GLU A 1 312 ? 18.219 21.453 29.859 1 83.62 312 GLU A N 1
ATOM 2538 C CA . GLU A 1 312 ? 17.406 20.25 29.688 1 83.62 312 GLU A CA 1
ATOM 2539 C C . GLU A 1 312 ? 17.375 19.812 28.219 1 83.62 312 GLU A C 1
ATOM 2541 O O . GLU A 1 312 ? 17.422 18.625 27.922 1 83.62 312 GLU A O 1
ATOM 2546 N N . LEU A 1 313 ? 17.312 20.703 27.391 1 81.88 313 LEU A N 1
ATOM 2547 C CA . LEU A 1 313 ? 17.25 20.422 25.969 1 81.88 313 LEU A CA 1
ATOM 2548 C C . LEU A 1 313 ? 18.547 19.781 25.469 1 81.88 313 LEU A C 1
ATOM 2550 O O . LEU A 1 313 ? 18.516 18.859 24.656 1 81.88 313 LEU A O 1
ATOM 2554 N N . GLU A 1 314 ? 19.625 20.328 25.938 1 82.75 314 GLU A N 1
ATOM 2555 C CA . GLU A 1 314 ? 20.922 19.766 25.562 1 82.75 314 GLU A CA 1
ATOM 2556 C C . GLU A 1 314 ? 21.016 18.297 25.984 1 82.75 314 GLU A C 1
ATOM 2558 O O . GLU A 1 314 ? 21.531 17.469 25.219 1 82.75 314 GLU A O 1
ATOM 2563 N N . ARG A 1 315 ? 20.484 18.078 27.141 1 88.56 315 ARG A N 1
ATOM 2564 C CA . ARG A 1 315 ? 20.5 16.688 27.625 1 88.56 315 ARG A CA 1
ATOM 2565 C C . ARG A 1 315 ? 19.609 15.805 26.75 1 88.56 315 ARG A C 1
ATOM 2567 O O . ARG A 1 315 ? 19.984 14.672 26.438 1 88.56 315 ARG A O 1
ATOM 2574 N N . MET A 1 316 ? 18.531 16.328 26.422 1 89.19 316 MET A N 1
ATOM 2575 C CA . MET A 1 316 ? 17.609 15.586 25.562 1 89.19 316 MET A CA 1
ATOM 2576 C C . MET A 1 316 ? 18.219 15.305 24.203 1 89.19 316 MET A C 1
ATOM 2578 O O . MET A 1 316 ? 18.141 14.18 23.703 1 89.19 316 MET A O 1
ATOM 2582 N N . ILE A 1 317 ? 18.859 16.266 23.672 1 87.44 317 ILE A N 1
ATOM 2583 C CA . ILE A 1 317 ? 19.484 16.141 22.359 1 87.44 317 ILE A CA 1
ATOM 2584 C C . ILE A 1 317 ? 20.594 15.094 22.406 1 87.44 317 ILE A C 1
ATOM 2586 O O . ILE A 1 317 ? 20.719 14.281 21.484 1 87.44 317 ILE A O 1
ATOM 2590 N N . ASP A 1 318 ? 21.344 15.109 23.469 1 88.81 318 ASP A N 1
ATOM 2591 C CA . ASP A 1 318 ? 22.391 14.117 23.625 1 88.81 318 ASP A CA 1
ATOM 2592 C C . ASP A 1 318 ? 21.828 12.703 23.625 1 88.81 318 ASP A C 1
ATOM 2594 O O . ASP A 1 318 ? 22.375 11.805 22.984 1 88.81 318 ASP A O 1
ATOM 2598 N N . ARG A 1 319 ? 20.734 12.516 24.297 1 92.94 319 ARG A N 1
ATOM 2599 C CA . ARG A 1 319 ? 20.078 11.211 24.344 1 92.94 319 ARG A CA 1
ATOM 2600 C C . ARG A 1 319 ? 19.562 10.828 22.969 1 92.94 319 ARG A C 1
ATOM 2602 O O . ARG A 1 319 ? 19.719 9.68 22.531 1 92.94 319 ARG A O 1
ATOM 2609 N N . LEU A 1 320 ? 19 11.766 22.328 1 93.88 320 LEU A N 1
ATOM 2610 C CA . LEU A 1 320 ? 18.422 11.516 21 1 93.88 320 LEU A CA 1
ATOM 2611 C C . LEU A 1 320 ? 19.5 11.102 20.016 1 93.88 320 LEU A C 1
ATOM 2613 O O . LEU A 1 320 ? 19.297 10.188 19.219 1 93.88 320 LEU A O 1
ATOM 2617 N N . LEU A 1 321 ? 20.641 11.727 20.094 1 90.62 321 LEU A N 1
ATOM 2618 C CA . LEU A 1 321 ? 21.719 11.5 19.125 1 90.62 321 LEU A CA 1
ATOM 2619 C C . LEU A 1 321 ? 22.391 10.156 19.391 1 90.62 321 LEU A C 1
ATOM 2621 O O . LEU A 1 321 ? 23.047 9.609 18.5 1 90.62 321 LEU A O 1
ATOM 2625 N N . GLN A 1 322 ? 22.203 9.609 20.547 1 92.56 322 GLN A N 1
ATOM 2626 C CA . GLN A 1 322 ? 22.828 8.344 20.906 1 92.56 322 GLN A CA 1
ATOM 2627 C C . GLN A 1 322 ? 21.875 7.172 20.719 1 92.56 322 GLN A C 1
ATOM 2629 O O . GLN A 1 322 ? 22.297 6.012 20.734 1 92.56 322 GLN A O 1
ATOM 2634 N N . ALA A 1 323 ? 20.672 7.48 20.5 1 93.19 323 ALA A N 1
ATOM 2635 C CA . 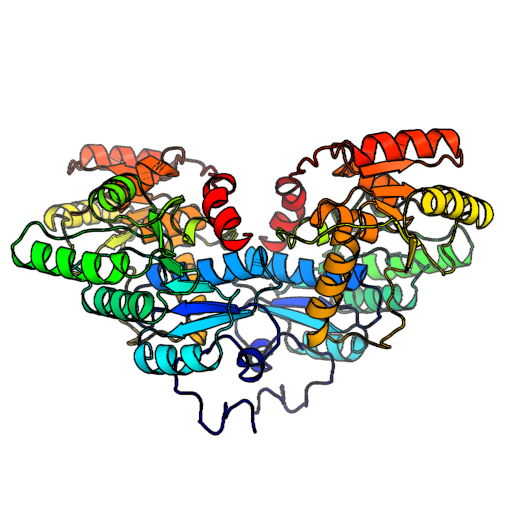ALA A 1 323 ? 19.656 6.434 20.438 1 93.19 323 ALA A CA 1
ATOM 2636 C C . ALA A 1 323 ? 19.766 5.668 19.109 1 93.19 323 ALA A C 1
ATOM 2638 O O . ALA A 1 323 ? 20.047 6.25 18.062 1 93.19 323 ALA A O 1
ATOM 2639 N N . GLU A 1 324 ? 19.562 4.316 19.188 1 94.31 324 GLU A N 1
ATOM 2640 C CA . GLU A 1 324 ? 19.25 3.518 18.016 1 94.31 324 GLU A CA 1
ATOM 2641 C C . GLU A 1 324 ? 17.75 3.469 17.734 1 94.31 324 GLU A C 1
ATOM 2643 O O . GLU A 1 324 ? 17 2.859 18.5 1 94.31 324 GLU A O 1
ATOM 2648 N N . PRO A 1 325 ? 17.391 4.059 16.703 1 95.69 325 PRO A N 1
ATOM 2649 C CA . PRO A 1 325 ? 15.961 4.23 16.484 1 95.69 325 PRO A CA 1
ATOM 2650 C C . PRO A 1 325 ? 15.195 2.906 16.5 1 95.69 325 PRO A C 1
ATOM 2652 O O . PRO A 1 325 ? 15.562 1.969 15.789 1 95.69 325 PRO A O 1
ATOM 2655 N N . ASN A 1 326 ? 14.188 2.842 17.281 1 96.19 326 ASN A N 1
ATOM 2656 C CA . ASN A 1 326 ? 13.281 1.694 17.312 1 96.19 326 ASN A CA 1
ATOM 2657 C C . ASN A 1 326 ? 12.047 1.942 16.453 1 96.19 326 ASN A C 1
ATOM 2659 O O . ASN A 1 326 ? 11.945 2.965 15.773 1 96.19 326 ASN A O 1
ATOM 2663 N N . ASP A 1 327 ? 11.141 0.871 16.438 1 93.06 327 ASP A N 1
ATOM 2664 C CA . ASP A 1 327 ? 9.945 0.957 15.602 1 93.06 327 ASP A CA 1
ATOM 2665 C C . ASP A 1 327 ? 8.688 1.027 16.453 1 93.06 327 ASP A C 1
ATOM 2667 O O . ASP A 1 327 ? 8.711 0.671 17.641 1 93.06 327 ASP A O 1
ATOM 2671 N N . VAL A 1 328 ? 7.707 1.62 15.883 1 93.38 328 VAL A N 1
ATOM 2672 C CA . VAL A 1 328 ? 6.363 1.588 16.453 1 93.38 328 VAL A CA 1
ATOM 2673 C C . VAL A 1 328 ? 5.398 0.951 15.453 1 93.38 328 VAL A C 1
ATOM 2675 O O . VAL A 1 328 ? 5.492 1.191 14.242 1 93.38 328 VAL A O 1
ATOM 2678 N N . ASP A 1 329 ? 4.602 0.043 15.93 1 93.12 329 ASP A N 1
ATOM 2679 C CA . ASP A 1 329 ? 3.596 -0.597 15.094 1 93.12 329 ASP A CA 1
ATOM 2680 C C . ASP A 1 329 ? 2.191 -0.13 15.469 1 93.12 329 ASP A C 1
ATOM 2682 O O . ASP A 1 329 ? 1.673 -0.492 16.531 1 93.12 329 ASP A O 1
ATOM 2686 N N . LEU A 1 330 ? 1.592 0.622 14.586 1 96.31 330 LEU A N 1
ATOM 2687 C CA . LEU A 1 330 ? 0.26 1.153 14.852 1 96.31 330 LEU A CA 1
ATOM 2688 C C . LEU A 1 330 ? -0.78 0.487 13.953 1 96.31 330 LEU A C 1
ATOM 2690 O O . LEU A 1 330 ? -1.906 0.974 13.836 1 96.31 330 LEU A O 1
ATOM 2694 N N . SER A 1 331 ? -0.44 -0.625 13.297 1 94.38 331 SER A N 1
ATOM 2695 C CA . SER A 1 331 ? -1.31 -1.267 12.312 1 94.38 331 SER A CA 1
ATOM 2696 C C . SER A 1 331 ? -2.66 -1.625 12.922 1 94.38 331 SER A C 1
ATOM 2698 O O . SER A 1 331 ? -3.703 -1.411 12.305 1 94.38 331 SER A O 1
ATOM 2700 N N . LYS A 1 332 ? -2.668 -2.084 14.148 1 95.44 332 LYS A N 1
ATOM 2701 C CA . LYS A 1 332 ? -3.904 -2.5 14.805 1 95.44 332 LYS A CA 1
ATOM 2702 C C . LYS A 1 332 ? -4.754 -1.292 15.195 1 95.44 332 LYS A C 1
ATOM 2704 O O . LYS A 1 332 ? -5.977 -1.396 15.305 1 95.44 332 LYS A O 1
ATOM 2709 N N . ASP A 1 333 ? -4.113 -0.173 15.359 1 98.12 333 ASP A N 1
ATOM 2710 C CA . ASP A 1 333 ? -4.809 1.038 15.789 1 98.12 333 ASP A CA 1
ATOM 2711 C C . ASP A 1 333 ? -5.625 1.635 14.648 1 98.12 333 ASP A C 1
ATOM 2713 O O . ASP A 1 333 ? -6.473 2.5 14.867 1 98.12 333 ASP A O 1
ATOM 2717 N N . PHE A 1 334 ? -5.441 1.142 13.422 1 98.44 334 PHE A N 1
ATOM 2718 C CA . PHE A 1 334 ? -6.211 1.613 12.281 1 98.44 334 PHE A CA 1
ATOM 2719 C C . PHE A 1 334 ? -7.426 0.724 12.039 1 98.44 334 PHE A C 1
ATOM 2721 O O . PHE A 1 334 ? -8.188 0.942 11.094 1 98.44 334 PHE A O 1
ATOM 2728 N N . GLN A 1 335 ? -7.648 -0.266 12.914 1 98.12 335 GLN A N 1
ATOM 2729 C CA . GLN A 1 335 ? -8.742 -1.221 12.742 1 98.12 335 GLN A CA 1
ATOM 2730 C C . GLN A 1 335 ? -10.086 -0.509 12.688 1 98.12 335 GLN A C 1
ATOM 2732 O O . GLN A 1 335 ? -10.953 -0.872 11.883 1 98.12 335 GLN A O 1
ATOM 2737 N N . PRO A 1 336 ? -10.352 0.541 13.508 1 98.5 336 PRO A N 1
ATOM 2738 C CA . PRO A 1 336 ? -11.641 1.225 13.422 1 98.5 336 PRO A CA 1
ATOM 2739 C C . PRO A 1 336 ? -11.906 1.801 12.031 1 98.5 336 PRO A C 1
ATOM 2741 O O . PRO A 1 336 ? -13.047 1.789 11.562 1 98.5 336 PRO A O 1
ATOM 2744 N N . LEU A 1 337 ? -10.898 2.307 11.414 1 98.5 337 LEU A N 1
ATOM 2745 C CA . LEU A 1 337 ? -11.039 2.85 10.07 1 98.5 337 LEU A CA 1
ATOM 2746 C C . LEU A 1 337 ? -11.289 1.736 9.055 1 98.5 337 LEU A C 1
ATOM 2748 O O . LEU A 1 337 ? -12.109 1.885 8.148 1 98.5 337 LEU A O 1
ATOM 2752 N N . ILE A 1 338 ? -10.562 0.616 9.195 1 98.38 338 ILE A N 1
ATOM 2753 C CA . ILE A 1 338 ? -10.758 -0.552 8.344 1 98.38 338 ILE A CA 1
ATOM 2754 C C . ILE A 1 338 ? -12.195 -1.046 8.461 1 98.38 338 ILE A C 1
ATOM 2756 O O . ILE A 1 338 ? -12.859 -1.31 7.453 1 98.38 338 ILE A O 1
ATOM 2760 N N . ASP A 1 339 ? -12.664 -1.081 9.711 1 97.81 339 ASP A N 1
ATOM 2761 C CA . ASP A 1 339 ? -14.031 -1.535 9.953 1 97.81 339 ASP A CA 1
ATOM 2762 C C . ASP A 1 339 ? -15.039 -0.611 9.281 1 97.81 339 ASP A C 1
ATOM 2764 O O . ASP A 1 339 ? -16.047 -1.074 8.727 1 97.81 339 ASP A O 1
ATOM 2768 N N . PHE A 1 340 ? -14.797 0.666 9.328 1 98.31 340 PHE A N 1
ATOM 2769 C CA . PHE A 1 340 ? -15.703 1.632 8.719 1 98.31 340 PHE A CA 1
ATOM 2770 C C . PHE A 1 340 ? -15.844 1.378 7.227 1 98.31 340 PHE A C 1
ATOM 2772 O O . PHE A 1 340 ? -16.953 1.346 6.699 1 98.31 340 PHE A O 1
ATOM 2779 N N . PHE A 1 341 ? -14.734 1.192 6.48 1 98.12 341 PHE A N 1
ATOM 2780 C CA . PHE A 1 341 ? -14.766 1.089 5.027 1 98.12 341 PHE A CA 1
ATOM 2781 C C . PHE A 1 341 ? -15.219 -0.298 4.594 1 98.12 341 PHE A C 1
ATOM 2783 O O . PHE A 1 341 ? -15.703 -0.474 3.471 1 98.12 341 PHE A O 1
ATOM 2790 N N . ALA A 1 342 ? -15.016 -1.312 5.512 1 95.5 342 ALA A N 1
ATOM 2791 C CA . ALA A 1 342 ? -15.391 -2.682 5.176 1 95.5 342 ALA A CA 1
ATOM 2792 C C . ALA A 1 342 ? -16.906 -2.863 5.23 1 95.5 342 ALA A C 1
ATOM 2794 O O . ALA A 1 342 ? -17.453 -3.775 4.605 1 95.5 342 ALA A O 1
ATOM 2795 N N . SER A 1 343 ? -17.625 -2.086 5.977 1 87.56 343 SER A N 1
ATOM 2796 C CA . SER A 1 343 ? -19.047 -2.227 6.223 1 87.56 343 SER A CA 1
ATOM 2797 C C . SER A 1 343 ? -19.875 -1.626 5.082 1 87.56 343 SER A C 1
ATOM 2799 O O . SER A 1 343 ? -19.391 -0.731 4.375 1 87.56 343 SER A O 1
ATOM 2801 N N . MET B 1 1 ? 11.18 15.75 -28.641 1 31.72 1 MET B N 1
ATOM 2802 C CA . MET B 1 1 ? 11.047 14.305 -28.766 1 31.72 1 MET B CA 1
ATOM 2803 C C . MET B 1 1 ? 9.883 13.789 -27.922 1 31.72 1 MET B C 1
ATOM 2805 O O . MET B 1 1 ? 9.781 14.102 -26.734 1 31.72 1 MET B O 1
ATOM 2809 N N . THR B 1 2 ? 8.836 13.422 -28.359 1 42.75 2 THR B N 1
ATOM 2810 C CA . THR B 1 2 ? 7.609 13.023 -27.672 1 42.75 2 THR B CA 1
ATOM 2811 C C . THR B 1 2 ? 7.836 11.773 -26.844 1 42.75 2 THR B C 1
ATOM 2813 O O . THR B 1 2 ? 8.672 10.938 -27.172 1 42.75 2 THR B O 1
ATOM 2816 N N . VAL B 1 3 ? 7.504 11.766 -25.562 1 48.03 3 VAL B N 1
ATOM 2817 C CA . VAL B 1 3 ? 7.746 10.688 -24.609 1 48.03 3 VAL B CA 1
ATOM 2818 C C . VAL B 1 3 ? 7.305 9.359 -25.203 1 48.03 3 VAL B C 1
ATOM 2820 O O . VAL B 1 3 ? 7.867 8.305 -24.875 1 48.03 3 VAL B O 1
ATOM 2823 N N . GLN B 1 4 ? 6.297 9.336 -26.078 1 53.88 4 GLN B N 1
ATOM 2824 C CA . GLN B 1 4 ? 5.934 8.125 -26.812 1 53.88 4 GLN B CA 1
ATOM 2825 C C . GLN B 1 4 ? 7.074 7.664 -27.703 1 53.88 4 GLN B C 1
ATOM 2827 O O . GLN B 1 4 ? 7.125 6.496 -28.109 1 53.88 4 GLN B O 1
ATOM 2832 N N . GLU B 1 5 ? 8.016 8.586 -27.969 1 60.09 5 GLU B N 1
ATOM 2833 C CA . GLU B 1 5 ? 9.242 8.305 -28.719 1 60.09 5 GLU B CA 1
ATOM 2834 C C . GLU B 1 5 ? 10.469 8.492 -27.828 1 60.09 5 GLU B C 1
ATOM 2836 O O . GLU B 1 5 ? 10.625 9.523 -27.172 1 60.09 5 GLU B O 1
ATOM 2841 N N . ILE B 1 6 ? 10.969 7.562 -27.281 1 61.19 6 ILE B N 1
ATOM 2842 C CA . ILE B 1 6 ? 12.25 7.637 -26.594 1 61.19 6 ILE B CA 1
ATOM 2843 C C . ILE B 1 6 ? 13.383 7.547 -27.609 1 61.19 6 ILE B C 1
ATOM 2845 O O . ILE B 1 6 ? 13.547 6.523 -28.281 1 61.19 6 ILE B O 1
ATOM 2849 N N . LYS B 1 7 ? 14.258 8.445 -27.688 1 58 7 LYS B N 1
ATOM 2850 C CA . LYS B 1 7 ? 15.406 8.633 -28.562 1 58 7 LYS B CA 1
ATOM 2851 C C . LYS B 1 7 ? 15.016 8.453 -30.031 1 58 7 LYS B C 1
ATOM 2853 O O . LYS B 1 7 ? 15.711 7.758 -30.781 1 58 7 LYS B O 1
ATOM 2858 N N . GLY B 1 8 ? 13.758 8.789 -30.312 1 59.56 8 GLY B N 1
ATOM 2859 C CA . GLY B 1 8 ? 13.281 8.711 -31.672 1 59.56 8 GLY B CA 1
ATOM 2860 C C . GLY B 1 8 ? 12.5 7.441 -31.969 1 59.56 8 GLY B C 1
ATOM 2861 O O . GLY B 1 8 ? 12.086 7.207 -33.094 1 59.56 8 GLY B O 1
ATOM 2862 N N . LYS B 1 9 ? 12.461 6.57 -31.016 1 62.94 9 LYS B N 1
ATOM 2863 C CA . LYS B 1 9 ? 11.82 5.281 -31.281 1 62.94 9 LYS B CA 1
ATOM 2864 C C . LYS B 1 9 ? 10.484 5.172 -30.531 1 62.94 9 LYS B C 1
ATOM 2866 O O . LYS B 1 9 ? 10.367 5.621 -29.391 1 62.94 9 LYS B O 1
ATOM 2871 N N . LYS B 1 10 ? 9.406 4.703 -31.219 1 75.38 10 LYS B N 1
ATOM 2872 C CA . LYS B 1 10 ? 8.094 4.422 -30.641 1 75.38 10 LYS B CA 1
ATOM 2873 C C . LYS B 1 10 ? 8.172 3.27 -29.641 1 75.38 10 LYS B C 1
ATOM 2875 O O . LYS B 1 10 ? 8.828 2.26 -29.906 1 75.38 10 LYS B O 1
ATOM 2880 N N . LEU B 1 11 ? 7.504 3.369 -28.438 1 87.5 11 LEU B N 1
ATOM 2881 C CA . LEU B 1 11 ? 7.5 2.307 -27.438 1 87.5 11 LEU B CA 1
ATOM 2882 C C . LEU B 1 11 ? 6.656 1.124 -27.906 1 87.5 11 LEU B C 1
ATOM 2884 O O . LEU B 1 11 ? 5.531 1.305 -28.375 1 87.5 11 LEU B O 1
ATOM 2888 N N . VAL B 1 12 ? 7.25 0.005 -27.891 1 88.69 12 VAL B N 1
ATOM 2889 C CA . VAL B 1 12 ? 6.57 -1.23 -28.281 1 88.69 12 VAL B CA 1
ATOM 2890 C C . VAL B 1 12 ? 5.527 -1.589 -27.219 1 88.69 12 VAL B C 1
ATOM 2892 O O . VAL B 1 12 ? 5.699 -1.281 -26.031 1 88.69 12 VAL B O 1
ATOM 2895 N N . LYS B 1 13 ? 4.5 -2.219 -27.703 1 91.81 13 LYS B N 1
ATOM 2896 C CA . LYS B 1 13 ? 3.484 -2.701 -26.781 1 91.81 13 LYS B CA 1
ATOM 2897 C C . LYS B 1 13 ? 4.102 -3.6 -25.703 1 91.81 13 LYS B C 1
ATOM 2899 O O . LYS B 1 13 ? 4.949 -4.445 -26.016 1 91.81 13 LYS B O 1
ATOM 2904 N N . GLY B 1 14 ? 3.701 -3.367 -24.469 1 94.81 14 GLY B N 1
ATOM 2905 C CA . GLY B 1 14 ? 4.172 -4.219 -23.391 1 94.81 14 GLY B CA 1
ATOM 2906 C C . GLY B 1 14 ? 5.332 -3.617 -22.625 1 94.81 14 GLY B C 1
ATOM 2907 O O . GLY B 1 14 ? 5.711 -4.121 -21.562 1 94.81 14 GLY B O 1
ATOM 2908 N N . ILE B 1 15 ? 5.906 -2.566 -23.172 1 95.75 15 ILE B N 1
ATOM 2909 C CA . ILE B 1 15 ? 6.992 -1.882 -22.484 1 95.75 15 ILE B CA 1
ATOM 2910 C C . ILE B 1 15 ? 6.418 -0.758 -21.609 1 95.75 15 ILE B C 1
ATOM 2912 O O . ILE B 1 15 ? 5.812 0.182 -22.141 1 95.75 15 ILE B O 1
ATOM 2916 N N . ALA B 1 16 ? 6.59 -0.835 -20.344 1 96.19 16 ALA B N 1
ATOM 2917 C CA . ALA B 1 16 ? 6.262 0.186 -19.359 1 96.19 16 ALA B CA 1
ATOM 2918 C C . ALA B 1 16 ? 4.789 0.577 -19.438 1 96.19 16 ALA B C 1
ATOM 2920 O O . ALA B 1 16 ? 4.457 1.763 -19.484 1 96.19 16 ALA B O 1
ATOM 2921 N N . PRO B 1 17 ? 3.965 -0.444 -19.484 1 95.62 17 PRO B N 1
ATOM 2922 C CA . PRO B 1 17 ? 2.543 -0.108 -19.594 1 95.62 17 PRO B CA 1
ATOM 2923 C C . PRO B 1 17 ? 2.004 0.589 -18.344 1 95.62 17 PRO B C 1
ATOM 2925 O O . PRO B 1 17 ? 0.911 1.162 -18.375 1 95.62 17 PRO B O 1
ATOM 2928 N N . ASN B 1 18 ? 2.717 0.531 -17.203 1 95.56 18 ASN B N 1
ATOM 2929 C CA . ASN B 1 18 ? 2.225 1.002 -15.922 1 95.56 18 ASN B CA 1
ATOM 2930 C C . ASN B 1 18 ? 2.59 2.465 -15.68 1 95.56 18 ASN B C 1
ATOM 2932 O O . ASN B 1 18 ? 2.195 3.049 -14.672 1 95.56 18 ASN B O 1
ATOM 2936 N N . VAL B 1 19 ? 3.361 3.098 -16.531 1 94 19 VAL B N 1
ATOM 2937 C CA . VAL B 1 19 ? 3.783 4.48 -16.328 1 94 19 VAL B CA 1
ATOM 2938 C C . VAL B 1 19 ? 3.623 5.27 -17.625 1 94 19 VAL B C 1
ATOM 2940 O O . VAL B 1 19 ? 3.451 4.684 -18.703 1 94 19 VAL B O 1
ATOM 2943 N N . GLU B 1 20 ? 3.65 6.582 -17.484 1 89.56 20 GLU B N 1
ATOM 2944 C CA . GLU B 1 20 ? 3.754 7.441 -18.656 1 89.56 20 GLU B CA 1
ATOM 2945 C C . GLU B 1 20 ? 5.156 7.387 -19.266 1 89.56 20 GLU B C 1
ATOM 2947 O O . GLU B 1 20 ? 6.137 7.176 -18.547 1 89.56 20 GLU B O 1
ATOM 2952 N N . PRO B 1 21 ? 5.273 7.562 -20.531 1 90 21 PRO B N 1
ATOM 2953 C CA . PRO B 1 21 ? 6.562 7.438 -21.203 1 90 21 PRO B CA 1
ATOM 2954 C C . PRO B 1 21 ? 7.641 8.328 -20.594 1 90 21 PRO B C 1
ATOM 2956 O O . PRO B 1 21 ? 8.82 7.949 -20.562 1 90 21 PRO B O 1
ATOM 2959 N N . GLU B 1 22 ? 7.273 9.461 -20.016 1 89.69 22 GLU B N 1
ATOM 2960 C CA . GLU B 1 22 ? 8.227 10.406 -19.438 1 89.69 22 GLU B CA 1
ATOM 2961 C C . GLU B 1 22 ? 8.93 9.805 -18.219 1 89.69 22 GLU B C 1
ATOM 2963 O O . GLU B 1 22 ? 10.047 10.195 -17.891 1 89.69 22 GLU B O 1
ATOM 2968 N N . ALA B 1 23 ? 8.312 8.859 -17.641 1 92.06 23 ALA B N 1
ATOM 2969 C CA . ALA B 1 23 ? 8.875 8.211 -16.453 1 92.06 23 ALA B CA 1
ATOM 2970 C C . ALA B 1 23 ? 10.141 7.438 -16.797 1 92.06 23 ALA B C 1
ATOM 2972 O O . ALA B 1 23 ? 11.008 7.234 -15.945 1 92.06 23 ALA B O 1
ATOM 2973 N N . LEU B 1 24 ? 10.289 6.988 -18.078 1 93.88 24 LEU B N 1
ATOM 2974 C CA . LEU B 1 24 ? 11.43 6.195 -18.516 1 93.88 24 LEU B CA 1
ATOM 2975 C C . LEU B 1 24 ? 12.711 7.031 -18.5 1 93.88 24 LEU B C 1
ATOM 2977 O O . LEU B 1 24 ? 13.812 6.484 -18.406 1 93.88 24 LEU B O 1
ATOM 2981 N N . LEU B 1 25 ? 12.508 8.383 -18.516 1 91.62 25 LEU B N 1
ATOM 2982 C CA . LEU B 1 25 ? 13.68 9.234 -18.656 1 91.62 25 LEU B CA 1
ATOM 2983 C C . LEU B 1 25 ? 13.859 10.125 -17.438 1 91.62 25 LEU B C 1
ATOM 2985 O O . LEU B 1 25 ? 14.773 10.953 -17.406 1 91.62 25 LEU B O 1
ATOM 2989 N N . ASN B 1 26 ? 12.961 9.945 -16.469 1 92.5 26 ASN B N 1
ATOM 2990 C CA . ASN B 1 26 ? 13.109 10.797 -15.297 1 92.5 26 ASN B CA 1
ATOM 2991 C C . ASN B 1 26 ? 14.352 10.43 -14.484 1 92.5 26 ASN B C 1
ATOM 2993 O O . ASN B 1 26 ? 15.062 9.484 -14.828 1 92.5 26 ASN B O 1
ATOM 2997 N N . ASP B 1 27 ? 14.656 11.227 -13.422 1 91.62 27 ASP B N 1
ATOM 2998 C CA . ASP B 1 27 ? 15.922 11.086 -12.703 1 91.62 27 ASP B CA 1
ATOM 2999 C C . ASP B 1 27 ? 15.766 10.172 -11.492 1 91.62 27 ASP B C 1
ATOM 3001 O O . ASP B 1 27 ? 16.703 10 -10.719 1 91.62 27 ASP B O 1
ATOM 3005 N N . LYS B 1 28 ? 14.633 9.508 -11.391 1 94.31 28 LYS B N 1
ATOM 3006 C CA . LYS B 1 28 ? 14.438 8.586 -10.273 1 94.31 28 LYS B CA 1
ATOM 3007 C C . LYS B 1 28 ? 15.219 7.289 -10.484 1 94.31 28 LYS B C 1
ATOM 3009 O O . LYS B 1 28 ? 15.367 6.828 -11.617 1 94.31 28 LYS B O 1
ATOM 3014 N N . ARG B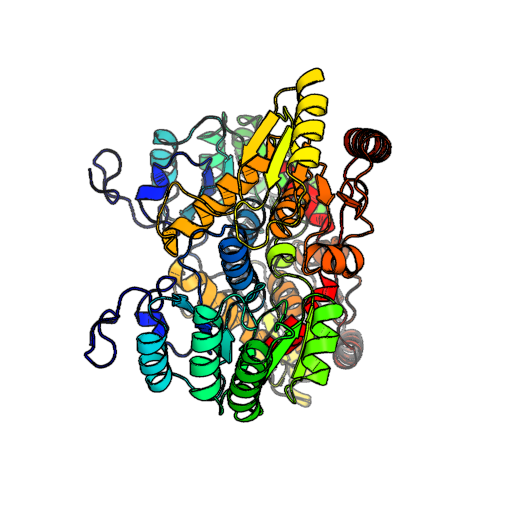 1 29 ? 15.797 6.75 -9.375 1 96.19 29 ARG B N 1
ATOM 3015 C CA . ARG B 1 29 ? 16.266 5.371 -9.445 1 96.19 29 ARG B CA 1
ATOM 3016 C C . ARG B 1 29 ? 15.156 4.434 -9.898 1 96.19 29 ARG B C 1
ATOM 3018 O O . ARG B 1 29 ? 14.016 4.559 -9.453 1 96.19 29 ARG B O 1
ATOM 3025 N N . LYS B 1 30 ? 15.461 3.445 -10.766 1 98.44 30 LYS B N 1
ATOM 3026 C CA . LYS B 1 30 ? 14.414 2.645 -11.383 1 98.44 30 LYS B CA 1
ATOM 3027 C C . LYS B 1 30 ? 14.508 1.183 -10.953 1 98.44 30 LYS B C 1
ATOM 3029 O O . LYS B 1 30 ? 15.602 0.682 -10.68 1 98.44 30 LYS B O 1
ATOM 3034 N N . VAL B 1 31 ? 13.398 0.592 -10.812 1 98.81 31 VAL B N 1
ATOM 3035 C CA . VAL B 1 31 ? 13.234 -0.853 -10.688 1 98.81 31 VAL B CA 1
ATOM 3036 C C . VAL B 1 31 ? 12.516 -1.399 -11.922 1 98.81 31 VAL B C 1
ATOM 3038 O O . VAL B 1 31 ? 11.352 -1.064 -12.164 1 98.81 31 VAL B O 1
ATOM 3041 N N . PHE B 1 32 ? 13.188 -2.193 -12.688 1 98.88 32 PHE B N 1
ATOM 3042 C CA . PHE B 1 32 ? 12.602 -2.812 -13.875 1 98.88 32 PHE B CA 1
ATOM 3043 C C . PHE B 1 32 ? 12.117 -4.223 -13.562 1 98.88 32 PHE B C 1
ATOM 3045 O O . PHE B 1 32 ? 12.898 -5.082 -13.156 1 98.88 32 PHE B O 1
ATOM 3052 N N . LEU B 1 33 ? 10.875 -4.449 -13.719 1 98.94 33 LEU B N 1
ATOM 3053 C CA . LEU B 1 33 ? 10.336 -5.797 -13.562 1 98.94 33 LEU B CA 1
ATOM 3054 C C . LEU B 1 33 ? 10.078 -6.441 -14.914 1 98.94 33 LEU B C 1
ATOM 3056 O O . LEU B 1 33 ? 9.141 -6.074 -15.617 1 98.94 33 LEU B O 1
ATOM 3060 N N . PHE B 1 34 ? 10.891 -7.41 -15.25 1 98.88 34 PHE B N 1
ATOM 3061 C CA . PHE B 1 34 ? 10.672 -8.211 -16.438 1 98.88 34 PHE B CA 1
ATOM 3062 C C . PHE B 1 34 ? 9.766 -9.398 -16.141 1 98.88 34 PHE B C 1
ATOM 3064 O O . PHE B 1 34 ? 9.617 -9.797 -14.977 1 98.88 34 PHE B O 1
ATOM 3071 N N . GLY B 1 35 ? 9.18 -9.969 -17.156 1 98.62 35 GLY B N 1
ATOM 3072 C CA . GLY B 1 35 ? 8.391 -11.18 -17.031 1 98.62 35 GLY B CA 1
ATOM 3073 C C . GLY B 1 35 ? 6.977 -10.93 -16.562 1 98.62 35 GLY B C 1
ATOM 3074 O O . GLY B 1 35 ? 6.27 -11.859 -16.156 1 98.62 35 GLY B O 1
ATOM 3075 N N . SER B 1 36 ? 6.551 -9.664 -16.5 1 98.56 36 SER B N 1
ATOM 3076 C CA . SER B 1 36 ? 5.164 -9.398 -16.141 1 98.56 36 SER B CA 1
ATOM 3077 C C . SER B 1 36 ? 4.203 -10.227 -17 1 98.56 36 SER B C 1
ATOM 3079 O O . SER B 1 36 ? 4.238 -10.164 -18.219 1 98.56 36 SER B O 1
ATOM 3081 N N . PRO B 1 37 ? 3.385 -11.016 -16.359 1 98.19 37 PRO B N 1
ATOM 3082 C CA . PRO B 1 37 ? 2.654 -12.039 -17.109 1 98.19 37 PRO B CA 1
ATOM 3083 C C . PRO B 1 37 ? 1.521 -11.461 -17.953 1 98.19 37 PRO B C 1
ATOM 3085 O O . PRO B 1 37 ? 0.84 -10.523 -17.516 1 98.19 37 PRO B O 1
ATOM 3088 N N . SER B 1 38 ? 1.391 -12.016 -19.094 1 97.19 38 SER B N 1
ATOM 3089 C CA . SER B 1 38 ? 0.219 -11.75 -19.938 1 97.19 38 SER B CA 1
ATOM 3090 C C . SER B 1 38 ? -0.687 -12.977 -20.016 1 97.19 38 SER B C 1
ATOM 3092 O O . SER B 1 38 ? -1.833 -12.883 -20.453 1 97.19 38 SER B O 1
ATOM 3094 N N . TYR B 1 39 ? -0.16 -14.125 -19.656 1 93.94 39 TYR B N 1
ATOM 3095 C CA . TYR B 1 39 ? -0.954 -15.344 -19.688 1 93.94 39 TYR B CA 1
ATOM 3096 C C . TYR B 1 39 ? -1.994 -15.344 -18.578 1 93.94 39 TYR B C 1
ATOM 3098 O O . TYR B 1 39 ? -1.999 -14.461 -17.719 1 93.94 39 TYR B O 1
ATOM 3106 N N . THR B 1 40 ? -2.869 -16.297 -18.5 1 93.5 40 THR B N 1
ATOM 3107 C CA . THR B 1 40 ? -4.156 -16.109 -17.844 1 93.5 40 THR B CA 1
ATOM 3108 C C . THR B 1 40 ? -4.176 -16.828 -16.484 1 93.5 40 THR B C 1
ATOM 3110 O O . THR B 1 40 ? -5.242 -17.047 -15.914 1 93.5 40 THR B O 1
ATOM 3113 N N . ASN B 1 41 ? -3.008 -17.234 -15.992 1 93.56 41 ASN B N 1
ATOM 3114 C CA . ASN B 1 41 ? -2.904 -17.719 -14.625 1 93.56 41 ASN B CA 1
ATOM 3115 C C . ASN B 1 41 ? -3.057 -16.594 -13.609 1 93.56 41 ASN B C 1
ATOM 3117 O O . ASN B 1 41 ? -2.16 -15.758 -13.461 1 93.56 41 ASN B O 1
ATOM 3121 N N . ILE B 1 42 ? -4.152 -16.547 -12.852 1 96.56 42 ILE B N 1
ATOM 3122 C CA . ILE B 1 42 ? -4.484 -15.438 -11.969 1 96.56 42 ILE B CA 1
ATOM 3123 C C . ILE B 1 42 ? -3.494 -15.398 -10.805 1 96.56 42 ILE B C 1
ATOM 3125 O O . ILE B 1 42 ? -3.221 -14.328 -10.258 1 96.56 42 ILE B O 1
ATOM 3129 N N . GLY B 1 43 ? -2.939 -16.578 -10.438 1 96.75 43 GLY B N 1
ATOM 3130 C CA . GLY B 1 43 ? -1.896 -16.594 -9.43 1 96.75 43 GLY B CA 1
ATOM 3131 C C . GLY B 1 43 ? -0.699 -15.734 -9.797 1 96.75 43 GLY B C 1
ATOM 3132 O O . GLY B 1 43 ? -0.243 -14.914 -9 1 96.75 43 GLY B O 1
ATOM 3133 N N . ASP B 1 44 ? -0.25 -15.891 -11.008 1 97.5 44 ASP B N 1
ATOM 3134 C CA . ASP B 1 44 ? 0.888 -15.109 -11.492 1 97.5 44 ASP B CA 1
ATOM 3135 C C . ASP B 1 44 ? 0.525 -13.633 -11.633 1 97.5 44 ASP B C 1
ATOM 3137 O O . ASP B 1 44 ? 1.35 -12.758 -11.367 1 97.5 44 ASP B O 1
ATOM 3141 N N . GLN B 1 45 ? -0.693 -13.406 -12.102 1 98.06 45 GLN B N 1
ATOM 3142 C CA . GLN B 1 45 ? -1.164 -12.031 -12.172 1 98.06 45 GLN B CA 1
ATOM 3143 C C . GLN B 1 45 ? -1.16 -11.383 -10.789 1 98.06 45 GLN B C 1
ATOM 3145 O O . GLN B 1 45 ? -0.734 -10.234 -10.641 1 98.06 45 GLN B O 1
ATOM 3150 N N . ALA B 1 46 ? -1.6 -12.125 -9.812 1 98.62 46 ALA B N 1
ATOM 3151 C CA . ALA B 1 46 ? -1.631 -11.633 -8.438 1 98.62 46 ALA B CA 1
ATOM 3152 C C . ALA B 1 46 ? -0.22 -11.375 -7.914 1 98.62 46 ALA B C 1
ATOM 3154 O O . ALA B 1 46 ? 0.004 -10.43 -7.152 1 98.62 46 ALA B O 1
ATOM 3155 N N . ILE B 1 47 ? 0.727 -12.211 -8.289 1 98.75 47 ILE B N 1
ATOM 3156 C CA . ILE B 1 47 ? 2.119 -12.031 -7.895 1 98.75 47 ILE B CA 1
ATOM 3157 C C . ILE B 1 47 ? 2.637 -10.695 -8.422 1 98.75 47 ILE B C 1
ATOM 3159 O O . ILE B 1 47 ? 3.195 -9.898 -7.672 1 98.75 47 ILE B O 1
ATOM 3163 N N . ALA B 1 48 ? 2.424 -10.461 -9.711 1 98.75 48 ALA B N 1
ATOM 3164 C CA . ALA B 1 48 ? 2.873 -9.203 -10.312 1 98.75 48 ALA B CA 1
ATOM 3165 C C . ALA B 1 48 ? 2.205 -8.008 -9.641 1 98.75 48 ALA B C 1
ATOM 3167 O O . ALA B 1 48 ? 2.854 -6.992 -9.375 1 98.75 48 ALA B O 1
ATOM 3168 N N . TYR B 1 49 ? 0.914 -8.18 -9.383 1 98.69 49 TYR B N 1
ATOM 3169 C CA . TYR B 1 49 ? 0.16 -7.148 -8.68 1 98.69 49 TYR B CA 1
ATOM 3170 C C . TYR B 1 49 ? 0.777 -6.852 -7.32 1 98.69 49 TYR B C 1
ATOM 3172 O O . TYR B 1 49 ? 1.003 -5.691 -6.969 1 98.69 49 TYR B O 1
ATOM 3180 N N . ALA B 1 50 ? 1.081 -7.848 -6.586 1 98.88 50 ALA B N 1
ATOM 3181 C CA . ALA B 1 50 ? 1.648 -7.727 -5.246 1 98.88 50 ALA B CA 1
ATOM 3182 C C . ALA B 1 50 ? 3.047 -7.117 -5.297 1 98.88 50 ALA B C 1
ATOM 3184 O O . ALA B 1 50 ? 3.418 -6.328 -4.426 1 98.88 50 ALA B O 1
ATOM 3185 N N . GLU B 1 51 ? 3.82 -7.492 -6.285 1 98.88 51 GLU B N 1
ATOM 3186 C CA . GLU B 1 51 ? 5.168 -6.953 -6.441 1 98.88 51 GLU B CA 1
ATOM 3187 C C . GLU B 1 51 ? 5.137 -5.441 -6.645 1 98.88 51 GLU B C 1
ATOM 3189 O O . GLU B 1 51 ? 5.91 -4.707 -6.02 1 98.88 51 GLU B O 1
ATOM 3194 N N . GLU B 1 52 ? 4.238 -5.047 -7.473 1 98.69 52 GLU B N 1
ATOM 3195 C CA . GLU B 1 52 ? 4.09 -3.615 -7.719 1 98.69 52 GLU B CA 1
ATOM 3196 C C . GLU B 1 52 ? 3.707 -2.871 -6.441 1 98.69 52 GLU B C 1
ATOM 3198 O O . GLU B 1 52 ? 4.344 -1.88 -6.082 1 98.69 52 GLU B O 1
ATOM 3203 N N . LYS B 1 53 ? 2.645 -3.393 -5.77 1 98.56 53 LYS B N 1
ATOM 3204 C CA . LYS B 1 53 ? 2.188 -2.752 -4.539 1 98.56 53 LYS B CA 1
ATOM 3205 C C . LYS B 1 53 ? 3.297 -2.715 -3.492 1 98.56 53 LYS B C 1
ATOM 3207 O O . LYS B 1 53 ? 3.496 -1.696 -2.826 1 98.56 53 LYS B O 1
ATOM 3212 N N . PHE B 1 54 ? 4.023 -3.793 -3.381 1 98.75 54 PHE B N 1
ATOM 3213 C CA . PHE B 1 54 ? 5.086 -3.918 -2.391 1 98.75 54 PHE B CA 1
ATOM 3214 C C . PHE B 1 54 ? 6.16 -2.861 -2.611 1 98.75 54 PHE B C 1
ATOM 3216 O O . PHE B 1 54 ? 6.527 -2.137 -1.684 1 98.75 54 PHE B O 1
ATOM 3223 N N . ILE B 1 55 ? 6.648 -2.74 -3.846 1 98.69 55 ILE B N 1
ATOM 3224 C CA . ILE B 1 55 ? 7.746 -1.831 -4.156 1 98.69 55 ILE B CA 1
ATOM 3225 C C . ILE B 1 55 ? 7.266 -0.386 -4.051 1 98.69 55 ILE B C 1
ATOM 3227 O O . ILE B 1 55 ? 7.93 0.452 -3.434 1 98.69 55 ILE B O 1
ATOM 3231 N N . LYS B 1 56 ? 6.074 -0.069 -4.527 1 98 56 LYS B N 1
ATOM 3232 C CA . LYS B 1 56 ? 5.574 1.303 -4.539 1 98 56 LYS B CA 1
ATOM 3233 C C . LYS B 1 56 ? 5.234 1.773 -3.129 1 98 56 LYS B C 1
ATOM 3235 O O . LYS B 1 56 ? 5.348 2.963 -2.822 1 98 56 LYS B O 1
ATOM 3240 N N . ASN B 1 57 ? 4.84 0.854 -2.287 1 98 57 ASN B N 1
ATOM 3241 C CA . ASN B 1 57 ? 4.457 1.233 -0.93 1 98 57 ASN B CA 1
ATOM 3242 C C . ASN B 1 57 ? 5.684 1.436 -0.041 1 98 57 ASN B C 1
ATOM 3244 O O . ASN B 1 57 ? 5.715 2.357 0.776 1 98 57 ASN B O 1
ATOM 3248 N N . HIS B 1 58 ? 6.668 0.611 -0.206 1 98.31 58 HIS B N 1
ATOM 3249 C CA . HIS B 1 58 ? 7.848 0.687 0.65 1 98.31 58 HIS B CA 1
ATOM 3250 C C . HIS B 1 58 ? 8.875 1.663 0.088 1 98.31 58 HIS B C 1
ATOM 3252 O O . HIS B 1 58 ? 9.625 2.281 0.844 1 98.31 58 HIS B O 1
ATOM 3258 N N . PHE B 1 59 ? 8.938 1.782 -1.308 1 98.12 59 PHE B N 1
ATOM 3259 C CA . PHE B 1 59 ? 9.984 2.561 -1.955 1 98.12 59 PHE B CA 1
ATOM 3260 C C . PHE B 1 59 ? 9.398 3.494 -3.006 1 98.12 59 PHE B C 1
ATOM 3262 O O . PHE B 1 59 ? 9.734 3.398 -4.188 1 98.12 59 PHE B O 1
ATOM 3269 N N . PRO B 1 60 ? 8.586 4.461 -2.506 1 97 60 PRO B N 1
ATOM 3270 C CA . PRO B 1 60 ? 7.918 5.355 -3.453 1 97 60 PRO B CA 1
ATOM 3271 C C . PRO B 1 60 ? 8.898 6.242 -4.223 1 97 60 PRO B C 1
ATOM 3273 O O . PRO B 1 60 ? 8.531 6.824 -5.246 1 97 60 PRO B O 1
ATOM 3276 N N . TYR B 1 61 ? 10.148 6.305 -3.787 1 95.06 61 TYR B N 1
ATOM 3277 C CA . TYR B 1 61 ? 11.148 7.121 -4.469 1 95.06 61 TYR B CA 1
ATOM 3278 C C . TYR B 1 61 ? 11.719 6.387 -5.676 1 95.06 61 TYR B C 1
ATOM 3280 O O . TYR B 1 61 ? 12.414 6.984 -6.5 1 95.06 61 TYR B O 1
ATOM 3288 N N . TYR B 1 62 ? 11.445 5.074 -5.875 1 97.38 62 TYR B N 1
ATOM 3289 C CA . TYR B 1 62 ? 11.789 4.355 -7.098 1 97.38 62 TYR B CA 1
ATOM 3290 C C . TYR B 1 62 ? 10.766 4.625 -8.195 1 97.38 62 TYR B C 1
ATOM 3292 O O . TYR B 1 62 ? 9.594 4.859 -7.91 1 97.38 62 TYR B O 1
ATOM 3300 N N . GLU B 1 63 ? 11.227 4.672 -9.398 1 97.69 63 GLU B N 1
ATOM 3301 C CA . GLU B 1 63 ? 10.344 4.492 -10.539 1 97.69 63 GLU B CA 1
ATOM 3302 C C . GLU B 1 63 ? 10.172 3.016 -10.883 1 97.69 63 GLU B C 1
ATOM 3304 O O . GLU B 1 63 ? 11.125 2.361 -11.32 1 97.69 63 GLU B O 1
ATOM 3309 N N . TYR B 1 64 ? 9.039 2.484 -10.602 1 98.5 64 TYR B N 1
ATOM 3310 C CA . TYR B 1 64 ? 8.758 1.079 -10.875 1 98.5 64 TYR B CA 1
ATOM 3311 C C . TYR B 1 64 ? 8.242 0.896 -12.305 1 98.5 64 TYR B C 1
ATOM 3313 O O . TYR B 1 64 ? 7.215 1.463 -12.68 1 98.5 64 TYR B O 1
ATOM 3321 N N . ILE B 1 65 ? 8.945 0.11 -13.141 1 98.44 65 ILE B N 1
ATOM 3322 C CA . ILE B 1 65 ? 8.625 -0.051 -14.555 1 98.44 65 ILE B CA 1
ATOM 3323 C C . ILE B 1 65 ? 8.461 -1.533 -14.883 1 98.44 65 ILE B C 1
ATOM 3325 O O . ILE B 1 65 ? 9.367 -2.332 -14.641 1 98.44 65 ILE B O 1
ATOM 3329 N N . GLU B 1 66 ? 7.336 -1.881 -15.492 1 98.5 66 GLU B N 1
ATOM 3330 C CA . GLU B 1 66 ? 7.082 -3.27 -15.867 1 98.5 66 GLU B CA 1
ATOM 3331 C C . GLU B 1 66 ? 7.332 -3.498 -17.359 1 98.5 66 GLU B C 1
ATOM 3333 O O . GLU B 1 66 ? 7.031 -2.635 -18.172 1 98.5 66 GLU B O 1
ATOM 3338 N N . ILE B 1 67 ? 7.867 -4.613 -17.656 1 98.5 67 ILE B N 1
ATOM 3339 C CA . ILE B 1 67 ? 8 -5.117 -19.016 1 98.5 67 ILE B CA 1
ATOM 3340 C C . ILE B 1 67 ? 7.227 -6.422 -19.156 1 98.5 67 ILE B C 1
ATOM 3342 O O . ILE B 1 67 ? 7.535 -7.414 -18.5 1 98.5 67 ILE B O 1
ATOM 3346 N N . MET B 1 68 ? 6.262 -6.461 -20.031 1 98.44 68 MET B N 1
ATOM 3347 C CA . MET B 1 68 ? 5.418 -7.637 -20.234 1 98.44 68 MET B CA 1
ATOM 3348 C C . MET B 1 68 ? 6.23 -8.797 -20.797 1 98.44 68 MET B C 1
ATOM 3350 O O . MET B 1 68 ? 7.223 -8.586 -21.5 1 98.44 68 MET B O 1
ATOM 3354 N N . ASP B 1 69 ? 5.785 -9.977 -20.516 1 98.25 69 ASP B N 1
ATOM 3355 C CA . ASP B 1 69 ? 6.516 -11.18 -20.875 1 98.25 69 ASP B CA 1
ATOM 3356 C C . ASP B 1 69 ? 6.68 -11.281 -22.391 1 98.25 69 ASP B C 1
ATOM 3358 O O . ASP B 1 69 ? 7.707 -11.75 -22.891 1 98.25 69 ASP B O 1
ATOM 3362 N N . TYR B 1 70 ? 5.711 -10.75 -23.188 1 97.5 70 TYR B N 1
ATOM 3363 C CA . TYR B 1 70 ? 5.77 -10.883 -24.641 1 97.5 70 TYR B CA 1
ATOM 3364 C C . TYR B 1 70 ? 6.641 -9.789 -25.25 1 97.5 70 TYR B C 1
ATOM 3366 O O . TYR B 1 70 ? 6.812 -9.734 -26.469 1 97.5 70 TYR B O 1
ATOM 3374 N N . ALA B 1 71 ? 7.227 -8.953 -24.422 1 97.69 71 ALA B N 1
ATOM 3375 C CA . ALA B 1 71 ? 8.062 -7.863 -24.906 1 97.69 71 ALA B CA 1
ATOM 3376 C C . ALA B 1 71 ? 9.469 -7.934 -24.312 1 97.69 71 ALA B C 1
ATOM 3378 O O . ALA B 1 71 ? 10.133 -6.91 -24.156 1 97.69 71 ALA B O 1
ATOM 3379 N N . THR B 1 72 ? 9.93 -9.125 -23.906 1 98.25 72 THR B N 1
ATOM 3380 C CA . THR B 1 72 ? 11.18 -9.305 -23.188 1 98.25 72 THR B CA 1
ATOM 3381 C C . THR B 1 72 ? 12.359 -8.781 -24 1 98.25 72 THR B C 1
ATOM 3383 O O . THR B 1 72 ? 13.164 -7.988 -23.5 1 98.25 72 THR B O 1
ATOM 3386 N N . ASP B 1 73 ? 12.461 -9.148 -25.266 1 98.12 73 ASP B N 1
ATOM 3387 C CA . ASP B 1 73 ? 13.609 -8.773 -26.094 1 98.12 73 ASP B CA 1
ATOM 3388 C C . ASP B 1 73 ? 13.633 -7.27 -26.344 1 98.12 73 ASP B C 1
ATOM 3390 O O . ASP B 1 73 ? 14.68 -6.629 -26.203 1 98.12 73 ASP B O 1
ATOM 3394 N N . GLU B 1 74 ? 12.531 -6.734 -26.688 1 96.88 74 GLU B N 1
ATOM 3395 C CA . GLU B 1 74 ? 12.445 -5.289 -26.875 1 96.88 74 GLU B CA 1
ATOM 3396 C C . GLU B 1 74 ? 12.734 -4.535 -25.594 1 96.88 74 GLU B C 1
ATOM 3398 O O . GLU B 1 74 ? 13.359 -3.471 -25.609 1 96.88 74 GLU B O 1
ATOM 3403 N N . GLY B 1 75 ? 12.211 -5.117 -24.484 1 97.44 75 GLY B N 1
ATOM 3404 C CA . GLY B 1 75 ? 12.477 -4.52 -23.172 1 97.44 75 GLY B CA 1
ATOM 3405 C C . GLY B 1 75 ? 13.945 -4.5 -22.812 1 97.44 75 GLY B C 1
ATOM 3406 O O . GLY B 1 75 ? 14.453 -3.498 -22.312 1 97.44 75 GLY B O 1
ATOM 3407 N N . ILE B 1 76 ? 14.625 -5.57 -23.109 1 98.38 76 ILE B N 1
ATOM 3408 C CA . ILE B 1 76 ? 16.047 -5.648 -22.844 1 98.38 76 ILE B CA 1
ATOM 3409 C C . ILE B 1 76 ? 16.781 -4.547 -23.625 1 98.38 76 ILE B C 1
ATOM 3411 O O . ILE B 1 76 ? 17.609 -3.824 -23.047 1 98.38 76 ILE B O 1
ATOM 3415 N N . GLU B 1 77 ? 16.469 -4.371 -24.859 1 96.69 77 GLU B N 1
ATOM 3416 C CA . GLU B 1 77 ? 17.125 -3.367 -25.688 1 96.69 77 GLU B CA 1
ATOM 3417 C C . GLU B 1 77 ? 16.859 -1.958 -25.156 1 96.69 77 GLU B C 1
ATOM 3419 O O . GLU B 1 77 ? 17.766 -1.138 -25.078 1 96.69 77 GLU B O 1
ATOM 3424 N N . LEU B 1 78 ? 15.648 -1.719 -24.797 1 95.69 78 LEU B N 1
ATOM 3425 C CA . LEU B 1 78 ? 15.289 -0.4 -24.281 1 95.69 78 LEU B CA 1
ATOM 3426 C C . LEU B 1 78 ? 15.992 -0.119 -22.969 1 95.69 78 LEU B C 1
ATOM 3428 O O . LEU B 1 78 ? 16.562 0.958 -22.781 1 95.69 78 LEU B O 1
ATOM 3432 N N . VAL B 1 79 ? 15.938 -1.033 -22.047 1 97.31 79 VAL B N 1
ATOM 3433 C CA . VAL B 1 79 ? 16.484 -0.834 -20.719 1 97.31 79 VAL B CA 1
ATOM 3434 C C . VAL B 1 79 ? 18 -0.626 -20.812 1 97.31 79 VAL B C 1
ATOM 3436 O O . VAL B 1 79 ? 18.562 0.194 -20.078 1 97.31 79 VAL B O 1
ATOM 3439 N N . LYS B 1 80 ? 18.641 -1.289 -21.703 1 97.25 80 LYS B N 1
ATOM 3440 C CA . LYS B 1 80 ? 20.078 -1.091 -21.906 1 97.25 80 LYS B CA 1
ATOM 3441 C C . LYS B 1 80 ? 20.391 0.37 -22.219 1 97.25 80 LYS B C 1
ATOM 3443 O O . LYS B 1 80 ? 21.453 0.87 -21.859 1 97.25 80 LYS B O 1
ATOM 3448 N N . GLU B 1 81 ? 19.5 1.018 -22.812 1 94.38 81 GLU B N 1
ATOM 3449 C CA . GLU B 1 81 ? 19.719 2.395 -23.25 1 94.38 81 GLU B CA 1
ATOM 3450 C C . GLU B 1 81 ? 19.531 3.373 -22.094 1 94.38 81 GLU B C 1
ATOM 3452 O O . GLU B 1 81 ? 20.109 4.465 -22.109 1 94.38 81 GLU B O 1
ATOM 3457 N N . ILE B 1 82 ? 18.781 2.949 -21.078 1 95.5 82 ILE B N 1
ATOM 3458 C CA . ILE B 1 82 ? 18.391 3.99 -20.141 1 95.5 82 ILE B CA 1
ATOM 3459 C C . ILE B 1 82 ? 18.844 3.611 -18.734 1 95.5 82 ILE B C 1
ATOM 3461 O O . ILE B 1 82 ? 18.828 4.445 -17.828 1 95.5 82 ILE B O 1
ATOM 3465 N N . ILE B 1 83 ? 19.219 2.383 -18.5 1 97.44 83 ILE B N 1
ATOM 3466 C CA . ILE B 1 83 ? 19.547 1.907 -17.156 1 97.44 83 ILE B CA 1
ATOM 3467 C C . ILE B 1 83 ? 20.766 2.648 -16.625 1 97.44 83 ILE B C 1
ATOM 3469 O O . ILE B 1 83 ? 21.703 2.926 -17.391 1 97.44 83 ILE B O 1
ATOM 3473 N N . ARG B 1 84 ? 20.688 2.986 -15.352 1 96.56 84 ARG B N 1
ATOM 3474 C CA . ARG B 1 84 ? 21.797 3.627 -14.648 1 96.56 84 ARG B CA 1
ATOM 3475 C C . ARG B 1 84 ? 22.375 2.701 -13.586 1 96.56 84 ARG B C 1
ATOM 3477 O O . ARG B 1 84 ? 21.781 1.669 -13.266 1 96.56 84 ARG B O 1
ATOM 3484 N N . GLU B 1 85 ? 23.484 3.053 -13.023 1 94.81 85 GLU B N 1
ATOM 3485 C CA . GLU B 1 85 ? 24.297 2.203 -12.148 1 94.81 85 GLU B CA 1
ATOM 3486 C C . GLU B 1 85 ? 23.5 1.759 -10.922 1 94.81 85 GLU B C 1
ATOM 3488 O O . GLU B 1 85 ? 23.625 0.617 -10.477 1 94.81 85 GLU B O 1
ATOM 3493 N N . ASP B 1 86 ? 22.609 2.549 -10.391 1 94.06 86 ASP B N 1
ATOM 3494 C CA . ASP B 1 86 ? 21.938 2.244 -9.133 1 94.06 86 ASP B CA 1
ATOM 3495 C C . ASP B 1 86 ? 20.562 1.636 -9.375 1 94.06 86 ASP B C 1
ATOM 3497 O O . ASP B 1 86 ? 19.828 1.339 -8.422 1 94.06 86 ASP B O 1
ATOM 3501 N N . ASP B 1 87 ? 20.203 1.378 -10.648 1 98.19 87 ASP B N 1
ATOM 3502 C CA . ASP B 1 87 ? 18.906 0.776 -10.953 1 98.19 87 ASP B CA 1
ATOM 3503 C C . ASP B 1 87 ? 18.906 -0.719 -10.648 1 98.19 87 ASP B C 1
ATOM 3505 O O . ASP B 1 87 ? 19.969 -1.312 -10.43 1 98.19 87 ASP B O 1
ATOM 3509 N N . ILE B 1 88 ? 17.781 -1.278 -10.523 1 98.81 88 ILE B N 1
ATOM 3510 C CA . ILE B 1 88 ? 17.609 -2.68 -10.156 1 98.81 88 ILE B CA 1
ATOM 3511 C C . ILE B 1 88 ? 16.828 -3.408 -11.242 1 98.81 88 ILE B C 1
ATOM 3513 O O . ILE B 1 88 ? 15.828 -2.887 -11.758 1 98.81 88 ILE B O 1
ATOM 3517 N N . VAL B 1 89 ? 17.281 -4.586 -11.633 1 98.88 89 VAL B N 1
ATOM 3518 C CA . VAL B 1 89 ? 16.594 -5.422 -12.609 1 98.88 89 VAL B CA 1
ATOM 3519 C C . VAL B 1 89 ? 15.969 -6.625 -11.906 1 98.88 89 VAL B C 1
ATOM 3521 O O . VAL B 1 89 ? 16.672 -7.402 -11.25 1 98.88 89 VAL B O 1
ATOM 3524 N N . CYS B 1 90 ? 14.688 -6.73 -12.062 1 98.88 90 CYS B N 1
ATOM 3525 C CA . CYS B 1 90 ? 13.945 -7.816 -11.43 1 98.88 90 CYS B CA 1
ATOM 3526 C C . CYS B 1 90 ? 13.305 -8.719 -12.477 1 98.88 90 CYS B C 1
ATOM 3528 O O . CYS B 1 90 ? 13.008 -8.281 -13.586 1 98.88 90 CYS B O 1
ATOM 3530 N N . PHE B 1 91 ? 13.133 -9.938 -12.164 1 98.88 91 PHE B N 1
ATOM 3531 C CA . PHE B 1 91 ? 12.242 -10.852 -12.867 1 98.88 91 PHE B CA 1
ATOM 3532 C C . PHE B 1 91 ? 11.141 -11.352 -11.938 1 98.88 91 PHE B C 1
ATOM 3534 O O . PHE B 1 91 ? 11.398 -11.664 -10.773 1 98.88 91 PHE B O 1
ATOM 3541 N N . THR B 1 92 ? 9.906 -11.352 -12.383 1 98.81 92 THR B N 1
ATOM 3542 C CA . THR B 1 92 ? 8.727 -11.641 -11.578 1 98.81 92 THR B CA 1
ATOM 3543 C C . THR B 1 92 ? 8.875 -12.984 -10.875 1 98.81 92 THR B C 1
ATOM 3545 O O . THR B 1 92 ? 9.578 -13.875 -11.352 1 98.81 92 THR B O 1
ATOM 3548 N N . GLY B 1 93 ? 8.203 -13.117 -9.711 1 98.25 93 GLY B N 1
ATOM 3549 C CA . GLY B 1 93 ? 8.18 -14.367 -8.977 1 98.25 93 GLY B CA 1
ATOM 3550 C C . GLY B 1 93 ? 7.195 -15.375 -9.547 1 98.25 93 GLY B C 1
ATOM 3551 O O . GLY B 1 93 ? 6.625 -15.156 -10.617 1 98.25 93 GLY B O 1
ATOM 3552 N N . GLY B 1 94 ? 7.117 -16.547 -8.836 1 96.31 94 GLY B N 1
ATOM 3553 C CA . GLY B 1 94 ? 6.207 -17.578 -9.281 1 96.31 94 GLY B CA 1
ATOM 3554 C C . GLY B 1 94 ? 6.762 -18.984 -9.094 1 96.31 94 GLY B C 1
ATOM 3555 O O . GLY B 1 94 ? 7.516 -19.234 -8.156 1 96.31 94 GLY B O 1
ATOM 3556 N N . GLY B 1 95 ? 6.219 -19.891 -9.805 1 94.19 95 GLY B N 1
ATOM 3557 C CA . GLY B 1 95 ? 6.688 -21.266 -9.844 1 94.19 95 GLY B CA 1
ATOM 3558 C C . GLY B 1 95 ? 7.242 -21.672 -11.195 1 94.19 95 GLY B C 1
ATOM 3559 O O . GLY B 1 95 ? 7.027 -22.797 -11.648 1 94.19 95 GLY B O 1
ATOM 3560 N N . ASN B 1 96 ? 7.934 -20.719 -11.773 1 94.62 96 ASN B N 1
ATOM 3561 C CA . ASN B 1 96 ? 8.305 -20.906 -13.172 1 94.62 96 ASN B CA 1
ATOM 3562 C C . ASN B 1 96 ? 9.812 -21.016 -13.336 1 94.62 96 ASN B C 1
ATOM 3564 O O . ASN B 1 96 ? 10.32 -21.016 -14.461 1 94.62 96 ASN B O 1
ATOM 3568 N N . LEU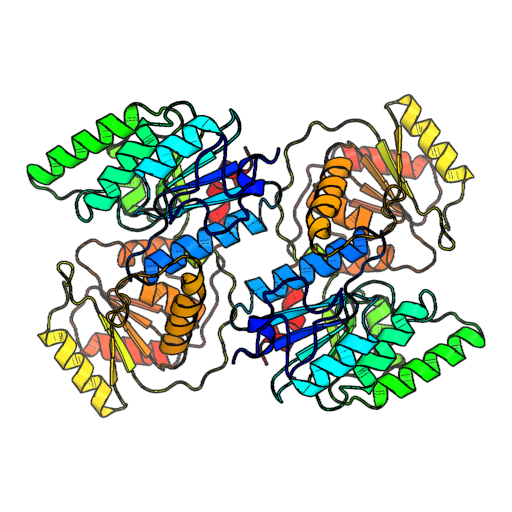 B 1 97 ? 10.57 -21.031 -12.273 1 96.56 97 LEU B N 1
ATOM 3569 C CA . LEU B 1 97 ? 12 -21.25 -12.383 1 96.56 97 LEU B CA 1
ATOM 3570 C C . LEU B 1 97 ? 12.305 -22.734 -12.562 1 96.56 97 LEU B C 1
ATOM 3572 O O . LEU B 1 97 ? 11.953 -23.547 -11.711 1 96.56 97 LEU B O 1
ATOM 3576 N N . GLY B 1 98 ? 12.914 -23.094 -13.609 1 95.62 98 GLY B N 1
ATOM 3577 C CA . GLY B 1 98 ? 13.188 -24.469 -13.961 1 95.62 98 GLY B CA 1
ATOM 3578 C C . GLY B 1 98 ? 12.773 -24.812 -15.383 1 95.62 98 GLY B C 1
ATOM 3579 O O . GLY B 1 98 ? 12.82 -23.969 -16.266 1 95.62 98 GLY B O 1
ATOM 3580 N N . ASN B 1 99 ? 12.43 -26.125 -15.641 1 94.25 99 ASN B N 1
ATOM 3581 C CA . ASN B 1 99 ? 12.227 -26.5 -17.031 1 94.25 99 ASN B CA 1
ATOM 3582 C C . ASN B 1 99 ? 10.773 -26.875 -17.312 1 94.25 99 ASN B C 1
ATOM 3584 O O . ASN B 1 99 ? 10.43 -27.297 -18.406 1 94.25 99 ASN B O 1
ATOM 3588 N N . LEU B 1 100 ? 9.867 -26.672 -16.312 1 90.44 100 LEU B N 1
ATOM 3589 C CA . LEU B 1 100 ? 8.445 -26.922 -16.547 1 90.44 100 LEU B CA 1
ATOM 3590 C C . LEU B 1 100 ? 7.844 -25.812 -17.406 1 90.44 100 LEU B C 1
ATOM 3592 O O . LEU B 1 100 ? 6.934 -26.062 -18.203 1 90.44 100 LEU B O 1
ATOM 3596 N N . TYR B 1 101 ? 8.328 -24.625 -17.25 1 92.5 101 TYR B N 1
ATOM 3597 C CA . TYR B 1 101 ? 7.93 -23.453 -18.031 1 92.5 101 TYR B CA 1
ATOM 3598 C C . TYR B 1 101 ? 9.133 -22.828 -18.719 1 92.5 101 TYR B C 1
ATOM 3600 O O . TYR B 1 101 ? 9.508 -21.688 -18.422 1 92.5 101 TYR B O 1
ATOM 3608 N N . LEU B 1 102 ? 9.555 -23.516 -19.703 1 95.88 102 LEU B N 1
ATOM 3609 C CA . LEU B 1 102 ? 10.844 -23.219 -20.312 1 95.88 102 LEU B CA 1
ATOM 3610 C C . LEU B 1 102 ? 10.828 -21.828 -20.969 1 95.88 102 LEU B C 1
ATOM 3612 O O . LEU B 1 102 ? 11.844 -21.125 -20.953 1 95.88 102 LEU B O 1
ATOM 3616 N N . ASP B 1 103 ? 9.711 -21.453 -21.594 1 96.5 103 ASP B N 1
ATOM 3617 C CA . ASP B 1 103 ? 9.641 -20.141 -22.234 1 96.5 103 ASP B CA 1
ATOM 3618 C C . ASP B 1 103 ? 9.938 -19.016 -21.234 1 96.5 103 ASP B C 1
ATOM 3620 O O . ASP B 1 103 ? 10.656 -18.078 -21.547 1 96.5 103 ASP B O 1
ATOM 3624 N N . ILE B 1 104 ? 9.398 -19.156 -20.047 1 97.75 104 ILE B N 1
ATOM 3625 C CA . ILE B 1 104 ? 9.602 -18.156 -19 1 97.75 104 ILE B CA 1
ATOM 3626 C C . ILE B 1 104 ? 11.039 -18.219 -18.5 1 97.75 104 ILE B C 1
ATOM 3628 O O . ILE B 1 104 ? 11.68 -17.188 -18.328 1 97.75 104 ILE B O 1
ATOM 3632 N N . GLU B 1 105 ? 11.555 -19.422 -18.312 1 98.25 105 GLU B N 1
ATOM 3633 C CA . GLU B 1 105 ? 12.93 -19.562 -17.844 1 98.25 105 GLU B CA 1
ATOM 3634 C C . GLU B 1 105 ? 13.93 -19.031 -18.875 1 98.25 105 GLU B C 1
ATOM 3636 O O . GLU B 1 105 ? 14.922 -18.406 -18.5 1 98.25 105 GLU B O 1
ATOM 3641 N N . GLU B 1 106 ? 13.664 -19.297 -20.094 1 98.44 106 GLU B N 1
ATOM 3642 C CA . GLU B 1 106 ? 14.547 -18.781 -21.141 1 98.44 106 GLU B CA 1
ATOM 3643 C C . GLU B 1 106 ? 14.594 -17.25 -21.141 1 98.44 106 GLU B C 1
ATOM 3645 O O . GLU B 1 106 ? 15.664 -16.656 -21.297 1 98.44 106 GLU B O 1
ATOM 3650 N N . ASP B 1 107 ? 13.461 -16.625 -20.969 1 98.69 107 ASP B N 1
ATOM 3651 C CA . ASP B 1 107 ? 13.414 -15.18 -20.859 1 98.69 107 ASP B CA 1
ATOM 3652 C C . ASP B 1 107 ? 14.203 -14.695 -19.641 1 98.69 107 ASP B C 1
ATOM 3654 O O . ASP B 1 107 ? 14.938 -13.711 -19.719 1 98.69 107 ASP B O 1
ATOM 3658 N N . ARG B 1 108 ? 14.047 -15.367 -18.547 1 98.75 108 ARG B N 1
ATOM 3659 C CA . ARG B 1 108 ? 14.766 -15.023 -17.328 1 98.75 108 ARG B CA 1
ATOM 3660 C C . ARG B 1 108 ? 16.281 -15.102 -17.547 1 98.75 108 ARG B C 1
ATOM 3662 O O . ARG B 1 108 ? 17.016 -14.203 -17.141 1 98.75 108 ARG B O 1
ATOM 3669 N N . ARG B 1 109 ? 16.703 -16.156 -18.219 1 98.69 109 ARG B N 1
ATOM 3670 C CA . ARG B 1 109 ? 18.109 -16.312 -18.578 1 98.69 109 ARG B CA 1
ATOM 3671 C C . ARG B 1 109 ? 18.609 -15.117 -19.391 1 98.69 109 ARG B C 1
ATOM 3673 O O . ARG B 1 109 ? 19.672 -14.562 -19.109 1 98.69 109 ARG B O 1
ATOM 3680 N N . LYS B 1 110 ? 17.828 -14.742 -20.375 1 98.62 110 LYS B N 1
ATOM 3681 C CA . LYS B 1 110 ? 18.203 -13.625 -21.25 1 98.62 110 LYS B CA 1
ATOM 3682 C C . LYS B 1 110 ? 18.375 -12.344 -20.438 1 98.62 110 LYS B C 1
ATOM 3684 O O . LYS B 1 110 ? 19.359 -11.617 -20.625 1 98.62 110 LYS B O 1
ATOM 3689 N N . VAL B 1 111 ? 17.438 -12.094 -19.562 1 98.81 111 VAL B N 1
ATOM 3690 C CA . VAL B 1 111 ? 17.438 -10.852 -18.781 1 98.81 111 VAL B CA 1
ATOM 3691 C C . VAL B 1 111 ? 18.656 -10.812 -17.875 1 98.81 111 VAL B C 1
ATOM 3693 O O . VAL B 1 111 ? 19.406 -9.836 -17.891 1 98.81 111 VAL B O 1
ATOM 3696 N N . PHE B 1 112 ? 18.922 -11.875 -17.094 1 98.38 112 PHE B N 1
ATOM 3697 C CA . PHE B 1 112 ? 20 -11.859 -16.109 1 98.38 112 PHE B CA 1
ATOM 3698 C C . PHE B 1 112 ? 21.359 -11.891 -16.797 1 98.38 112 PHE B C 1
ATOM 3700 O O . PHE B 1 112 ? 22.344 -11.375 -16.266 1 98.38 112 PHE B O 1
ATOM 3707 N N . SER B 1 113 ? 21.375 -12.477 -18.047 1 98.06 113 SER B N 1
ATOM 3708 C CA . SER B 1 113 ? 22.594 -12.43 -18.828 1 98.06 113 SER B CA 1
ATOM 3709 C C . SER B 1 113 ? 22.844 -11.031 -19.391 1 98.06 113 SER B C 1
ATOM 3711 O O . SER B 1 113 ? 24 -10.57 -19.422 1 98.06 113 SER B O 1
ATOM 3713 N N . ALA B 1 114 ? 21.812 -10.359 -19.781 1 98.25 114 ALA B N 1
ATOM 3714 C CA . ALA B 1 114 ? 21.922 -9.039 -20.406 1 98.25 114 ALA B CA 1
ATOM 3715 C C . ALA B 1 114 ? 22.344 -7.98 -19.391 1 98.25 114 ALA B C 1
ATOM 3717 O O . ALA B 1 114 ? 23.016 -7.012 -19.734 1 98.25 114 ALA B O 1
ATOM 3718 N N . PHE B 1 115 ? 21.953 -8.18 -18.125 1 98.44 115 PHE B N 1
ATOM 3719 C CA . PHE B 1 115 ? 22.156 -7.137 -17.125 1 98.44 115 PHE B CA 1
ATOM 3720 C C . PHE B 1 115 ? 23.047 -7.641 -16 1 98.44 115 PHE B C 1
ATOM 3722 O O . PHE B 1 115 ? 22.766 -7.387 -14.828 1 98.44 115 PHE B O 1
ATOM 3729 N N . LYS B 1 116 ? 24.094 -8.344 -16.359 1 96.69 116 LYS B N 1
ATOM 3730 C CA . LYS B 1 116 ? 24.969 -9.039 -15.422 1 96.69 116 LYS B CA 1
ATOM 3731 C C . LYS B 1 116 ? 25.734 -8.047 -14.547 1 96.69 116 LYS B C 1
ATOM 3733 O O . LYS B 1 116 ? 26.219 -8.406 -13.477 1 96.69 116 LYS B O 1
ATOM 3738 N N . ASP B 1 117 ? 25.812 -6.762 -14.93 1 96.69 117 ASP B N 1
ATOM 3739 C CA . ASP B 1 117 ? 26.594 -5.77 -14.211 1 96.69 117 ASP B CA 1
ATOM 3740 C C . ASP B 1 117 ? 25.719 -4.945 -13.273 1 96.69 117 ASP B C 1
ATOM 3742 O O . ASP B 1 117 ? 26.203 -3.998 -12.641 1 96.69 117 ASP B O 1
ATOM 3746 N N . TYR B 1 118 ? 24.5 -5.27 -13.211 1 98.12 118 TYR B N 1
ATOM 3747 C CA . TYR B 1 118 ? 23.562 -4.484 -12.406 1 98.12 118 TYR B CA 1
ATOM 3748 C C . TYR B 1 118 ? 22.969 -5.32 -11.273 1 98.12 118 TYR B C 1
ATOM 3750 O O . TYR B 1 118 ? 22.891 -6.547 -11.383 1 98.12 118 TYR B O 1
ATOM 3758 N N . LYS B 1 119 ? 22.594 -4.625 -10.148 1 98.25 119 LYS B N 1
ATOM 3759 C CA . LYS B 1 119 ? 21.844 -5.289 -9.086 1 98.25 119 LYS B CA 1
ATOM 3760 C C . LYS B 1 119 ? 20.594 -5.973 -9.633 1 98.25 119 LYS B C 1
ATOM 3762 O O . LYS B 1 119 ? 19.781 -5.34 -10.312 1 98.25 119 LYS B O 1
ATOM 3767 N N . SER B 1 120 ? 20.453 -7.301 -9.445 1 98.69 120 SER B N 1
ATOM 3768 C CA . SER B 1 120 ? 19.359 -8.078 -10.031 1 98.69 120 SER B CA 1
ATOM 3769 C C . SER B 1 120 ? 18.75 -9.031 -9.008 1 98.69 120 SER B C 1
ATOM 3771 O O . SER B 1 120 ? 19.438 -9.484 -8.086 1 98.69 120 SER B O 1
ATOM 3773 N N . ILE B 1 121 ? 17.453 -9.328 -9.211 1 98.88 121 ILE B N 1
ATOM 3774 C CA . ILE B 1 121 ? 16.812 -10.289 -8.312 1 98.88 121 ILE B CA 1
ATOM 3775 C C . ILE B 1 121 ? 15.734 -11.062 -9.07 1 98.88 121 ILE B C 1
ATOM 3777 O O . ILE B 1 121 ? 14.977 -10.484 -9.859 1 98.88 121 ILE B O 1
ATOM 3781 N N . SER B 1 122 ? 15.742 -12.375 -8.945 1 98.88 122 SER B N 1
ATOM 3782 C CA . SER B 1 122 ? 14.531 -13.156 -9.195 1 98.88 122 SER B CA 1
ATOM 3783 C C . SER B 1 122 ? 13.602 -13.133 -7.988 1 98.88 122 SER B C 1
ATOM 3785 O O . SER B 1 122 ? 13.945 -13.656 -6.926 1 98.88 122 SER B O 1
ATOM 3787 N N . LEU B 1 123 ? 12.492 -12.5 -8.133 1 98.88 123 LEU B N 1
ATOM 3788 C CA . LEU B 1 123 ? 11.57 -12.383 -7.012 1 98.88 123 LEU B CA 1
ATOM 3789 C C . LEU B 1 123 ? 11.102 -13.75 -6.551 1 98.88 123 LEU B C 1
ATOM 3791 O O . LEU B 1 123 ? 11.422 -14.766 -7.168 1 98.88 123 LEU B O 1
ATOM 3795 N N . PRO B 1 124 ? 10.414 -13.922 -5.461 1 98.62 124 PRO B N 1
ATOM 3796 C CA . PRO B 1 124 ? 10.188 -15.203 -4.797 1 98.62 124 PRO B CA 1
ATOM 3797 C C . PRO B 1 124 ? 9.648 -16.281 -5.746 1 98.62 124 PRO B C 1
ATOM 3799 O O . PRO B 1 124 ? 8.609 -16.078 -6.383 1 98.62 124 PRO B O 1
ATOM 3802 N N . GLN B 1 125 ? 10.383 -17.406 -5.766 1 96.5 125 GLN B N 1
ATOM 3803 C CA . GLN B 1 125 ? 10.141 -18.453 -6.738 1 96.5 125 GLN B CA 1
ATOM 3804 C C . GLN B 1 125 ? 10.078 -19.828 -6.059 1 96.5 125 GLN B C 1
ATOM 3806 O O . GLN B 1 125 ? 10.633 -20.016 -4.977 1 96.5 125 GLN B O 1
ATOM 3811 N N . SER B 1 126 ? 9.328 -20.703 -6.738 1 95.69 126 SER B N 1
ATOM 3812 C CA . SER B 1 126 ? 9.586 -22.141 -6.617 1 95.69 126 SER B CA 1
ATOM 3813 C C . SER B 1 126 ? 10.453 -22.641 -7.77 1 95.69 126 SER B C 1
ATOM 3815 O O . SER B 1 126 ? 10.312 -22.188 -8.906 1 95.69 126 SER B O 1
ATOM 3817 N N . VAL B 1 127 ? 11.352 -23.547 -7.402 1 95.5 127 VAL B N 1
ATOM 3818 C CA . VAL B 1 127 ? 12.266 -24.062 -8.414 1 95.5 127 VAL B CA 1
ATOM 3819 C C . VAL B 1 127 ? 12.039 -25.562 -8.602 1 95.5 127 VAL B C 1
ATOM 3821 O O . VAL B 1 127 ? 11.844 -26.281 -7.625 1 95.5 127 VAL B O 1
ATOM 3824 N N . TYR B 1 128 ? 12.016 -25.938 -9.859 1 93.25 128 TYR B N 1
ATOM 3825 C CA . TYR B 1 128 ? 11.922 -27.359 -10.133 1 93.25 128 TYR B CA 1
ATOM 3826 C C . TYR B 1 128 ? 12.586 -27.703 -11.469 1 93.25 128 TYR B C 1
ATOM 3828 O O . TYR B 1 128 ? 12.195 -27.172 -12.516 1 93.25 128 TYR B O 1
ATOM 3836 N N . PHE B 1 129 ? 13.594 -28.531 -11.438 1 94.88 129 PHE B N 1
ATOM 3837 C CA . PHE B 1 129 ? 14.164 -29.172 -12.617 1 94.88 129 PHE B CA 1
ATOM 3838 C C . PHE B 1 129 ? 13.859 -30.672 -12.617 1 94.88 129 PHE B C 1
ATOM 3840 O O . PHE B 1 129 ? 14.117 -31.375 -11.641 1 94.88 129 PHE B O 1
ATOM 3847 N N . GLU B 1 130 ? 13.297 -31.109 -13.68 1 93.12 130 GLU B N 1
ATOM 3848 C CA . GLU B 1 130 ? 12.984 -32.531 -13.781 1 93.12 130 GLU B CA 1
ATOM 3849 C C . GLU B 1 130 ? 14.25 -33.406 -13.688 1 93.12 130 GLU B C 1
ATOM 3851 O O . GLU B 1 130 ? 15.305 -33 -14.18 1 93.12 130 GLU B O 1
ATOM 3856 N N . ASP B 1 131 ? 14.031 -34.562 -13.055 1 92.19 131 ASP B N 1
ATOM 3857 C CA . ASP B 1 131 ? 15.148 -35.5 -12.977 1 92.19 131 ASP B CA 1
ATOM 3858 C C . ASP B 1 131 ? 15.273 -36.312 -14.258 1 92.19 131 ASP B C 1
ATOM 3860 O O . ASP B 1 131 ? 15.102 -37.531 -14.242 1 92.19 131 ASP B O 1
ATOM 3864 N N . THR B 1 132 ? 15.445 -35.75 -15.32 1 96.31 132 THR B N 1
ATOM 3865 C CA . THR B 1 132 ? 15.656 -36.312 -16.641 1 96.31 132 THR B CA 1
ATOM 3866 C C . THR B 1 132 ? 16.891 -35.688 -17.297 1 96.31 132 THR B C 1
ATOM 3868 O O . THR B 1 132 ? 17.453 -34.719 -16.797 1 96.31 132 THR B O 1
ATOM 3871 N N . GLU B 1 133 ? 17.344 -36.312 -18.312 1 96.62 133 GLU B N 1
ATOM 3872 C CA . GLU B 1 133 ? 18.469 -35.781 -19.062 1 96.62 133 GLU B CA 1
ATOM 3873 C C . GLU B 1 133 ? 18.188 -34.344 -19.547 1 96.62 133 GLU B C 1
ATOM 3875 O O . GLU B 1 133 ? 19.047 -33.469 -19.453 1 96.62 133 GLU B O 1
ATOM 3880 N N . GLU B 1 134 ? 17.016 -34.188 -20.016 1 96.06 134 GLU B N 1
ATOM 3881 C CA . GLU B 1 134 ? 16.609 -32.875 -20.484 1 96.06 134 GLU B CA 1
ATOM 3882 C C . GLU B 1 134 ? 16.562 -31.859 -19.344 1 96.06 134 GLU B C 1
ATOM 3884 O O . GLU B 1 134 ? 16.969 -30.719 -19.5 1 96.06 134 GLU B O 1
ATOM 3889 N N . GLY B 1 135 ? 16.031 -32.281 -18.234 1 96.56 135 GLY B N 1
ATOM 3890 C CA . GLY B 1 135 ? 16 -31.422 -17.062 1 96.56 135 GLY B CA 1
ATOM 3891 C C . GLY B 1 135 ? 17.391 -31 -16.609 1 96.56 135 GLY B C 1
ATOM 3892 O O . GLY B 1 135 ? 17.609 -29.844 -16.266 1 96.56 135 GLY B O 1
ATOM 3893 N N . GLN B 1 136 ? 18.266 -31.891 -16.672 1 97.25 136 GLN B N 1
ATOM 3894 C CA . GLN B 1 136 ? 19.625 -31.609 -16.266 1 97.25 136 GLN B CA 1
ATOM 3895 C C . GLN B 1 136 ? 20.312 -30.656 -17.25 1 97.25 136 GLN B C 1
ATOM 3897 O O . GLN B 1 136 ? 21.094 -29.797 -16.859 1 97.25 136 GLN B O 1
ATOM 3902 N N . LYS B 1 137 ? 20.016 -30.875 -18.469 1 98.06 137 LYS B N 1
ATOM 3903 C CA . LYS B 1 137 ? 20.547 -29.984 -19.484 1 98.06 137 LYS B CA 1
ATOM 3904 C C . LYS B 1 137 ? 20.062 -28.547 -19.266 1 98.06 137 LYS B C 1
ATOM 3906 O O . LYS B 1 137 ? 20.859 -27.609 -19.344 1 98.06 137 LYS B O 1
ATOM 3911 N N . GLU B 1 138 ? 18.828 -28.438 -19 1 97.94 138 GLU B N 1
ATOM 3912 C CA . GLU B 1 138 ? 18.25 -27.109 -18.781 1 97.94 138 GLU B CA 1
ATOM 3913 C C . GLU B 1 138 ? 18.797 -26.484 -17.484 1 97.94 138 GLU B C 1
ATOM 3915 O O . GLU B 1 138 ? 19.016 -25.281 -17.422 1 97.94 138 GLU B O 1
ATOM 3920 N N . LYS B 1 139 ? 18.938 -27.281 -16.516 1 98.25 139 LYS B N 1
ATOM 3921 C CA . LYS B 1 139 ? 19.562 -26.828 -15.281 1 98.25 139 LYS B CA 1
ATOM 3922 C C . LYS B 1 139 ? 20.938 -26.234 -15.547 1 98.25 139 LYS B C 1
ATOM 3924 O O . LYS B 1 139 ? 21.25 -25.156 -15.031 1 98.25 139 LYS B O 1
ATOM 3929 N N . LYS B 1 140 ? 21.688 -26.859 -16.359 1 98.31 140 LYS B N 1
ATOM 3930 C CA . LYS B 1 140 ? 23.031 -26.391 -16.688 1 98.31 140 LYS B CA 1
ATOM 3931 C C . LYS B 1 140 ? 22.969 -25.062 -17.438 1 98.31 140 LYS B C 1
ATOM 3933 O O . LYS B 1 140 ? 23.766 -24.156 -17.188 1 98.31 140 LYS B O 1
ATOM 3938 N N . LYS B 1 141 ? 22.062 -24.938 -18.375 1 98.19 141 LYS B N 1
ATOM 3939 C CA . LYS B 1 141 ? 21.891 -23.688 -19.094 1 98.19 141 LYS B CA 1
ATOM 3940 C C . LYS B 1 141 ? 21.562 -22.547 -18.141 1 98.19 141 LYS B C 1
ATOM 3942 O O . LYS B 1 141 ? 22.062 -21.422 -18.297 1 98.19 141 LYS B O 1
ATOM 3947 N N . THR B 1 142 ? 20.703 -22.828 -17.234 1 98.44 142 THR B N 1
ATOM 3948 C CA . THR B 1 142 ? 20.328 -21.812 -16.25 1 98.44 142 THR B CA 1
ATOM 3949 C C . THR B 1 142 ? 21.516 -21.438 -15.367 1 98.44 142 THR B C 1
ATOM 3951 O O . THR B 1 142 ? 21.766 -20.266 -15.109 1 98.44 142 THR B O 1
ATOM 3954 N N . GLN B 1 143 ? 22.266 -22.406 -14.922 1 98.19 143 GLN B N 1
ATOM 3955 C CA . GLN B 1 143 ? 23.484 -22.156 -14.156 1 98.19 143 GLN B CA 1
ATOM 3956 C C . GLN B 1 143 ? 24.422 -21.234 -14.906 1 98.19 143 GLN B C 1
ATOM 3958 O O . GLN B 1 143 ? 24.938 -20.266 -14.352 1 98.19 143 GLN B O 1
ATOM 3963 N N . ASP B 1 144 ? 24.625 -21.578 -16.156 1 97.56 144 ASP B N 1
ATOM 3964 C CA . ASP B 1 144 ? 25.547 -20.812 -16.984 1 97.56 144 ASP B CA 1
ATOM 3965 C C . ASP B 1 144 ? 25.125 -19.344 -17.078 1 97.56 144 ASP B C 1
ATOM 3967 O O . ASP B 1 144 ? 25.938 -18.438 -16.969 1 97.56 144 ASP B O 1
ATOM 3971 N N . ALA B 1 145 ? 23.875 -19.156 -17.266 1 97.38 145 ALA B N 1
ATOM 3972 C CA . ALA B 1 145 ? 23.344 -17.812 -17.391 1 97.38 145 ALA B CA 1
ATOM 3973 C C . ALA B 1 145 ? 23.438 -17.047 -16.062 1 97.38 145 ALA B C 1
ATOM 3975 O O . ALA B 1 145 ? 23.891 -15.898 -16.031 1 97.38 145 ALA B O 1
ATOM 3976 N N . TYR B 1 146 ? 23.031 -17.656 -14.969 1 98.06 146 TYR B N 1
ATOM 3977 C CA . TYR B 1 146 ? 22.953 -17.016 -13.664 1 98.06 146 TYR B CA 1
ATOM 3978 C C . TYR B 1 146 ? 24.344 -16.75 -13.102 1 98.06 146 TYR B C 1
ATOM 3980 O O . TYR B 1 146 ? 24.594 -15.727 -12.477 1 98.06 146 TYR B O 1
ATOM 3988 N N . HIS B 1 147 ? 25.281 -17.672 -13.344 1 97.69 147 HIS B N 1
ATOM 3989 C CA . HIS B 1 147 ? 26.625 -17.594 -12.766 1 97.69 147 HIS B CA 1
ATOM 3990 C C . HIS B 1 147 ? 27.422 -16.453 -13.383 1 97.69 147 HIS B C 1
ATOM 3992 O O . HIS B 1 147 ? 28.391 -15.977 -12.797 1 97.69 147 HIS B O 1
ATOM 3998 N N . GLN B 1 148 ? 27 -16.031 -14.523 1 95.94 148 GLN B N 1
ATOM 3999 C CA . GLN B 1 148 ? 27.672 -14.883 -15.148 1 95.94 148 GLN B CA 1
ATOM 4000 C C . GLN B 1 148 ? 27.312 -13.586 -14.43 1 95.94 148 GLN B C 1
ATOM 4002 O O . GLN B 1 148 ? 28 -12.578 -14.586 1 95.94 148 GLN B O 1
ATOM 4007 N N . ASN B 1 149 ? 26.234 -13.531 -13.734 1 97.25 149 ASN B N 1
ATOM 4008 C CA . ASN B 1 149 ? 25.75 -12.367 -13 1 97.25 149 ASN B CA 1
ATOM 4009 C C . ASN B 1 149 ? 26.047 -12.484 -11.508 1 97.25 149 ASN B C 1
ATOM 4011 O O . ASN B 1 149 ? 25.234 -13 -10.742 1 97.25 149 ASN B O 1
ATOM 4015 N N . THR B 1 150 ? 27.125 -11.938 -11.055 1 96.38 150 THR B N 1
ATOM 4016 C CA . THR B 1 150 ? 27.562 -12.055 -9.664 1 96.38 150 THR B CA 1
ATOM 4017 C C . THR B 1 150 ? 26.719 -11.156 -8.766 1 96.38 150 THR B C 1
ATOM 4019 O O . THR B 1 150 ? 26.797 -11.242 -7.535 1 96.38 150 THR B O 1
ATOM 4022 N N . ASN B 1 151 ? 25.828 -10.328 -9.375 1 97.12 151 ASN B N 1
ATOM 4023 C CA . ASN B 1 151 ? 24.969 -9.422 -8.625 1 97.12 151 ASN B CA 1
ATOM 4024 C C . ASN B 1 151 ? 23.562 -9.984 -8.461 1 97.12 151 ASN B C 1
ATOM 4026 O O . ASN B 1 151 ? 22.672 -9.312 -7.949 1 97.12 151 ASN B O 1
ATOM 4030 N N . LEU B 1 152 ? 23.375 -11.219 -8.875 1 98.56 152 LEU B N 1
ATOM 4031 C CA . LEU B 1 152 ? 22.047 -11.812 -8.875 1 98.56 152 LEU B CA 1
ATOM 4032 C C . LEU B 1 152 ? 21.688 -12.375 -7.504 1 98.56 152 LEU B C 1
ATOM 4034 O O . LEU B 1 152 ? 22.5 -13.094 -6.902 1 98.56 152 LEU B O 1
ATOM 4038 N N . THR B 1 153 ? 20.547 -11.977 -6.973 1 98.81 153 THR B N 1
ATOM 4039 C CA . THR B 1 153 ? 19.922 -12.586 -5.809 1 98.81 153 THR B CA 1
ATOM 4040 C C . THR B 1 153 ? 18.688 -13.383 -6.223 1 98.81 153 THR B C 1
ATOM 4042 O O . THR B 1 153 ? 17.891 -12.93 -7.055 1 98.81 153 THR B O 1
ATOM 4045 N N . ILE B 1 154 ? 18.547 -14.578 -5.723 1 98.81 154 ILE B N 1
ATOM 4046 C CA . ILE B 1 154 ? 17.359 -15.398 -5.965 1 98.81 154 ILE B CA 1
ATOM 4047 C C . ILE B 1 154 ? 16.547 -15.516 -4.684 1 98.81 154 ILE B C 1
ATOM 4049 O O . ILE B 1 154 ? 17.047 -15.945 -3.645 1 98.81 154 ILE B O 1
ATOM 4053 N N . ALA B 1 155 ? 15.297 -15.109 -4.73 1 98.81 155 ALA B N 1
ATOM 4054 C CA . ALA B 1 155 ? 14.406 -15.25 -3.582 1 98.81 155 ALA B CA 1
ATOM 4055 C C . ALA B 1 155 ? 13.641 -16.578 -3.639 1 98.81 155 ALA B C 1
ATOM 4057 O O . ALA B 1 155 ? 12.953 -16.859 -4.625 1 98.81 155 ALA B O 1
ATOM 4058 N N . ALA B 1 156 ? 13.789 -17.359 -2.602 1 98.38 156 ALA B N 1
ATOM 4059 C CA . ALA B 1 156 ? 13.094 -18.641 -2.469 1 98.38 156 ALA B CA 1
ATOM 4060 C C . ALA B 1 156 ? 11.867 -18.5 -1.574 1 98.38 156 ALA B C 1
ATOM 4062 O O . ALA B 1 156 ? 11.953 -17.969 -0.468 1 98.38 156 ALA B O 1
ATOM 4063 N N . ARG B 1 157 ? 10.734 -19.016 -2.057 1 97.19 157 ARG B N 1
ATOM 4064 C CA . ARG B 1 157 ? 9.539 -18.703 -1.285 1 97.19 157 ARG B CA 1
ATOM 4065 C C . ARG B 1 157 ? 9.148 -19.891 -0.397 1 97.19 157 ARG B C 1
ATOM 4067 O O . ARG B 1 157 ? 8.172 -19.812 0.357 1 97.19 157 ARG B O 1
ATOM 4074 N N . GLU B 1 158 ? 9.828 -21.047 -0.451 1 96 158 GLU B N 1
ATOM 4075 C CA . GLU B 1 158 ? 9.688 -22.141 0.502 1 96 158 GLU B CA 1
ATOM 4076 C C . GLU B 1 158 ? 11.008 -22.875 0.695 1 96 158 GLU B C 1
ATOM 4078 O O . GLU B 1 158 ? 11.945 -22.703 -0.086 1 96 158 GLU B O 1
ATOM 4083 N N . THR B 1 159 ? 11.102 -23.656 1.694 1 95.56 159 THR B N 1
ATOM 4084 C CA . THR B 1 159 ? 12.344 -24.281 2.127 1 95.56 159 THR B CA 1
ATOM 4085 C C . THR B 1 159 ? 12.875 -25.219 1.058 1 95.56 159 THR B C 1
ATOM 4087 O O . THR B 1 159 ? 14.086 -25.312 0.838 1 95.56 159 THR B O 1
ATOM 4090 N N . GLN B 1 160 ? 12.008 -25.938 0.452 1 93.5 160 GLN B N 1
ATOM 4091 C CA . GLN B 1 160 ? 12.438 -26.828 -0.62 1 93.5 160 GLN B CA 1
ATOM 4092 C C . GLN B 1 160 ? 13.172 -26.062 -1.714 1 93.5 160 GLN B C 1
ATOM 4094 O O . GLN B 1 160 ? 14.227 -26.484 -2.188 1 93.5 160 GLN B O 1
ATOM 4099 N N . THR B 1 161 ? 12.617 -24.969 -2.1 1 95.94 161 THR B N 1
ATOM 4100 C CA . THR B 1 161 ? 13.234 -24.109 -3.105 1 95.94 161 THR B CA 1
ATOM 4101 C C . THR B 1 161 ? 14.562 -23.562 -2.596 1 95.94 161 THR B C 1
ATOM 4103 O O . THR B 1 161 ? 15.555 -23.531 -3.328 1 95.94 161 THR B O 1
ATOM 4106 N N . LEU B 1 162 ? 14.547 -23.156 -1.326 1 97.25 162 LEU B N 1
ATOM 4107 C CA . LEU B 1 162 ? 15.766 -22.625 -0.717 1 97.25 162 LEU B CA 1
ATOM 4108 C C . LEU B 1 162 ? 16.906 -23.625 -0.835 1 97.25 162 LEU B C 1
ATOM 4110 O O . LEU B 1 162 ? 18.016 -23.266 -1.27 1 97.25 162 LEU B O 1
ATOM 4114 N N . ASP B 1 163 ? 16.656 -24.844 -0.562 1 96.31 163 ASP B N 1
ATOM 4115 C CA . ASP B 1 163 ? 17.672 -25.906 -0.611 1 96.31 163 ASP B CA 1
ATOM 4116 C C . ASP B 1 163 ? 18.156 -26.125 -2.039 1 96.31 163 ASP B C 1
ATOM 4118 O O . ASP B 1 163 ? 19.375 -26.188 -2.279 1 96.31 163 ASP B O 1
ATOM 4122 N N . VAL B 1 164 ? 17.219 -26.203 -2.949 1 95.81 164 VAL B N 1
ATOM 4123 C CA . VAL B 1 164 ? 17.562 -26.469 -4.34 1 95.81 164 VAL B CA 1
ATOM 4124 C C . VAL B 1 164 ? 18.406 -25.312 -4.891 1 95.81 164 VAL B C 1
ATOM 4126 O O . VAL B 1 164 ? 19.391 -25.531 -5.598 1 95.81 164 VAL B O 1
ATOM 4129 N N . VAL B 1 165 ? 18.031 -24.109 -4.574 1 97.56 165 VAL B N 1
ATOM 4130 C CA . VAL B 1 165 ? 18.734 -22.938 -5.074 1 97.56 165 VAL B CA 1
ATOM 4131 C C . VAL B 1 165 ? 20.156 -22.906 -4.527 1 97.56 165 VAL B C 1
ATOM 4133 O O . VAL B 1 165 ? 21.109 -22.703 -5.281 1 97.56 165 VAL B O 1
ATOM 4136 N N . LYS B 1 166 ? 20.391 -23.219 -3.268 1 97.69 166 LYS B N 1
ATOM 4137 C CA . LYS B 1 166 ? 21.703 -23.203 -2.633 1 97.69 166 LYS B CA 1
ATOM 4138 C C . LYS B 1 166 ? 22.609 -24.281 -3.23 1 97.69 166 LYS B C 1
ATOM 4140 O O . LYS B 1 166 ? 23.812 -24.078 -3.375 1 97.69 166 LYS B O 1
ATOM 4145 N N . GLU B 1 167 ? 22.016 -25.328 -3.586 1 97.25 167 GLU B N 1
ATOM 4146 C CA . GLU B 1 167 ? 22.766 -26.453 -4.141 1 97.25 167 GLU B CA 1
ATOM 4147 C C . GLU B 1 167 ? 23.109 -26.203 -5.609 1 97.25 167 GLU B C 1
ATOM 4149 O O . GLU B 1 167 ? 24.156 -26.656 -6.086 1 97.25 167 GLU B O 1
ATOM 4154 N N . THR B 1 168 ? 22.25 -25.531 -6.254 1 97.56 168 THR B N 1
ATOM 4155 C CA . THR B 1 168 ? 22.328 -25.469 -7.711 1 97.56 168 THR B CA 1
ATOM 4156 C C . THR B 1 168 ? 23.094 -24.219 -8.156 1 97.56 168 THR B C 1
ATOM 4158 O O . THR B 1 168 ? 23.812 -24.25 -9.156 1 97.56 168 THR B O 1
ATOM 4161 N N . PHE B 1 169 ? 22.938 -23.125 -7.449 1 98.06 169 PHE B N 1
ATOM 4162 C CA . PHE B 1 169 ? 23.438 -21.844 -7.949 1 98.06 169 PHE B CA 1
ATOM 4163 C C . PHE B 1 169 ? 24.438 -21.25 -6.973 1 98.06 169 PHE B C 1
ATOM 4165 O O . PHE B 1 169 ? 24.359 -21.484 -5.766 1 98.06 169 PHE B O 1
ATOM 4172 N N . ASN B 1 170 ? 25.344 -20.391 -7.441 1 96.62 170 ASN B N 1
ATOM 4173 C CA . ASN B 1 170 ? 26.297 -19.625 -6.641 1 96.62 170 ASN B CA 1
ATOM 4174 C C . ASN B 1 170 ? 25.766 -18.234 -6.305 1 96.62 170 ASN B C 1
ATOM 4176 O O . ASN B 1 170 ? 26.453 -17.438 -5.652 1 96.62 170 ASN B O 1
ATOM 4180 N N . SER B 1 171 ? 24.625 -17.938 -6.641 1 96.56 171 SER B N 1
ATOM 4181 C CA . SER B 1 171 ? 24 -16.625 -6.449 1 96.56 171 SER B CA 1
ATOM 4182 C C . SER B 1 171 ? 23.609 -16.406 -4.988 1 96.56 171 SER B C 1
ATOM 4184 O O . SER B 1 171 ? 23.5 -17.375 -4.219 1 96.56 171 SER B O 1
ATOM 4186 N N . ASN B 1 172 ? 23.469 -15.109 -4.566 1 97.56 172 ASN B N 1
ATOM 4187 C CA . ASN B 1 172 ? 22.844 -14.805 -3.285 1 97.56 172 ASN B CA 1
ATOM 4188 C C . ASN B 1 172 ? 21.422 -15.344 -3.219 1 97.56 172 ASN B C 1
ATOM 4190 O O . ASN B 1 172 ? 20.719 -15.367 -4.23 1 97.56 172 ASN B O 1
ATOM 4194 N N . VAL B 1 173 ? 21.078 -15.844 -2.029 1 98.44 173 VAL B N 1
ATOM 4195 C CA . VAL B 1 173 ? 19.734 -16.375 -1.869 1 98.44 173 VAL B CA 1
ATOM 4196 C C . VAL B 1 173 ? 19.062 -15.758 -0.643 1 98.44 173 VAL B C 1
ATOM 4198 O O . VAL B 1 173 ? 19.703 -15.586 0.399 1 98.44 173 VAL B O 1
ATOM 4201 N N . ILE B 1 174 ? 17.828 -15.352 -0.765 1 98.44 174 ILE B N 1
ATOM 4202 C CA . ILE B 1 174 ? 17.062 -14.906 0.389 1 98.44 174 ILE B CA 1
ATOM 4203 C C . ILE B 1 174 ? 15.789 -15.75 0.516 1 98.44 174 ILE B C 1
ATOM 4205 O O . ILE B 1 174 ? 15.336 -16.359 -0.459 1 98.44 174 ILE B O 1
ATOM 4209 N N . PHE B 1 175 ? 15.289 -15.883 1.729 1 98.62 175 PHE B N 1
ATOM 4210 C CA . PHE B 1 175 ? 14.117 -16.672 2.088 1 98.62 175 PHE B CA 1
ATOM 4211 C C . PHE B 1 175 ? 12.969 -15.758 2.512 1 98.62 175 PHE B C 1
ATOM 4213 O O . PHE B 1 175 ? 13.078 -15.031 3.498 1 98.62 175 PHE B O 1
ATOM 4220 N N . THR B 1 176 ? 11.922 -15.688 1.721 1 98.62 176 THR B N 1
ATOM 4221 C CA . THR B 1 176 ? 10.773 -14.82 1.945 1 98.62 176 THR B CA 1
ATOM 4222 C C . THR B 1 176 ? 9.5 -15.453 1.383 1 98.62 176 THR B C 1
ATOM 4224 O O . THR B 1 176 ? 9.562 -16.266 0.466 1 98.62 176 THR B O 1
ATOM 4227 N N . PRO B 1 177 ? 8.32 -15.195 1.883 1 98.31 177 PRO B N 1
ATOM 4228 C CA . PRO B 1 177 ? 7.082 -15.812 1.4 1 98.31 177 PRO B CA 1
ATOM 4229 C C . PRO B 1 177 ? 6.73 -15.391 -0.023 1 98.31 177 PRO B C 1
ATOM 4231 O O . PRO B 1 177 ? 7.402 -14.531 -0.603 1 98.31 177 PRO B O 1
ATOM 4234 N N . ASP B 1 178 ? 5.691 -16.078 -0.555 1 98.31 178 ASP B N 1
ATOM 4235 C CA . ASP B 1 178 ? 5.086 -15.672 -1.818 1 98.31 178 ASP B CA 1
ATOM 4236 C C . ASP B 1 178 ? 4.641 -14.211 -1.767 1 98.31 178 ASP B C 1
ATOM 4238 O O . ASP B 1 178 ? 4.07 -13.766 -0.767 1 98.31 178 ASP B O 1
ATOM 4242 N N . MET B 1 179 ? 4.816 -13.492 -2.838 1 98.75 179 MET B N 1
ATOM 4243 C CA . MET B 1 179 ? 4.574 -12.047 -2.852 1 98.75 179 MET B CA 1
ATOM 4244 C C . MET B 1 179 ? 3.107 -11.742 -2.572 1 98.75 179 MET B C 1
ATOM 4246 O O . MET B 1 179 ? 2.783 -10.688 -2.018 1 98.75 179 MET B O 1
ATOM 4250 N N . VAL B 1 180 ? 2.221 -12.633 -2.963 1 98.69 180 VAL B N 1
ATOM 4251 C CA . VAL B 1 180 ? 0.793 -12.383 -2.791 1 98.69 180 VAL B CA 1
ATOM 4252 C C . VAL B 1 180 ? 0.462 -12.273 -1.304 1 98.69 180 VAL B C 1
ATOM 4254 O O . VAL B 1 180 ? -0.471 -11.562 -0.919 1 98.69 180 VAL B O 1
ATOM 4257 N N . LEU B 1 181 ? 1.26 -12.906 -0.458 1 98.44 181 LEU B N 1
ATOM 4258 C CA . LEU B 1 181 ? 1.024 -12.898 0.982 1 98.44 181 LEU B CA 1
ATOM 4259 C C . LEU B 1 181 ? 1.437 -11.57 1.595 1 98.44 181 LEU B C 1
ATOM 4261 O O . LEU B 1 181 ? 1.202 -11.328 2.781 1 98.44 181 LEU B O 1
ATOM 4265 N N . SER B 1 182 ? 2.035 -10.656 0.791 1 98.44 182 SER B N 1
ATOM 4266 C CA . SER B 1 182 ? 2.391 -9.328 1.275 1 98.44 182 SER B CA 1
ATOM 4267 C C . SER B 1 182 ? 1.199 -8.383 1.214 1 98.44 182 SER B C 1
ATOM 4269 O O . SER B 1 182 ? 1.238 -7.289 1.785 1 98.44 182 SER B O 1
ATOM 4271 N N . LEU B 1 183 ? 0.139 -8.766 0.518 1 98.19 183 LEU B N 1
ATOM 4272 C CA . LEU B 1 183 ? -1.021 -7.898 0.33 1 98.19 183 LEU B CA 1
ATOM 4273 C C . LEU B 1 183 ? -1.833 -7.789 1.617 1 98.19 183 LEU B C 1
ATOM 4275 O O . LEU B 1 183 ? -1.887 -8.734 2.402 1 98.19 183 LEU B O 1
ATOM 4279 N N . ASP B 1 184 ? -2.424 -6.66 1.827 1 96.62 184 ASP B N 1
ATOM 4280 C CA . ASP B 1 184 ? -3.258 -6.398 2.994 1 96.62 184 ASP B CA 1
ATOM 4281 C C . ASP B 1 184 ? -4.688 -6.059 2.582 1 96.62 184 ASP B C 1
ATOM 4283 O O . ASP B 1 184 ? -5.246 -5.051 3.021 1 96.62 184 ASP B O 1
ATOM 4287 N N . ILE B 1 185 ? -5.242 -6.852 1.723 1 97.94 185 ILE B N 1
ATOM 4288 C CA . ILE B 1 185 ? -6.578 -6.641 1.181 1 97.94 185 ILE B CA 1
ATOM 4289 C C . ILE B 1 185 ? -7.625 -7.09 2.199 1 97.94 185 ILE B C 1
ATOM 4291 O O . ILE B 1 185 ? -7.508 -8.164 2.789 1 97.94 185 ILE B O 1
ATOM 4295 N N . VAL B 1 186 ? -8.578 -6.25 2.471 1 97.44 186 VAL B N 1
ATOM 4296 C CA . VAL B 1 186 ? -9.766 -6.609 3.232 1 97.44 186 VAL B CA 1
ATOM 4297 C C . VAL B 1 186 ? -10.836 -7.16 2.293 1 97.44 186 VAL B C 1
ATOM 4299 O O . VAL B 1 186 ? -11.281 -6.469 1.373 1 97.44 186 VAL B O 1
ATOM 4302 N N . PRO B 1 187 ? -11.172 -8.406 2.441 1 94 187 PRO B N 1
ATOM 4303 C CA . PRO B 1 187 ? -12.141 -8.984 1.501 1 94 187 PRO B CA 1
ATOM 4304 C C . PRO B 1 187 ? -13.523 -8.344 1.617 1 94 187 PRO B C 1
ATOM 4306 O O . PRO B 1 187 ? -13.898 -7.855 2.688 1 94 187 PRO B O 1
ATOM 4309 N N . ARG B 1 188 ? -14.266 -8.406 0.479 1 93.56 188 ARG B N 1
ATOM 4310 C CA . ARG B 1 188 ? -15.664 -7.98 0.493 1 93.56 188 ARG B CA 1
ATOM 4311 C C . ARG B 1 188 ? -16.516 -8.914 1.357 1 93.56 188 ARG B C 1
ATOM 4313 O O . ARG B 1 188 ? -16.219 -10.102 1.461 1 93.56 188 ARG B O 1
ATOM 4320 N N . GLU B 1 189 ? -17.484 -8.242 1.977 1 90.81 189 GLU B N 1
ATOM 4321 C CA . GLU B 1 189 ? -18.469 -9.07 2.674 1 90.81 189 GLU B CA 1
ATOM 4322 C C . GLU B 1 189 ? -19.484 -9.656 1.699 1 90.81 189 GLU B C 1
ATOM 4324 O O . GLU B 1 189 ? -20.406 -8.969 1.278 1 90.81 189 GLU B O 1
ATOM 4329 N N . LEU B 1 190 ? -19.281 -10.891 1.425 1 94.12 190 LEU B N 1
ATOM 4330 C CA . LEU B 1 190 ? -20.156 -11.578 0.477 1 94.12 190 LEU B CA 1
ATOM 4331 C C . LEU B 1 190 ? -20.875 -12.742 1.148 1 94.12 190 LEU B C 1
ATOM 4333 O O . LEU B 1 190 ? -20.344 -13.344 2.09 1 94.12 190 LEU B O 1
ATOM 4337 N N . GLU B 1 191 ? -22.078 -13.008 0.687 1 94.5 191 GLU B N 1
ATOM 4338 C CA . GLU B 1 191 ? -22.75 -14.234 1.111 1 94.5 191 GLU B CA 1
ATOM 4339 C C . GLU B 1 191 ? -22.047 -15.469 0.562 1 94.5 191 GLU B C 1
ATOM 4341 O O . GLU B 1 191 ? -21.703 -15.516 -0.618 1 94.5 191 GLU B O 1
ATOM 4346 N N . ARG B 1 192 ? -21.859 -16.391 1.452 1 94.12 192 ARG B N 1
ATOM 4347 C CA . ARG B 1 192 ? -21.141 -17.594 1.047 1 94.12 192 ARG B CA 1
ATOM 4348 C C . ARG B 1 192 ? -22.094 -18.766 0.854 1 94.12 192 ARG B C 1
ATOM 4350 O O . ARG B 1 192 ? -23.016 -18.953 1.637 1 94.12 192 ARG B O 1
ATOM 4357 N N . ASP B 1 193 ? -21.828 -19.453 -0.247 1 92.62 193 ASP B N 1
ATOM 4358 C CA . ASP B 1 193 ? -22.609 -20.656 -0.515 1 92.62 193 ASP B CA 1
ATOM 4359 C C . ASP B 1 193 ? -21.828 -21.641 -1.39 1 92.62 193 ASP B C 1
ATOM 4361 O O . ASP B 1 193 ? -20.984 -21.234 -2.18 1 92.62 193 ASP B O 1
ATOM 4365 N N . GLY B 1 194 ? -22.047 -22.953 -1.049 1 91.62 194 GLY B N 1
ATOM 4366 C CA . GLY B 1 194 ? -21.531 -24 -1.921 1 91.62 194 GLY B CA 1
ATOM 4367 C C . GLY B 1 194 ? -20.062 -24.281 -1.696 1 91.62 194 GLY B C 1
ATOM 4368 O O . GLY B 1 194 ? -19.422 -23.672 -0.836 1 91.62 194 GLY B O 1
ATOM 4369 N N . VAL B 1 195 ? -19.625 -25.344 -2.393 1 91.88 195 VAL B N 1
ATOM 4370 C CA . VAL B 1 195 ? -18.234 -25.781 -2.385 1 91.88 195 VAL B CA 1
ATOM 4371 C C . VAL B 1 195 ? -17.609 -25.531 -3.752 1 91.88 195 VAL B C 1
ATOM 4373 O O . VAL B 1 195 ? -18.156 -25.922 -4.781 1 91.88 195 VAL B O 1
ATOM 4376 N N . LEU B 1 196 ? -16.484 -24.812 -3.73 1 92.88 196 LEU B N 1
ATOM 4377 C CA . LEU B 1 196 ? -15.781 -24.5 -4.965 1 92.88 196 LEU B CA 1
ATOM 4378 C C . LEU B 1 196 ? -14.531 -25.359 -5.121 1 92.88 196 LEU B C 1
ATOM 4380 O O . LEU B 1 196 ? -13.641 -25.328 -4.273 1 92.88 196 LEU B O 1
ATOM 4384 N N . PHE B 1 197 ? -14.531 -26.125 -6.211 1 89.75 197 PHE B N 1
ATOM 4385 C CA . PHE B 1 197 ? -13.375 -2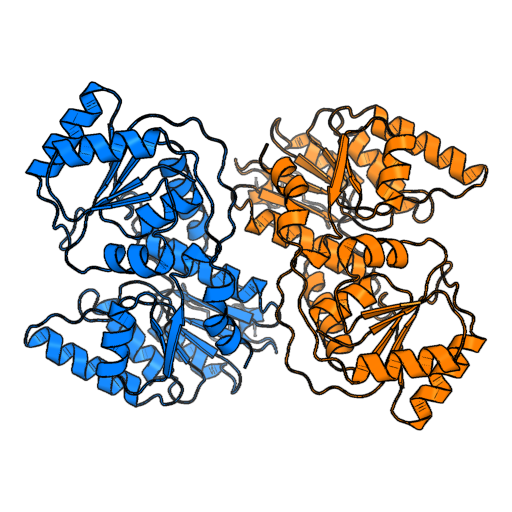6.922 -6.562 1 89.75 197 PHE B CA 1
ATOM 4386 C C . PHE B 1 197 ? -12.469 -26.188 -7.531 1 89.75 197 PHE B C 1
ATOM 4388 O O . PHE B 1 197 ? -12.875 -25.859 -8.648 1 89.75 197 PHE B O 1
ATOM 4395 N N . ILE B 1 198 ? -11.297 -25.844 -7.039 1 89.44 198 ILE B N 1
ATOM 4396 C CA . ILE B 1 198 ? -10.297 -25.219 -7.902 1 89.44 198 ILE B CA 1
ATOM 4397 C C . ILE B 1 198 ? -9.141 -26.188 -8.141 1 89.44 198 ILE B C 1
ATOM 4399 O O . ILE B 1 198 ? -8.211 -26.266 -7.332 1 89.44 198 ILE B O 1
ATOM 4403 N N . LEU B 1 199 ? -9.203 -26.844 -9.227 1 84.44 199 LEU B N 1
ATOM 4404 C CA . LEU B 1 199 ? -8.281 -27.938 -9.5 1 84.44 199 LEU B CA 1
ATOM 4405 C C . LEU B 1 199 ? -7.594 -27.75 -10.844 1 84.44 199 LEU B C 1
ATOM 4407 O O . LEU B 1 199 ? -8.195 -27.219 -11.789 1 84.44 199 LEU B O 1
ATOM 4411 N N . ARG B 1 200 ? -6.363 -28.203 -10.836 1 79.44 200 ARG B N 1
ATOM 4412 C CA . ARG B 1 200 ? -5.574 -28.125 -12.055 1 79.44 200 ARG B CA 1
ATOM 4413 C C . ARG B 1 200 ? -6.18 -28.984 -13.156 1 79.44 200 ARG B C 1
ATOM 4415 O O . ARG B 1 200 ? -6.668 -30.078 -12.898 1 79.44 200 ARG B O 1
ATOM 4422 N N . ALA B 1 201 ? -6.281 -28.484 -14.281 1 66.25 201 ALA B N 1
ATOM 4423 C CA . ALA B 1 201 ? -6.734 -29.25 -15.438 1 66.25 201 ALA B CA 1
ATOM 4424 C C . ALA B 1 201 ? -5.551 -29.766 -16.25 1 66.25 201 ALA B C 1
ATOM 4426 O O . ALA B 1 201 ? -5.719 -30.578 -17.156 1 66.25 201 ALA B O 1
ATOM 4427 N N . ASP B 1 202 ? -4.238 -29.281 -15.914 1 56.28 202 ASP B N 1
ATOM 4428 C CA . ASP B 1 202 ? -3.092 -29.484 -16.797 1 56.28 202 ASP B CA 1
ATOM 4429 C C . ASP B 1 202 ? -2.201 -30.625 -16.281 1 56.28 202 ASP B C 1
ATOM 4431 O O . ASP B 1 202 ? -2.637 -31.453 -15.484 1 56.28 202 ASP B O 1
ATOM 4435 N N . LYS B 1 203 ? -1.007 -30.609 -16.906 1 50.25 203 LYS B N 1
ATOM 4436 C CA . LYS B 1 203 ? 0.042 -31.625 -16.859 1 50.25 203 LYS B CA 1
ATOM 4437 C C . LYS B 1 203 ? 0.466 -31.891 -15.414 1 50.25 203 LYS B C 1
ATOM 4439 O O . LYS B 1 203 ? 1.048 -32.938 -15.117 1 50.25 203 LYS B O 1
ATOM 4444 N N . GLU B 1 204 ? 0.001 -30.922 -14.562 1 51.31 204 GLU B N 1
ATOM 4445 C CA . GLU B 1 204 ? 0.473 -31.047 -13.188 1 51.31 204 GLU B CA 1
ATOM 4446 C C . GLU B 1 204 ? -0.577 -31.719 -12.305 1 51.31 204 GLU B C 1
ATOM 4448 O O . GLU B 1 204 ? -0.336 -31.969 -11.117 1 51.31 204 GLU B O 1
ATOM 4453 N N . LYS B 1 205 ? -1.664 -32.156 -13.031 1 56.41 205 LYS B N 1
ATOM 4454 C CA . LYS B 1 205 ? -2.779 -32.75 -12.297 1 56.41 205 LYS B CA 1
ATOM 4455 C C . LYS B 1 205 ? -2.359 -34.062 -11.617 1 56.41 205 LYS B C 1
ATOM 4457 O O . LYS B 1 205 ? -1.802 -34.938 -12.266 1 56.41 205 LYS B O 1
ATOM 4462 N N . VAL B 1 206 ? -2.232 -34.062 -10.305 1 52.22 206 VAL B N 1
ATOM 4463 C CA . VAL B 1 206 ? -1.902 -35.281 -9.586 1 52.22 206 VAL B CA 1
ATOM 4464 C C . VAL B 1 206 ? -3.174 -35.906 -9.008 1 52.22 206 VAL B C 1
ATOM 4466 O O . VAL B 1 206 ? -3.188 -37.062 -8.648 1 52.22 206 VAL B O 1
ATOM 4469 N N . THR B 1 207 ? -4.254 -35.094 -9.141 1 58.69 207 THR B N 1
ATOM 4470 C CA . THR B 1 207 ? -5.375 -35.562 -8.328 1 58.69 207 THR B CA 1
ATOM 4471 C C . THR B 1 207 ? -6.16 -36.656 -9.07 1 58.69 207 THR B C 1
ATOM 4473 O O . THR B 1 207 ? -6.445 -36.5 -10.258 1 58.69 207 THR B O 1
ATOM 4476 N N . ASP B 1 208 ? -6.273 -37.75 -8.352 1 67.5 208 ASP B N 1
ATOM 4477 C CA . ASP B 1 208 ? -7.082 -38.875 -8.797 1 67.5 208 ASP B CA 1
ATOM 4478 C C . ASP B 1 208 ? -8.523 -38.438 -9.078 1 67.5 208 ASP B C 1
ATOM 4480 O O . ASP B 1 208 ? -9.234 -38 -8.172 1 67.5 208 ASP B O 1
ATOM 4484 N N . GLU B 1 209 ? -8.875 -38.469 -10.375 1 73.31 209 GLU B N 1
ATOM 4485 C CA . GLU B 1 209 ? -10.211 -38.062 -10.797 1 73.31 209 GLU B CA 1
ATOM 4486 C C . GLU B 1 209 ? -11.289 -38.812 -10 1 73.31 209 GLU B C 1
ATOM 4488 O O . GLU B 1 209 ? -12.359 -38.25 -9.734 1 73.31 209 GLU B O 1
ATOM 4493 N N . ASP B 1 210 ? -10.945 -39.969 -9.648 1 74.56 210 ASP B N 1
ATOM 4494 C CA . ASP B 1 210 ? -11.898 -40.75 -8.844 1 74.56 210 ASP B CA 1
ATOM 4495 C C . ASP B 1 210 ? -12.102 -40.094 -7.473 1 74.56 210 ASP B C 1
ATOM 4497 O O . ASP B 1 210 ? -13.227 -40.031 -6.977 1 74.56 210 ASP B O 1
ATOM 4501 N N . PHE B 1 211 ? -11.055 -39.656 -7.035 1 75.69 211 PHE B N 1
ATOM 4502 C CA . PHE B 1 211 ? -11.102 -39 -5.727 1 75.69 211 PHE B CA 1
ATOM 4503 C C . PHE B 1 211 ? -11.898 -37.719 -5.793 1 75.69 211 PHE B C 1
ATOM 4505 O O . PHE B 1 211 ? -12.727 -37.438 -4.918 1 75.69 211 PHE B O 1
ATOM 4512 N N . ILE B 1 212 ? -11.742 -36.969 -6.801 1 77.25 212 ILE B N 1
ATOM 4513 C CA . ILE B 1 212 ? -12.453 -35.719 -6.992 1 77.25 212 ILE B CA 1
ATOM 4514 C C . ILE B 1 212 ? -13.945 -35.969 -7.164 1 77.25 212 ILE B C 1
ATOM 4516 O O . ILE B 1 212 ? -14.781 -35.25 -6.621 1 77.25 212 ILE B O 1
ATOM 4520 N N . SER B 1 213 ? -14.188 -36.938 -7.902 1 79.5 213 SER B N 1
ATOM 4521 C CA . SER B 1 213 ? -15.586 -37.312 -8.117 1 79.5 213 SER B CA 1
ATOM 4522 C C . SER B 1 213 ? -16.266 -37.688 -6.805 1 79.5 213 SER B C 1
ATOM 4524 O O . SER B 1 213 ? -17.422 -37.312 -6.57 1 79.5 213 SER B O 1
ATOM 4526 N N . GLN B 1 214 ? -15.586 -38.375 -6.035 1 78.81 214 GLN B N 1
ATOM 4527 C CA . GLN B 1 214 ? -16.125 -38.75 -4.738 1 78.81 214 GLN B CA 1
ATOM 4528 C C . GLN B 1 214 ? -16.375 -37.531 -3.855 1 78.81 214 GLN B C 1
ATOM 4530 O O . GLN B 1 214 ? -17.406 -37.438 -3.191 1 78.81 214 GLN B O 1
ATOM 4535 N N . MET B 1 215 ? -15.469 -36.719 -3.861 1 79.19 215 MET B N 1
ATOM 4536 C CA . MET B 1 215 ? -15.594 -35.5 -3.057 1 79.19 215 MET B CA 1
ATOM 4537 C C . MET B 1 215 ? -16.75 -34.625 -3.547 1 79.19 215 MET B C 1
ATOM 4539 O O . MET B 1 215 ? -17.469 -34.031 -2.744 1 79.19 215 MET B O 1
ATOM 4543 N N . LYS B 1 216 ? -16.844 -34.562 -4.766 1 82.38 216 LYS B N 1
ATOM 4544 C CA . LYS B 1 216 ? -17.938 -33.812 -5.348 1 82.38 216 LYS B CA 1
ATOM 4545 C C . LYS B 1 216 ? -19.297 -34.406 -4.961 1 82.38 216 LYS B C 1
ATOM 4547 O O . LYS B 1 216 ? -20.234 -33.656 -4.641 1 82.38 216 LYS B O 1
ATOM 4552 N N . GLN B 1 217 ? -19.328 -35.656 -5.031 1 82.88 217 GLN B N 1
ATOM 4553 C CA . GLN B 1 217 ? -20.562 -36.312 -4.652 1 82.88 217 GLN B CA 1
ATOM 4554 C C . GLN B 1 217 ? -20.906 -36.062 -3.189 1 82.88 217 GLN B C 1
ATOM 4556 O O . GLN B 1 217 ? -22.062 -35.844 -2.848 1 82.88 217 GLN B O 1
ATOM 4561 N N . TRP B 1 218 ? -19.875 -36.219 -2.494 1 77.75 218 TRP B N 1
ATOM 4562 C CA . TRP B 1 218 ? -20.062 -35.938 -1.073 1 77.75 218 TRP B CA 1
ATOM 4563 C C . TRP B 1 218 ? -20.594 -34.5 -0.859 1 77.75 218 TRP B C 1
ATOM 4565 O O . TRP B 1 218 ? -21.547 -34.312 -0.105 1 77.75 218 TRP B O 1
ATOM 4575 N N . ALA B 1 219 ? -20.016 -33.531 -1.477 1 78.75 219 ALA B N 1
ATOM 4576 C CA . ALA B 1 219 ? -20.391 -32.125 -1.313 1 78.75 219 ALA B CA 1
ATOM 4577 C C . ALA B 1 219 ? -21.797 -31.859 -1.854 1 78.75 219 ALA B C 1
ATOM 4579 O O . ALA B 1 219 ? -22.547 -31.078 -1.282 1 78.75 219 ALA B O 1
ATOM 4580 N N . GLU B 1 220 ? -22.109 -32.5 -2.898 1 82.69 220 GLU B N 1
ATOM 4581 C CA . GLU B 1 220 ? -23.391 -32.281 -3.566 1 82.69 220 GLU B CA 1
ATOM 4582 C C . GLU B 1 220 ? -24.547 -32.781 -2.711 1 82.69 220 GLU B C 1
ATOM 4584 O O . GLU B 1 220 ? -25.688 -32.406 -2.93 1 82.69 220 GLU B O 1
ATOM 4589 N N . LYS B 1 221 ? -24.188 -33.625 -1.813 1 78.25 221 LYS B N 1
ATOM 4590 C CA . LYS B 1 221 ? -25.234 -34.094 -0.909 1 78.25 221 LYS B CA 1
ATOM 4591 C C . LYS B 1 221 ? -25.688 -33 0.041 1 78.25 221 LYS B C 1
ATOM 4593 O O . LYS B 1 221 ? -26.812 -33.062 0.546 1 78.25 221 LYS B O 1
ATOM 4598 N N . THR B 1 222 ? -24.891 -32.031 0.236 1 70.19 222 THR B N 1
ATOM 4599 C CA . THR B 1 222 ? -25.188 -31.062 1.28 1 70.19 222 THR B CA 1
ATOM 4600 C C . THR B 1 222 ? -25.359 -29.672 0.688 1 70.19 222 THR B C 1
ATOM 4602 O O . THR B 1 222 ? -26.078 -28.844 1.233 1 70.19 222 THR B O 1
ATOM 4605 N N . THR B 1 223 ? -24.656 -29.469 -0.455 1 79 223 THR B N 1
ATOM 4606 C CA . THR B 1 223 ? -24.703 -28.125 -0.993 1 79 223 THR B CA 1
ATOM 4607 C C . THR B 1 223 ? -24.328 -28.109 -2.469 1 79 223 THR B C 1
ATOM 4609 O O . THR B 1 223 ? -24 -29.156 -3.037 1 79 223 THR B O 1
ATOM 4612 N N . TYR B 1 224 ? -24.484 -26.984 -3.086 1 82.69 224 TYR B N 1
ATOM 4613 C CA . TYR B 1 224 ? -24.094 -26.875 -4.484 1 82.69 224 TYR B CA 1
ATOM 4614 C C . TYR B 1 224 ? -22.578 -26.844 -4.625 1 82.69 224 TYR B C 1
ATOM 4616 O O . TYR B 1 224 ? -21.875 -26.453 -3.695 1 82.69 224 TYR B O 1
ATOM 4624 N N . THR B 1 225 ? -22.156 -27.453 -5.715 1 82.12 225 THR B N 1
ATOM 4625 C CA . THR B 1 225 ? -20.719 -27.516 -5.988 1 82.12 225 THR B CA 1
ATOM 4626 C C . THR B 1 225 ? -20.406 -26.891 -7.348 1 82.12 225 THR B C 1
ATOM 4628 O O . THR B 1 225 ? -21.234 -26.922 -8.258 1 82.12 225 THR B O 1
ATOM 4631 N N . GLU B 1 226 ? -19.312 -26.172 -7.426 1 82.62 226 GLU B N 1
ATOM 4632 C CA . GLU B 1 226 ? -18.781 -25.641 -8.672 1 82.62 226 GLU B CA 1
ATOM 4633 C C . GLU B 1 226 ? -17.297 -25.984 -8.82 1 82.62 226 GLU B C 1
ATOM 4635 O O . GLU B 1 226 ? -16.578 -26.109 -7.832 1 82.62 226 GLU B O 1
ATOM 4640 N N . ARG B 1 227 ? -16.969 -26.266 -10.078 1 78 227 ARG B N 1
ATOM 4641 C CA . ARG B 1 227 ? -15.57 -26.547 -10.383 1 78 227 ARG B CA 1
ATOM 4642 C C . ARG B 1 227 ? -14.977 -25.469 -11.289 1 78 227 ARG B C 1
ATOM 4644 O O . ARG B 1 227 ? -15.633 -25 -12.211 1 78 227 ARG B O 1
ATOM 4651 N N . THR B 1 228 ? -13.82 -24.953 -10.938 1 80.12 228 THR B N 1
ATOM 4652 C CA . THR B 1 228 ? -13.094 -23.984 -11.75 1 80.12 228 THR B CA 1
ATOM 4653 C C . THR B 1 228 ? -11.586 -24.141 -11.562 1 80.12 228 THR B C 1
ATOM 4655 O O . THR B 1 228 ? -11.133 -25.125 -10.977 1 80.12 228 THR B O 1
ATOM 4658 N N . ASP B 1 229 ? -10.781 -23.266 -12.336 1 80.75 229 ASP B N 1
ATOM 4659 C CA . ASP B 1 229 ? -9.336 -23.188 -12.211 1 80.75 229 ASP B CA 1
ATOM 4660 C C . ASP B 1 229 ? -8.883 -21.75 -11.977 1 80.75 229 ASP B C 1
ATOM 4662 O O . ASP B 1 229 ? -9.664 -20.812 -12.133 1 80.75 229 ASP B O 1
ATOM 4666 N N . THR B 1 230 ? -7.68 -21.641 -11.547 1 82.88 230 THR B N 1
ATOM 4667 C CA . THR B 1 230 ? -7.098 -20.312 -11.406 1 82.88 230 THR B CA 1
ATOM 4668 C C . THR B 1 230 ? -6.621 -19.781 -12.758 1 82.88 230 THR B C 1
ATOM 4670 O O . THR B 1 230 ? -6.199 -18.641 -12.867 1 82.88 230 THR B O 1
ATOM 4673 N N . VAL B 1 231 ? -6.602 -20.562 -13.75 1 81.94 231 VAL B N 1
ATOM 4674 C CA . VAL B 1 231 ? -6.305 -20.172 -15.117 1 81.94 231 VAL B CA 1
ATOM 4675 C C . VAL B 1 231 ? -7.602 -19.859 -15.859 1 81.94 231 VAL B C 1
ATOM 4677 O O . VAL B 1 231 ? -8.484 -20.719 -15.969 1 81.94 231 VAL B O 1
ATOM 4680 N N . LEU B 1 232 ? -7.676 -18.672 -16.297 1 81.56 232 LEU B N 1
ATOM 4681 C CA . LEU B 1 232 ? -8.898 -18.266 -16.984 1 81.56 232 LEU B CA 1
ATOM 4682 C C . LEU B 1 232 ? -8.938 -18.828 -18.406 1 81.56 232 LEU B C 1
ATOM 4684 O O . LEU B 1 232 ? -7.918 -18.859 -19.094 1 81.56 232 LEU B O 1
ATOM 4688 N N . ASP B 1 233 ? -10.047 -19.219 -18.797 1 79.94 233 ASP B N 1
ATOM 4689 C CA . ASP B 1 233 ? -10.234 -19.703 -20.156 1 79.94 233 ASP B CA 1
ATOM 4690 C C . ASP B 1 233 ? -11.125 -18.75 -20.953 1 79.94 233 ASP B C 1
ATOM 4692 O O . ASP B 1 233 ? -11.406 -19 -22.141 1 79.94 233 ASP B O 1
ATOM 4696 N N . THR B 1 234 ? -11.516 -17.641 -20.375 1 80.94 234 THR B N 1
ATOM 4697 C CA . THR B 1 234 ? -12.453 -16.719 -21 1 80.94 234 THR B CA 1
ATOM 4698 C C . THR B 1 234 ? -11.711 -15.625 -21.781 1 80.94 234 THR B C 1
ATOM 4700 O O . THR B 1 234 ? -12.312 -14.906 -22.578 1 80.94 234 THR B O 1
ATOM 4703 N N . VAL B 1 235 ? -10.406 -15.5 -21.469 1 82.19 235 VAL B N 1
ATOM 4704 C CA . VAL B 1 235 ? -9.562 -14.531 -22.156 1 82.19 235 VAL B CA 1
ATOM 4705 C C . VAL B 1 235 ? -8.25 -15.195 -22.562 1 82.19 235 VAL B C 1
ATOM 4707 O O . VAL B 1 235 ? -7.777 -16.109 -21.906 1 82.19 235 VAL B O 1
ATOM 4710 N N . ASP B 1 236 ? -7.668 -14.688 -23.609 1 86.31 236 ASP B N 1
ATOM 4711 C CA . ASP B 1 236 ? -6.422 -15.266 -24.109 1 86.31 236 ASP B CA 1
ATOM 4712 C C . ASP B 1 236 ? -5.211 -14.586 -23.469 1 86.31 236 ASP B C 1
ATOM 4714 O O . ASP B 1 236 ? -4.141 -15.195 -23.375 1 86.31 236 ASP B O 1
ATOM 4718 N N . THR B 1 237 ? -5.406 -13.367 -23.156 1 92.62 237 THR B N 1
ATOM 4719 C CA . THR B 1 237 ? -4.32 -12.578 -22.578 1 92.62 237 THR B CA 1
ATOM 4720 C C . THR B 1 237 ? -4.852 -11.586 -21.562 1 92.62 237 THR B C 1
ATOM 4722 O O . THR B 1 237 ? -6.02 -11.188 -21.609 1 92.62 237 THR B O 1
ATOM 4725 N N . ILE B 1 238 ? -4.062 -11.336 -20.594 1 94.12 238 ILE B N 1
ATOM 4726 C CA . ILE B 1 238 ? -4.355 -10.297 -19.609 1 94.12 238 ILE B CA 1
ATOM 4727 C C . ILE B 1 238 ? -3.293 -9.203 -19.688 1 94.12 238 ILE B C 1
ATOM 4729 O O . ILE B 1 238 ? -2.125 -9.438 -19.375 1 94.12 238 ILE B O 1
ATOM 4733 N N . ASP B 1 239 ? -3.711 -8.047 -20.078 1 94.38 239 ASP B N 1
ATOM 4734 C CA . ASP B 1 239 ? -2.785 -6.918 -20.094 1 94.38 239 ASP B CA 1
ATOM 4735 C C . ASP B 1 239 ? -2.715 -6.254 -18.719 1 94.38 239 ASP B C 1
ATOM 4737 O O . ASP B 1 239 ? -3.557 -6.508 -17.859 1 94.38 239 ASP B O 1
ATOM 4741 N N . TYR B 1 240 ? -1.765 -5.406 -18.609 1 96.44 240 TYR B N 1
ATOM 4742 C CA . TYR B 1 240 ? -1.526 -4.727 -17.344 1 96.44 240 TYR B CA 1
ATOM 4743 C C . TYR B 1 240 ? -2.805 -4.074 -16.828 1 96.44 240 TYR B C 1
ATOM 4745 O O . TYR B 1 240 ? -3.146 -4.215 -15.648 1 96.44 240 TYR B O 1
ATOM 4753 N N . ALA B 1 241 ? -3.531 -3.467 -17.688 1 93.19 241 ALA B N 1
ATOM 4754 C CA . ALA B 1 241 ? -4.684 -2.652 -17.312 1 93.19 241 ALA B CA 1
ATOM 4755 C C . ALA B 1 241 ? -5.812 -3.523 -16.766 1 93.19 241 ALA B C 1
ATOM 4757 O O . ALA B 1 241 ? -6.668 -3.043 -16.016 1 93.19 241 ALA B O 1
ATOM 4758 N N . ASP B 1 242 ? -5.797 -4.832 -17.078 1 94.94 242 ASP B N 1
ATOM 4759 C CA . ASP B 1 242 ? -6.91 -5.707 -16.734 1 94.94 242 ASP B CA 1
ATOM 4760 C C . ASP B 1 242 ? -6.535 -6.617 -15.562 1 94.94 242 ASP B C 1
ATOM 4762 O O . ASP B 1 242 ? -7.387 -7.336 -15.031 1 94.94 242 ASP B O 1
ATOM 4766 N N . ARG B 1 243 ? -5.316 -6.582 -15.164 1 97.31 243 ARG B N 1
ATOM 4767 C CA . ARG B 1 243 ? -4.781 -7.504 -14.164 1 97.31 243 ARG B CA 1
ATOM 4768 C C . ARG B 1 243 ? -5.578 -7.43 -12.867 1 97.31 243 ARG B C 1
ATOM 4770 O O . ARG B 1 243 ? -6.035 -8.453 -12.352 1 97.31 243 ARG B O 1
ATOM 4777 N N . GLU B 1 244 ? -5.758 -6.242 -12.367 1 96.75 244 GLU B N 1
ATOM 4778 C CA . GLU B 1 244 ? -6.426 -6.043 -11.086 1 96.75 244 GLU B CA 1
ATOM 4779 C C . GLU B 1 244 ? -7.871 -6.527 -11.133 1 96.75 244 GLU B C 1
ATOM 4781 O O . GLU B 1 244 ? -8.344 -7.176 -10.195 1 96.75 244 GLU B O 1
ATOM 4786 N N . LYS B 1 245 ? -8.547 -6.242 -12.219 1 94.56 245 LYS B N 1
ATOM 4787 C CA . LYS B 1 245 ? -9.938 -6.637 -12.375 1 94.56 245 LYS B CA 1
ATOM 4788 C C . LYS B 1 245 ? -10.102 -8.148 -12.258 1 94.56 245 LYS B C 1
ATOM 4790 O O . LYS B 1 245 ? -10.93 -8.633 -11.484 1 94.56 245 LYS B O 1
ATOM 4795 N N . HIS B 1 246 ? -9.266 -8.875 -13.008 1 96.12 246 HIS B N 1
ATOM 4796 C CA . HIS B 1 246 ? -9.375 -10.328 -13.016 1 96.12 246 HIS B CA 1
ATOM 4797 C C . HIS B 1 246 ? -8.969 -10.914 -11.664 1 96.12 246 HIS B C 1
ATOM 4799 O O . HIS B 1 246 ? -9.562 -11.891 -11.211 1 96.12 246 HIS B O 1
ATOM 4805 N N . PHE B 1 247 ? -8.016 -10.312 -11.055 1 97.56 247 PHE B N 1
ATOM 4806 C CA . PHE B 1 247 ? -7.598 -10.742 -9.727 1 97.56 247 PHE B CA 1
ATOM 4807 C C . PHE B 1 247 ? -8.727 -10.562 -8.719 1 97.56 247 PHE B C 1
ATOM 4809 O O . PHE B 1 247 ? -9.062 -11.492 -7.984 1 97.56 247 PHE B O 1
ATOM 4816 N N . MET B 1 248 ? -9.422 -9.391 -8.711 1 96.75 248 MET B N 1
ATOM 4817 C CA . MET B 1 248 ? -10.531 -9.117 -7.797 1 96.75 248 MET B CA 1
ATOM 4818 C C . MET B 1 248 ? -11.695 -10.062 -8.055 1 96.75 248 MET B C 1
ATOM 4820 O O . MET B 1 248 ? -12.344 -10.523 -7.117 1 96.75 248 MET B O 1
ATOM 4824 N N . GLU B 1 249 ? -11.922 -10.32 -9.312 1 95.19 249 GLU B N 1
ATOM 4825 C CA . GLU B 1 249 ? -13 -11.242 -9.656 1 95.19 249 GLU B CA 1
ATOM 4826 C C . GLU B 1 249 ? -12.758 -12.625 -9.07 1 95.19 249 GLU B C 1
ATOM 4828 O O . GLU B 1 249 ? -13.688 -13.273 -8.586 1 95.19 249 GLU B O 1
ATOM 4833 N N . MET B 1 250 ? -11.516 -13.078 -9.156 1 96.12 250 MET B N 1
ATOM 4834 C CA . MET B 1 250 ? -11.18 -14.375 -8.586 1 96.12 250 MET B CA 1
ATOM 4835 C C . MET B 1 250 ? -11.352 -14.367 -7.07 1 96.12 250 MET B C 1
ATOM 4837 O O . MET B 1 250 ? -11.875 -15.32 -6.496 1 96.12 250 MET B O 1
ATOM 4841 N N . LEU B 1 251 ? -10.969 -13.289 -6.391 1 97.56 251 LEU B N 1
ATOM 4842 C CA . LEU B 1 251 ? -11.156 -13.164 -4.949 1 97.56 251 LEU B CA 1
ATOM 4843 C C . LEU B 1 251 ? -12.633 -13.227 -4.59 1 97.56 251 LEU B C 1
ATOM 4845 O O . LEU B 1 251 ? -13.016 -13.898 -3.625 1 97.56 251 LEU B O 1
ATOM 4849 N N . ASP B 1 252 ? -13.477 -12.578 -5.395 1 95.88 252 ASP B N 1
ATOM 4850 C CA . ASP B 1 252 ? -14.914 -12.57 -5.133 1 95.88 252 ASP B CA 1
ATOM 4851 C C . ASP B 1 252 ? -15.508 -13.969 -5.293 1 95.88 252 ASP B C 1
ATOM 4853 O O . ASP B 1 252 ? -16.375 -14.375 -4.512 1 95.88 252 ASP B O 1
ATOM 4857 N N . ARG B 1 253 ? -15.016 -14.625 -6.32 1 95.19 253 ARG B N 1
ATOM 4858 C CA . ARG B 1 253 ? -15.5 -15.984 -6.551 1 95.19 253 ARG B CA 1
ATOM 4859 C C . ARG B 1 253 ? -15.172 -16.891 -5.371 1 95.19 253 ARG B C 1
ATOM 4861 O O . ARG B 1 253 ? -16.031 -17.609 -4.871 1 95.19 253 ARG B O 1
ATOM 4868 N N . ILE B 1 254 ? -14.016 -16.812 -4.91 1 97 254 ILE B N 1
ATOM 4869 C CA . ILE B 1 254 ? -13.578 -17.625 -3.777 1 97 254 ILE B CA 1
ATOM 4870 C C . ILE B 1 254 ? -14.281 -17.156 -2.506 1 97 254 ILE B C 1
ATOM 4872 O O . ILE B 1 254 ? -14.789 -17.969 -1.732 1 97 254 ILE B O 1
ATOM 4876 N N . GLY B 1 255 ? -14.383 -15.875 -2.338 1 96.94 255 GLY B N 1
ATOM 4877 C CA . GLY B 1 255 ? -15 -15.297 -1.153 1 96.94 255 GLY B CA 1
ATOM 4878 C C . GLY B 1 255 ? -16.484 -15.555 -1.065 1 96.94 255 GLY B C 1
ATOM 4879 O O . GLY B 1 255 ? -17.094 -15.375 -0.007 1 96.94 255 GLY B O 1
ATOM 4880 N N . SER B 1 256 ? -17.094 -15.984 -2.125 1 96.25 256 SER B N 1
ATOM 4881 C CA . SER B 1 256 ? -18.516 -16.281 -2.15 1 96.25 256 SER B CA 1
ATOM 4882 C C . SER B 1 256 ? -18.781 -17.75 -1.887 1 96.25 256 SER B C 1
ATOM 4884 O O . SER B 1 256 ? -19.938 -18.203 -1.92 1 96.25 256 SER B O 1
ATOM 4886 N N . SER B 1 257 ? -17.766 -18.516 -1.62 1 95.38 257 SER B N 1
ATOM 4887 C CA . SER B 1 257 ? -17.906 -19.953 -1.376 1 95.38 257 SER B CA 1
ATOM 4888 C C . SER B 1 257 ? -17.766 -20.266 0.108 1 95.38 257 SER B C 1
ATOM 4890 O O . SER B 1 257 ? -17 -19.625 0.82 1 95.38 257 SER B O 1
ATOM 4892 N N . LYS B 1 258 ? -18.453 -21.297 0.532 1 95.06 258 LYS B N 1
ATOM 4893 C CA . LYS B 1 258 ? -18.344 -21.734 1.921 1 95.06 258 LYS B CA 1
ATOM 4894 C C . LYS B 1 258 ? -17.062 -22.516 2.162 1 95.06 258 LYS B C 1
ATOM 4896 O O . LYS B 1 258 ? -16.516 -22.5 3.271 1 95.06 258 LYS B O 1
ATOM 4901 N N . LEU B 1 259 ? -16.688 -23.188 1.111 1 95.25 259 LEU B N 1
ATOM 4902 C CA . LEU B 1 259 ? -15.508 -24.047 1.178 1 95.25 259 LEU B CA 1
ATOM 4903 C C . LEU B 1 259 ? -14.812 -24.125 -0.178 1 95.25 259 LEU B C 1
ATOM 4905 O O . LEU B 1 259 ? -15.477 -24.203 -1.215 1 95.25 259 LEU B O 1
ATOM 4909 N N . VAL B 1 260 ? -13.492 -24.109 -0.139 1 95.38 260 VAL B N 1
ATOM 4910 C CA . VAL B 1 260 ? -12.688 -24.312 -1.338 1 95.38 260 VAL B CA 1
ATOM 4911 C C . VAL B 1 260 ? -11.875 -25.594 -1.204 1 95.38 260 VAL B C 1
ATOM 4913 O O . VAL B 1 260 ? -11.289 -25.859 -0.153 1 95.38 260 VAL B O 1
ATOM 4916 N N . ILE B 1 261 ? -11.883 -26.391 -2.16 1 90.69 261 ILE B N 1
ATOM 4917 C CA . ILE B 1 261 ? -11.039 -27.562 -2.287 1 90.69 261 ILE B CA 1
ATOM 4918 C C . ILE B 1 261 ? -10.094 -27.391 -3.475 1 90.69 261 ILE B C 1
ATOM 4920 O O . ILE B 1 261 ? -10.539 -27.172 -4.602 1 90.69 261 ILE B O 1
ATOM 4924 N N . THR B 1 262 ? -8.773 -27.5 -3.141 1 91.56 262 THR B N 1
ATOM 4925 C CA . THR B 1 262 ? -7.875 -27.109 -4.219 1 91.56 262 THR B CA 1
ATOM 4926 C C . THR B 1 262 ? -6.555 -27.875 -4.133 1 91.56 262 THR B C 1
ATOM 4928 O O . THR B 1 262 ? -6.199 -28.391 -3.074 1 91.56 262 THR B O 1
ATOM 4931 N N . ASP B 1 263 ? -5.859 -27.969 -5.285 1 87.5 263 ASP B N 1
ATOM 4932 C CA . ASP B 1 263 ? -4.469 -28.406 -5.348 1 87.5 263 ASP B CA 1
ATOM 4933 C C . ASP B 1 263 ? -3.557 -27.281 -5.828 1 87.5 263 ASP B C 1
ATOM 4935 O O . ASP B 1 263 ? -2.398 -27.516 -6.176 1 87.5 263 ASP B O 1
ATOM 4939 N N . ARG B 1 264 ? -4.105 -26.047 -5.887 1 89.44 264 ARG B N 1
ATOM 4940 C CA . ARG B 1 264 ? -3.379 -24.875 -6.352 1 89.44 264 ARG B CA 1
ATOM 4941 C C . ARG B 1 264 ? -2.9 -24.016 -5.176 1 89.44 264 ARG B C 1
ATOM 4943 O O . ARG B 1 264 ? -3.691 -23.656 -4.301 1 89.44 264 ARG B O 1
ATOM 4950 N N . LEU B 1 265 ? -1.63 -23.719 -5.199 1 92.69 265 LEU B N 1
ATOM 4951 C CA . LEU B 1 265 ? -1.062 -22.844 -4.176 1 92.69 265 LEU B CA 1
ATOM 4952 C C . LEU B 1 265 ? -1.838 -21.547 -4.086 1 92.69 265 LEU B C 1
ATOM 4954 O O . LEU B 1 265 ? -2.213 -21.109 -2.992 1 92.69 265 LEU B O 1
ATOM 4958 N N . HIS B 1 266 ? -2.119 -20.938 -5.25 1 95.69 266 HIS B N 1
ATOM 4959 C CA . HIS B 1 266 ? -2.682 -19.594 -5.191 1 95.69 266 HIS B CA 1
ATOM 4960 C C . HIS B 1 266 ? -4.172 -19.625 -4.867 1 95.69 266 HIS B C 1
ATOM 4962 O O . HIS B 1 266 ? -4.711 -18.672 -4.305 1 95.69 266 HIS B O 1
ATOM 4968 N N . ALA B 1 267 ? -4.867 -20.688 -5.145 1 95.62 267 ALA B N 1
ATOM 4969 C CA . ALA B 1 267 ? -6.215 -20.812 -4.598 1 95.62 267 ALA B CA 1
ATOM 4970 C C . ALA B 1 267 ? -6.191 -20.828 -3.074 1 95.62 267 ALA B C 1
ATOM 4972 O O . ALA B 1 267 ? -7.055 -20.234 -2.426 1 95.62 267 ALA B O 1
ATOM 4973 N N . MET B 1 268 ? -5.242 -21.516 -2.527 1 96.19 268 MET B N 1
ATOM 4974 C CA . MET B 1 268 ? -5.051 -21.516 -1.08 1 96.19 268 MET B CA 1
ATOM 4975 C C . MET B 1 268 ? -4.793 -20.109 -0.563 1 96.19 268 MET B C 1
ATOM 4977 O O . MET B 1 268 ? -5.434 -19.672 0.39 1 96.19 268 MET B O 1
ATOM 4981 N N . ILE B 1 269 ? -3.895 -19.391 -1.228 1 97.69 269 ILE B N 1
ATOM 4982 C CA . ILE B 1 269 ? -3.518 -18.047 -0.79 1 97.69 269 ILE B CA 1
ATOM 4983 C C . ILE B 1 269 ? -4.711 -17.109 -0.929 1 97.69 269 ILE B C 1
ATOM 4985 O O . ILE B 1 269 ? -4.961 -16.281 -0.05 1 97.69 269 ILE B O 1
ATOM 4989 N N . PHE B 1 270 ? -5.477 -17.234 -2.045 1 98.19 270 PHE B N 1
ATOM 4990 C CA . PHE B 1 270 ? -6.664 -16.406 -2.225 1 98.19 270 PHE B CA 1
ATOM 4991 C C . PHE B 1 270 ? -7.703 -16.703 -1.151 1 98.19 270 PHE B C 1
ATOM 4993 O O . PHE B 1 270 ? -8.414 -15.812 -0.696 1 98.19 270 PHE B O 1
ATOM 5000 N N . SER B 1 271 ? -7.801 -17.969 -0.722 1 97.94 271 SER B N 1
ATOM 5001 C CA . SER B 1 271 ? -8.688 -18.344 0.373 1 97.94 271 SER B CA 1
ATOM 5002 C C . SER B 1 271 ? -8.273 -17.672 1.68 1 97.94 271 SER B C 1
ATOM 5004 O O . SER B 1 271 ? -9.117 -17.297 2.486 1 97.94 271 SER B O 1
ATOM 5006 N N . ILE B 1 272 ? -7 -17.594 1.85 1 98.06 272 ILE B N 1
ATOM 5007 C CA . ILE B 1 272 ? -6.48 -16.922 3.037 1 98.06 272 ILE B CA 1
ATOM 5008 C C . ILE B 1 272 ? -6.875 -15.453 3.014 1 98.06 272 ILE B C 1
ATOM 5010 O O . ILE B 1 272 ? -7.379 -14.922 4.004 1 98.06 272 ILE B O 1
ATOM 5014 N N . ILE B 1 273 ? -6.742 -14.789 1.889 1 98 273 ILE B N 1
ATOM 5015 C CA . ILE B 1 273 ? -7.078 -13.375 1.744 1 98 273 ILE B CA 1
ATOM 5016 C C . ILE B 1 273 ? -8.57 -13.172 2.008 1 98 273 ILE B C 1
ATOM 5018 O O . ILE B 1 273 ? -8.961 -12.219 2.676 1 98 273 ILE B O 1
ATOM 5022 N N . THR B 1 274 ? -9.398 -14.094 1.545 1 97.88 274 THR B N 1
ATOM 5023 C CA . THR B 1 274 ? -10.844 -13.938 1.63 1 97.88 274 THR B CA 1
ATOM 5024 C C . THR B 1 274 ? -11.383 -14.57 2.906 1 97.88 274 THR B C 1
ATOM 5026 O O . THR B 1 274 ? -12.594 -14.555 3.152 1 97.88 274 THR B O 1
ATOM 5029 N N . LYS B 1 275 ? -10.484 -15.227 3.652 1 97.31 275 LYS B N 1
ATOM 5030 C CA . LYS B 1 275 ? -10.859 -15.945 4.871 1 97.31 275 LYS B CA 1
ATOM 5031 C C . LYS B 1 275 ? -11.883 -17.031 4.574 1 97.31 275 LYS B C 1
ATOM 5033 O O . LYS B 1 275 ? -12.852 -17.203 5.32 1 97.31 275 LYS B O 1
ATOM 5038 N N . THR B 1 276 ? -11.695 -17.688 3.508 1 97.56 276 THR B N 1
ATOM 5039 C CA . THR B 1 276 ? -12.555 -18.797 3.105 1 97.56 276 THR B CA 1
ATOM 5040 C C . THR B 1 276 ? -11.945 -20.125 3.535 1 97.56 276 THR B C 1
ATOM 5042 O O . THR B 1 276 ? -10.789 -20.406 3.234 1 97.56 276 THR B O 1
ATOM 5045 N N . PRO B 1 277 ? -12.688 -20.922 4.266 1 97.31 277 PRO B N 1
ATOM 5046 C CA . PRO B 1 277 ? -12.18 -22.266 4.578 1 97.31 277 PRO B CA 1
ATOM 5047 C C . PRO B 1 277 ? -11.68 -23 3.344 1 97.31 277 PRO B C 1
ATOM 5049 O O . PRO B 1 277 ? -12.336 -22.984 2.297 1 97.31 277 PRO B O 1
ATOM 5052 N N . CYS B 1 278 ? -10.531 -23.703 3.527 1 96.75 278 CYS B N 1
ATOM 5053 C CA . CYS B 1 278 ? -9.891 -24.281 2.348 1 96.75 278 CYS B CA 1
ATOM 5054 C C . CYS B 1 278 ? -9.195 -25.594 2.686 1 96.75 278 CYS B C 1
ATOM 5056 O O . CYS B 1 278 ? -8.43 -25.656 3.65 1 96.75 278 CYS B O 1
ATOM 5058 N N . LEU B 1 279 ? -9.508 -26.562 1.96 1 93.25 279 LEU B N 1
ATOM 5059 C CA . LEU B 1 279 ? -8.805 -27.828 2.002 1 93.25 279 LEU B CA 1
ATOM 5060 C C . LEU B 1 279 ? -7.844 -27.969 0.822 1 93.25 279 LEU B C 1
ATOM 5062 O O . LEU B 1 279 ? -8.266 -27.891 -0.335 1 93.25 279 LEU B O 1
ATOM 5066 N N . VAL B 1 280 ? -6.578 -28.141 1.148 1 91.81 280 VAL B N 1
ATOM 5067 C CA . VAL B 1 280 ? -5.543 -28.188 0.12 1 91.81 280 VAL B CA 1
ATOM 5068 C C . VAL B 1 280 ? -4.996 -29.609 0.018 1 91.81 280 VAL B C 1
ATOM 5070 O O . VAL B 1 280 ? -4.641 -30.219 1.029 1 91.81 280 VAL B O 1
ATOM 5073 N N . PHE B 1 281 ? -4.93 -30.109 -1.127 1 84 281 PHE B N 1
ATOM 5074 C CA . PHE B 1 281 ? -4.355 -31.438 -1.317 1 84 281 PHE B CA 1
ATOM 5075 C C . PHE B 1 281 ? -3.055 -31.359 -2.107 1 84 281 PHE B C 1
ATOM 5077 O O . PHE B 1 281 ? -2.859 -30.422 -2.898 1 84 281 PHE B O 1
ATOM 5084 N N . GLY B 1 282 ? -2.152 -32.219 -1.681 1 74.06 282 GLY B N 1
ATOM 5085 C CA . GLY B 1 282 ? -0.787 -32.219 -2.182 1 74.06 282 GLY B CA 1
ATOM 5086 C C . GLY B 1 282 ? -0.699 -32.438 -3.68 1 74.06 282 GLY B C 1
ATOM 5087 O O . GLY B 1 282 ? -1.559 -33.094 -4.266 1 74.06 282 GLY B O 1
ATOM 5088 N N . ASN B 1 283 ? 0.013 -31.5 -4.352 1 61.56 283 ASN B N 1
ATOM 5089 C CA . ASN B 1 283 ? 0.349 -31.734 -5.75 1 61.56 283 ASN B CA 1
ATOM 5090 C C . ASN B 1 283 ? 1.736 -32.344 -5.895 1 61.56 283 ASN B C 1
ATOM 5092 O O . ASN B 1 283 ? 2.447 -32.531 -4.906 1 61.56 283 ASN B O 1
ATOM 5096 N N . SER B 1 284 ? 2.049 -32.719 -7.145 1 53.09 284 SER B N 1
ATOM 5097 C CA . SER B 1 284 ? 3.217 -33.469 -7.59 1 53.09 284 SER B CA 1
ATOM 5098 C C . SER B 1 284 ? 4.512 -32.781 -7.172 1 53.09 284 SER B C 1
ATOM 5100 O O . SER B 1 284 ? 5.504 -33.438 -6.863 1 53.09 284 SER B O 1
ATOM 5102 N N . TYR B 1 285 ? 4.477 -31.438 -7.062 1 59.62 285 TYR B N 1
ATOM 5103 C CA . TYR B 1 285 ? 5.84 -30.938 -6.887 1 59.62 285 TYR B CA 1
ATOM 5104 C C . TYR B 1 285 ? 5.965 -30.141 -5.598 1 59.62 285 TYR B C 1
ATOM 5106 O O . TYR B 1 285 ? 7.051 -29.672 -5.25 1 59.62 285 TYR B O 1
ATOM 5114 N N . GLY B 1 286 ? 5.062 -30.016 -4.828 1 77 286 GLY B N 1
ATOM 5115 C CA . GLY B 1 286 ? 5.27 -29.75 -3.416 1 77 286 GLY B CA 1
ATOM 5116 C C . GLY B 1 286 ? 5.176 -28.266 -3.072 1 77 286 GLY B C 1
ATOM 5117 O O . GLY B 1 286 ? 5.203 -27.891 -1.897 1 77 286 GLY B O 1
ATOM 5118 N N . LYS B 1 287 ? 4.938 -27.344 -4.062 1 81.06 287 LYS B N 1
ATOM 5119 C CA . LYS B 1 287 ? 4.965 -25.922 -3.719 1 81.06 287 LYS B CA 1
ATOM 5120 C C . LYS B 1 287 ? 3.904 -25.594 -2.678 1 81.06 287 LYS B C 1
ATOM 5122 O O . LYS B 1 287 ? 4.18 -24.891 -1.705 1 81.06 287 LYS B O 1
ATOM 5127 N N . ALA B 1 288 ? 2.729 -26.094 -2.846 1 86.44 288 ALA B N 1
ATOM 5128 C CA . ALA B 1 288 ? 1.658 -25.812 -1.891 1 86.44 288 ALA B CA 1
ATOM 5129 C C . ALA B 1 288 ? 1.98 -26.391 -0.519 1 86.44 288 ALA B C 1
ATOM 5131 O O . ALA B 1 288 ? 1.817 -25.719 0.503 1 86.44 288 ALA B O 1
ATOM 5132 N N . LYS B 1 289 ? 2.492 -27.562 -0.563 1 88.12 289 LYS B N 1
ATOM 5133 C CA . LYS B 1 289 ? 2.83 -28.25 0.678 1 88.12 289 LYS B CA 1
ATOM 5134 C C . LYS B 1 289 ? 3.875 -27.469 1.473 1 88.12 289 LYS B C 1
ATOM 5136 O O . LYS B 1 289 ? 3.67 -27.172 2.65 1 88.12 289 LYS B O 1
ATOM 5141 N N . HIS B 1 290 ? 4.891 -27.141 0.858 1 91.62 290 HIS B N 1
ATOM 5142 C CA . HIS B 1 290 ? 6.004 -26.5 1.556 1 91.62 290 HIS B CA 1
ATOM 5143 C C . HIS B 1 290 ? 5.66 -25.062 1.955 1 91.62 290 HIS B C 1
ATOM 5145 O O . HIS B 1 290 ? 6.066 -24.594 3.021 1 91.62 290 HIS B O 1
ATOM 5151 N N . SER B 1 291 ? 4.918 -24.344 1.095 1 93.12 291 SER B N 1
ATOM 5152 C CA . SER B 1 291 ? 4.461 -23.016 1.489 1 93.12 291 SER B CA 1
ATOM 5153 C C . SER B 1 291 ? 3.561 -23.078 2.719 1 93.12 291 SER B C 1
ATOM 5155 O O . SER B 1 291 ? 3.672 -22.25 3.623 1 93.12 291 SER B O 1
ATOM 5157 N N . TYR B 1 292 ? 2.701 -24.094 2.75 1 93.56 292 TYR B N 1
ATOM 5158 C CA . TYR B 1 292 ? 1.812 -24.281 3.889 1 93.56 292 TYR B CA 1
ATOM 5159 C C . TYR B 1 292 ? 2.605 -24.547 5.164 1 93.56 292 TYR B C 1
ATOM 5161 O O . TYR B 1 292 ? 2.412 -23.875 6.172 1 93.56 292 TYR B O 1
ATOM 5169 N N . ARG B 1 293 ? 3.549 -25.375 5.082 1 93.75 293 ARG B N 1
ATOM 5170 C CA . ARG B 1 293 ? 4.32 -25.781 6.254 1 93.75 293 ARG B CA 1
ATOM 5171 C C . ARG B 1 293 ? 5.23 -24.656 6.73 1 93.75 293 ARG B C 1
ATOM 5173 O O . ARG B 1 293 ? 5.418 -24.469 7.934 1 93.75 293 ARG B O 1
ATOM 5180 N N . ASP B 1 294 ? 5.727 -23.953 5.812 1 95.69 294 ASP B N 1
ATOM 5181 C CA . ASP B 1 294 ? 6.727 -22.938 6.145 1 95.69 294 ASP B CA 1
ATOM 5182 C C . ASP B 1 294 ? 6.066 -21.672 6.695 1 95.69 294 ASP B C 1
ATOM 5184 O O . ASP B 1 294 ? 6.621 -21.016 7.578 1 95.69 294 ASP B O 1
ATOM 5188 N N . TRP B 1 295 ? 4.844 -21.359 6.16 1 96.94 295 TRP B N 1
ATOM 5189 C CA . TRP B 1 295 ? 4.359 -20.016 6.438 1 96.94 295 TRP B CA 1
ATOM 5190 C C . TRP B 1 295 ? 2.949 -20.047 7.016 1 96.94 295 TRP B C 1
ATOM 5192 O O . TRP B 1 295 ? 2.508 -19.094 7.652 1 96.94 295 TRP B O 1
ATOM 5202 N N . LEU B 1 296 ? 2.086 -21.141 6.863 1 96.62 296 LEU B N 1
ATOM 5203 C CA . LEU B 1 296 ? 0.64 -20.969 6.945 1 96.62 296 LEU B CA 1
ATOM 5204 C C . LEU B 1 296 ? 0.019 -22 7.883 1 96.62 296 LEU B C 1
ATOM 5206 O O . LEU B 1 296 ? -1.203 -22.047 8.039 1 96.62 296 LEU B O 1
ATOM 5210 N N . GLU B 1 297 ? 0.773 -22.734 8.555 1 94.38 297 GLU B N 1
ATOM 5211 C CA . GLU B 1 297 ? 0.304 -23.844 9.391 1 94.38 297 GLU B CA 1
ATOM 5212 C C . GLU B 1 297 ? -0.531 -23.328 10.562 1 94.38 297 GLU B C 1
ATOM 5214 O O . GLU B 1 297 ? -1.361 -24.062 11.102 1 94.38 297 GLU B O 1
ATOM 5219 N N . SER B 1 298 ? -0.344 -22.109 10.969 1 95.75 298 SER B N 1
ATOM 5220 C CA . SER B 1 298 ? -1.029 -21.562 12.141 1 95.75 298 SER B CA 1
ATOM 5221 C C . SER B 1 298 ? -2.473 -21.188 11.812 1 95.75 298 SER B C 1
ATOM 5223 O O . SER B 1 298 ? -3.27 -20.922 12.711 1 95.75 298 SER B O 1
ATOM 5225 N N . LEU B 1 299 ? -2.855 -21.203 10.562 1 97.19 299 LEU B N 1
ATOM 5226 C CA . LEU B 1 299 ? -4.211 -20.828 10.172 1 97.19 299 LEU B CA 1
ATOM 5227 C C . LEU B 1 299 ? -5.18 -21.984 10.414 1 97.19 299 LEU B C 1
ATOM 5229 O O . LEU B 1 299 ? -4.98 -23.094 9.914 1 97.19 299 LEU B O 1
ATOM 5233 N N . ASN B 1 300 ? -6.242 -21.703 11.109 1 96.88 300 ASN B N 1
ATOM 5234 C CA . ASN B 1 300 ? -7.148 -22.766 11.555 1 96.88 300 ASN B CA 1
ATOM 5235 C C . ASN B 1 300 ? -8.219 -23.062 10.508 1 96.88 300 ASN B C 1
ATOM 5237 O O . ASN B 1 300 ? -8.984 -24.016 10.641 1 96.88 300 ASN B O 1
ATOM 5241 N N . PHE B 1 301 ? -8.266 -22.25 9.453 1 97.38 301 PHE B N 1
ATOM 5242 C CA . PHE B 1 301 ? -9.289 -22.438 8.438 1 97.38 301 PHE B CA 1
ATOM 5243 C C . PHE B 1 301 ? -8.68 -22.906 7.121 1 97.38 301 PHE B C 1
ATOM 5245 O O . PHE B 1 301 ? -9.336 -22.891 6.082 1 97.38 301 PHE B O 1
ATOM 5252 N N . ILE B 1 302 ? -7.406 -23.25 7.137 1 97.06 302 ILE B N 1
ATOM 5253 C CA . ILE B 1 302 ? -6.66 -23.891 6.047 1 97.06 302 ILE B CA 1
ATOM 5254 C C . ILE B 1 302 ? -6.09 -25.219 6.52 1 97.06 302 ILE B C 1
ATOM 5256 O O . ILE B 1 302 ? -5.418 -25.281 7.555 1 97.06 302 ILE B O 1
ATOM 5260 N N . GLU B 1 303 ? -6.312 -26.219 5.793 1 94.25 303 GLU B N 1
ATOM 5261 C CA . GLU B 1 303 ? -5.723 -27.5 6.125 1 94.25 303 GLU B CA 1
ATOM 5262 C C . GLU B 1 303 ? -5.156 -28.188 4.887 1 94.25 303 GLU B C 1
ATOM 5264 O O . GLU B 1 303 ? -5.773 -28.156 3.818 1 94.25 303 GLU B O 1
ATOM 5269 N N . TYR B 1 304 ? -4.031 -28.75 5.082 1 92.31 304 TYR B N 1
ATOM 5270 C CA . TYR B 1 304 ? -3.344 -29.484 4.027 1 92.31 304 TYR B CA 1
ATOM 5271 C C . TYR B 1 304 ? -3.35 -30.984 4.316 1 92.31 304 TYR B C 1
ATOM 5273 O O . TYR B 1 304 ? -3.191 -31.391 5.465 1 92.31 304 TYR B O 1
ATOM 5281 N N . THR B 1 305 ? -3.531 -31.812 3.229 1 88.25 305 THR B N 1
ATOM 5282 C CA . THR B 1 305 ? -3.424 -33.25 3.391 1 88.25 305 THR B CA 1
ATOM 5283 C C . THR B 1 305 ? -2.854 -33.906 2.131 1 88.25 305 THR B C 1
ATOM 5285 O O . THR B 1 305 ? -3.113 -33.438 1.019 1 88.25 305 THR B O 1
ATOM 5288 N N . ASP B 1 306 ? -2.062 -34.969 2.334 1 84 306 ASP B N 1
ATOM 5289 C CA . ASP B 1 306 ? -1.574 -35.812 1.246 1 84 306 ASP B CA 1
ATOM 5290 C C . ASP B 1 306 ? -2.373 -37.094 1.155 1 84 306 ASP B C 1
ATOM 5292 O O . ASP B 1 306 ? -2.084 -37.969 0.316 1 84 306 ASP B O 1
ATOM 5296 N N . LYS B 1 307 ? -3.365 -37.219 1.99 1 78 307 LYS B N 1
ATOM 5297 C CA . LYS B 1 307 ? -4.102 -38.469 2.078 1 78 307 LYS B CA 1
ATOM 5298 C C . LYS B 1 307 ? -5.367 -38.438 1.227 1 78 307 LYS B C 1
ATOM 5300 O O . LYS B 1 307 ? -6.047 -37.406 1.168 1 78 307 LYS B O 1
ATOM 5305 N N . ASN B 1 308 ? -5.508 -39.562 0.568 1 78.06 308 ASN B N 1
ATOM 5306 C CA . ASN B 1 308 ? -6.746 -39.719 -0.186 1 78.06 308 ASN B CA 1
ATOM 5307 C C . ASN B 1 308 ? -7.75 -40.594 0.571 1 78.06 308 ASN B C 1
ATOM 5309 O O . ASN B 1 308 ? -8.086 -41.688 0.131 1 78.06 308 ASN B O 1
ATOM 5313 N N . ASP B 1 309 ? -8.125 -40.156 1.709 1 77.81 309 ASP B N 1
ATOM 5314 C CA . ASP B 1 309 ? -9.109 -40.812 2.564 1 77.81 309 ASP B CA 1
ATOM 5315 C C . ASP B 1 309 ? -10.344 -39.938 2.764 1 77.81 309 ASP B C 1
ATOM 5317 O O . ASP B 1 309 ? -10.281 -38.938 3.467 1 77.81 309 ASP B O 1
ATOM 5321 N N . VAL B 1 310 ? -11.422 -40.406 2.275 1 76.19 310 VAL B N 1
ATOM 5322 C CA . VAL B 1 310 ? -12.648 -39.625 2.227 1 76.19 310 VAL B CA 1
ATOM 5323 C C . VAL B 1 310 ? -13.133 -39.344 3.645 1 76.19 310 VAL B C 1
ATOM 5325 O O . VAL B 1 310 ? -13.602 -38.219 3.938 1 76.19 310 VAL B O 1
ATOM 5328 N N . GLU B 1 311 ? -13.055 -40.375 4.473 1 80.94 311 GLU B N 1
ATOM 5329 C CA . GLU B 1 311 ? -13.516 -40.188 5.848 1 80.94 311 GLU B CA 1
ATOM 5330 C C . GLU B 1 311 ? -12.695 -39.094 6.559 1 80.94 311 GLU B C 1
ATOM 5332 O O . GLU B 1 311 ? -13.25 -38.281 7.281 1 80.94 311 GLU B O 1
ATOM 5337 N N . GLU B 1 312 ? -11.469 -39.156 6.391 1 83.75 312 GLU B N 1
ATOM 5338 C CA . GLU B 1 312 ? -10.602 -38.156 6.977 1 83.75 312 GLU B CA 1
ATOM 5339 C C . GLU B 1 312 ? -10.906 -36.781 6.422 1 83.75 312 GLU B C 1
ATOM 5341 O O . GLU B 1 312 ? -10.891 -35.781 7.16 1 83.75 312 GLU B O 1
ATOM 5346 N N . LEU B 1 313 ? -11.211 -36.719 5.234 1 82 313 LEU B N 1
ATOM 5347 C CA . LEU B 1 313 ? -11.508 -35.438 4.582 1 82 313 LEU B CA 1
ATOM 5348 C C . LEU B 1 313 ? -12.797 -34.844 5.129 1 82 313 LEU B C 1
ATOM 5350 O O . LEU B 1 313 ? -12.875 -33.625 5.32 1 82 313 LEU B O 1
ATOM 5354 N N . GLU B 1 314 ? -13.766 -35.688 5.309 1 82.81 314 GLU B N 1
ATOM 5355 C CA . GLU B 1 314 ? -15.023 -35.219 5.871 1 82.81 314 GLU B CA 1
ATOM 5356 C C . GLU B 1 314 ? -14.812 -34.594 7.246 1 82.81 314 GLU B C 1
ATOM 5358 O O . GLU B 1 314 ? -15.406 -33.531 7.562 1 82.81 314 GLU B O 1
ATOM 5363 N N . ARG B 1 315 ? -13.945 -35.25 7.957 1 88.56 315 ARG B N 1
ATOM 5364 C CA . ARG B 1 315 ? -13.641 -34.719 9.281 1 88.56 315 ARG B CA 1
ATOM 5365 C C . ARG B 1 315 ? -12.93 -33.375 9.195 1 88.56 315 ARG B C 1
ATOM 5367 O O . ARG B 1 315 ? -13.219 -32.469 9.961 1 88.56 315 ARG B O 1
ATOM 5374 N N . MET B 1 316 ? -12.062 -33.312 8.289 1 89.38 316 MET B N 1
ATOM 5375 C CA . MET B 1 316 ? -11.328 -32.062 8.078 1 89.38 316 MET B CA 1
ATOM 5376 C C . MET B 1 316 ? -12.258 -30.953 7.66 1 89.38 316 MET B C 1
ATOM 5378 O O . MET B 1 316 ? -12.172 -29.828 8.18 1 89.38 316 MET B O 1
ATOM 5382 N N . ILE B 1 317 ? -13.133 -31.25 6.809 1 87.56 317 ILE B N 1
ATOM 5383 C CA . ILE B 1 317 ? -14.078 -30.266 6.281 1 87.56 317 ILE B CA 1
ATOM 5384 C C . ILE B 1 317 ? -14.977 -29.766 7.406 1 87.56 317 ILE B C 1
ATOM 5386 O O . ILE B 1 317 ? -15.25 -28.578 7.504 1 87.56 317 ILE B O 1
ATOM 5390 N N . ASP B 1 318 ? -15.406 -30.688 8.242 1 88.81 318 ASP B N 1
ATOM 5391 C CA . ASP B 1 318 ? -16.234 -30.297 9.375 1 88.81 318 ASP B CA 1
ATOM 5392 C C . ASP B 1 318 ? -15.508 -29.312 10.281 1 88.81 318 ASP B C 1
ATOM 5394 O O . ASP B 1 318 ? -16.094 -28.328 10.727 1 88.81 318 ASP B O 1
ATOM 5398 N N . ARG B 1 319 ? -14.266 -29.562 10.531 1 92.94 319 ARG B N 1
ATOM 5399 C CA . ARG B 1 319 ? -13.461 -28.656 11.352 1 92.94 319 ARG B CA 1
ATOM 5400 C C . ARG B 1 319 ? -13.297 -27.297 10.68 1 92.94 319 ARG B C 1
ATOM 5402 O O . ARG B 1 319 ? -13.422 -26.266 11.336 1 92.94 319 ARG B O 1
ATOM 5409 N N . LEU B 1 320 ? -13.055 -27.344 9.43 1 93.88 320 LEU B N 1
ATOM 5410 C CA . LEU B 1 320 ? -12.844 -26.125 8.672 1 93.88 320 LEU B CA 1
ATOM 5411 C C . LEU B 1 320 ? -14.094 -25.25 8.695 1 93.88 320 LEU B C 1
ATOM 5413 O O . LEU B 1 320 ? -14 -24.031 8.859 1 93.88 320 LEU B O 1
ATOM 5417 N N . LEU B 1 321 ? -15.242 -25.875 8.586 1 90.69 321 LEU B N 1
ATOM 5418 C CA . LEU B 1 321 ? -16.5 -25.141 8.484 1 90.69 321 LEU B CA 1
ATOM 5419 C C . LEU B 1 321 ? -16.891 -24.562 9.844 1 90.69 321 LEU B C 1
ATOM 5421 O O . LEU B 1 321 ? -17.703 -23.625 9.906 1 90.69 321 LEU B O 1
ATOM 5425 N N . GLN B 1 322 ? -16.312 -25.062 10.883 1 92.5 322 GLN B N 1
ATOM 5426 C CA . GLN B 1 322 ? -16.656 -24.609 12.227 1 92.5 322 GLN B CA 1
ATOM 5427 C C . GLN B 1 322 ? -15.648 -23.578 12.734 1 92.5 322 GLN B C 1
ATOM 5429 O O . GLN B 1 322 ? -15.891 -22.891 13.734 1 92.5 322 GLN B O 1
ATOM 5434 N N . ALA B 1 323 ? -14.609 -23.453 12.039 1 93.25 323 ALA B N 1
ATOM 5435 C CA . ALA B 1 323 ? -13.523 -22.594 12.508 1 93.25 323 ALA B CA 1
ATOM 5436 C C . ALA B 1 323 ? -13.883 -21.109 12.328 1 93.25 323 ALA B C 1
ATOM 5438 O O . ALA B 1 323 ? -14.516 -20.734 11.336 1 93.25 323 ALA B O 1
ATOM 5439 N N . GLU B 1 324 ? -13.492 -20.281 13.336 1 94.25 324 GLU B N 1
ATOM 5440 C CA . GLU B 1 324 ? -13.43 -18.828 13.156 1 94.25 324 GLU B CA 1
ATOM 5441 C C . GLU B 1 324 ? -12.07 -18.406 12.609 1 94.25 324 GLU B C 1
ATOM 5443 O O . GLU B 1 324 ? -11.062 -18.484 13.312 1 94.25 324 GLU B O 1
ATOM 5448 N N . PRO B 1 325 ? -12.094 -17.953 11.445 1 95.69 325 PRO B N 1
ATOM 5449 C CA . PRO B 1 325 ? -10.812 -17.719 10.789 1 95.69 325 PRO B CA 1
ATOM 5450 C C . PRO B 1 325 ? -9.906 -16.781 11.586 1 95.69 325 PRO B C 1
ATOM 5452 O O . PRO B 1 325 ? -10.328 -15.68 11.969 1 95.69 325 PRO B O 1
ATOM 5455 N N . ASN B 1 326 ? -8.711 -17.188 11.82 1 96.12 326 ASN B N 1
ATOM 5456 C CA . ASN B 1 326 ? -7.695 -16.344 12.445 1 96.12 326 ASN B CA 1
ATOM 5457 C C . ASN B 1 326 ? -6.785 -15.695 11.398 1 96.12 326 ASN B C 1
ATOM 5459 O O . ASN B 1 326 ? -7.004 -15.852 10.195 1 96.12 326 ASN B O 1
ATOM 5463 N N . ASP B 1 327 ? -5.82 -14.867 11.938 1 93 327 ASP B N 1
ATOM 5464 C CA . ASP B 1 327 ? -4.922 -14.133 11.047 1 93 327 ASP B CA 1
ATOM 5465 C C . ASP B 1 327 ? -3.494 -14.656 11.156 1 93 327 ASP B C 1
ATOM 5467 O O . ASP B 1 327 ? -3.139 -15.312 12.141 1 93 327 ASP B O 1
ATOM 5471 N N . VAL B 1 328 ? -2.795 -14.477 10.094 1 93.25 328 VAL B N 1
ATOM 5472 C CA . VAL B 1 328 ? -1.354 -14.703 10.078 1 93.25 328 VAL B CA 1
ATOM 5473 C C . VAL B 1 328 ? -0.628 -13.414 9.703 1 93.25 328 VAL B C 1
ATOM 5475 O O . VAL B 1 328 ? -1.082 -12.672 8.82 1 93.25 328 VAL B O 1
ATOM 5478 N N . ASP B 1 329 ? 0.369 -13.086 10.445 1 93 329 ASP B N 1
ATOM 5479 C CA . ASP B 1 329 ? 1.178 -11.906 10.148 1 93 329 ASP B CA 1
ATOM 5480 C C . ASP B 1 329 ? 2.559 -12.305 9.633 1 93 329 ASP B C 1
ATOM 5482 O O . ASP B 1 329 ? 3.391 -12.805 10.391 1 93 329 ASP B O 1
ATOM 5486 N N . LEU B 1 330 ? 2.791 -12.039 8.375 1 96.25 330 LEU B N 1
ATOM 5487 C CA . LEU B 1 330 ? 4.062 -12.406 7.766 1 96.25 330 LEU B CA 1
ATOM 5488 C C . LEU B 1 330 ? 4.891 -11.164 7.445 1 96.25 330 LEU B C 1
ATOM 5490 O O . LEU B 1 330 ? 5.867 -11.242 6.695 1 96.25 330 LEU B O 1
ATOM 5494 N N . SER B 1 331 ? 4.527 -9.992 7.988 1 94.25 331 SER B N 1
ATOM 5495 C CA . SER B 1 331 ? 5.164 -8.727 7.645 1 94.25 331 SER B CA 1
ATOM 5496 C C . SER B 1 331 ? 6.668 -8.781 7.902 1 94.25 331 SER B C 1
ATOM 5498 O O . SER B 1 331 ? 7.461 -8.312 7.086 1 94.25 331 SER B O 1
ATOM 5500 N N . LYS B 1 332 ? 7.078 -9.414 8.977 1 95.44 332 LYS B N 1
ATOM 5501 C CA . LYS B 1 332 ? 8.492 -9.477 9.336 1 95.44 332 LYS B CA 1
ATOM 5502 C C . LYS B 1 332 ? 9.25 -10.438 8.43 1 95.44 332 LYS B C 1
ATOM 5504 O O . LYS B 1 332 ? 10.461 -10.297 8.242 1 95.44 332 LYS B O 1
ATOM 5509 N N . ASP B 1 333 ? 8.547 -11.367 7.859 1 98.12 333 ASP B N 1
ATOM 5510 C CA . ASP B 1 333 ? 9.172 -12.383 7.012 1 98.12 333 ASP B CA 1
ATOM 5511 C C . ASP B 1 333 ? 9.555 -11.805 5.652 1 98.12 333 ASP B C 1
ATOM 5513 O O . ASP B 1 333 ? 10.312 -12.422 4.902 1 98.12 333 ASP B O 1
ATOM 5517 N N . PHE B 1 334 ? 9.109 -10.578 5.355 1 98.44 334 PHE B N 1
ATOM 5518 C CA . PHE B 1 334 ? 9.461 -9.922 4.105 1 98.44 334 PHE B CA 1
ATOM 5519 C C . PHE B 1 334 ? 10.672 -9.008 4.297 1 98.44 334 PHE B C 1
ATOM 5521 O O . PHE B 1 334 ? 11.102 -8.336 3.355 1 98.44 334 PHE B O 1
ATOM 5528 N N . GLN B 1 335 ? 11.258 -9 5.492 1 98.12 335 GLN B N 1
ATOM 5529 C CA . GLN B 1 335 ? 12.367 -8.109 5.809 1 98.12 335 GLN B CA 1
ATOM 5530 C C . GLN B 1 335 ? 13.547 -8.352 4.867 1 98.12 335 GLN B C 1
ATOM 5532 O O . GLN B 1 335 ? 14.195 -7.398 4.422 1 98.12 335 GLN B O 1
ATOM 5537 N N . PRO B 1 336 ? 13.891 -9.617 4.484 1 98.5 336 PRO B N 1
ATOM 5538 C CA . PRO B 1 336 ? 15.008 -9.82 3.557 1 98.5 336 PRO B CA 1
ATOM 5539 C C . PRO B 1 336 ? 14.797 -9.102 2.223 1 98.5 336 PRO B C 1
ATOM 5541 O O . PRO B 1 336 ? 15.758 -8.594 1.635 1 98.5 336 PRO B O 1
ATOM 5544 N N . LEU B 1 337 ? 13.594 -9.102 1.77 1 98.5 337 LEU B N 1
ATOM 5545 C CA . LEU B 1 337 ? 13.289 -8.422 0.516 1 98.5 337 LEU B CA 1
ATOM 5546 C C . LEU B 1 337 ? 13.383 -6.906 0.684 1 98.5 337 LEU B C 1
ATOM 5548 O O . LEU B 1 337 ? 13.891 -6.211 -0.197 1 98.5 337 LEU B O 1
ATOM 5552 N N . ILE B 1 338 ? 12.875 -6.383 1.808 1 98.38 338 ILE B N 1
ATOM 5553 C CA . ILE B 1 338 ? 12.977 -4.965 2.127 1 98.38 338 ILE B CA 1
ATOM 5554 C C . ILE B 1 338 ? 14.445 -4.543 2.172 1 98.38 338 ILE B C 1
ATOM 5556 O O . ILE B 1 338 ? 14.82 -3.527 1.586 1 98.38 338 ILE B O 1
ATOM 5560 N N . ASP B 1 339 ? 15.234 -5.402 2.811 1 97.88 339 ASP B N 1
ATOM 5561 C CA . ASP B 1 339 ? 16.656 -5.113 2.918 1 97.88 339 ASP B CA 1
ATOM 5562 C C . ASP B 1 339 ? 17.328 -5.07 1.54 1 97.88 339 ASP B C 1
ATOM 5564 O O . ASP B 1 339 ? 18.172 -4.219 1.281 1 97.88 339 ASP B O 1
ATOM 5568 N N . PHE B 1 340 ? 16.922 -5.953 0.668 1 98.25 340 PHE B N 1
ATOM 5569 C CA . PHE B 1 340 ? 17.5 -6 -0.673 1 98.25 340 PHE B CA 1
ATOM 5570 C C . PHE B 1 340 ? 17.25 -4.691 -1.413 1 98.25 340 PHE B C 1
ATOM 5572 O O . PHE B 1 340 ? 18.172 -4.125 -2.01 1 98.25 340 PHE B O 1
ATOM 5579 N N . PHE B 1 341 ? 16.016 -4.16 -1.403 1 98.12 341 PHE B N 1
ATOM 5580 C CA . PHE B 1 341 ? 15.641 -2.994 -2.201 1 98.12 341 PHE B CA 1
ATOM 5581 C C . PHE B 1 341 ? 16.141 -1.711 -1.546 1 98.12 341 PHE B C 1
ATOM 5583 O O . PHE B 1 341 ? 16.312 -0.691 -2.217 1 98.12 341 PHE B O 1
ATOM 5590 N N . ALA B 1 342 ? 16.328 -1.779 -0.178 1 95.5 342 ALA B N 1
ATOM 5591 C CA . ALA B 1 342 ? 16.781 -0.593 0.548 1 95.5 342 ALA B CA 1
ATOM 5592 C C . ALA B 1 342 ? 18.25 -0.318 0.295 1 95.5 342 ALA B C 1
ATOM 5594 O O . ALA B 1 342 ? 18.719 0.813 0.452 1 95.5 342 ALA B O 1
ATOM 5595 N N . SER B 1 343 ? 19.047 -1.299 -0.036 1 87.75 343 SER B N 1
ATOM 5596 C CA . SER B 1 343 ? 20.5 -1.204 -0.185 1 87.75 343 SER B CA 1
ATOM 5597 C C . SER B 1 343 ? 20.875 -0.625 -1.544 1 87.75 343 SER B C 1
ATOM 5599 O O . SER B 1 343 ? 20.109 -0.739 -2.508 1 87.75 343 SER B O 1
#

Organism: Bacillus subtilis (strain 168) (NCBI:txid224308)

InterPro domains:
  IPR007345 Polysaccharide pyruvyl transferase [PF04230] (41-285)

Secondary structure (DSSP, 8-state):
--TTEETTEEPPTTBSTTS-GGGGGSSS-EEEEEEE--SSBHHHHHHHHHHHHHHHHH-TTSEEEEEEGGGHHHHHHHHHHH--TT-EEEE--EEEEESTTHHHHHHHHHHHHHTTTSEEEEEEEEEE--SSHHHHHHHHHHHHHHHT-TTEEEEESSHHHHHHHHHH--SEEEE---GGGG-----------SEEEE---STT--S-HHHHHHHHHHHHTTS-EEEE-SB-SS-S---HHHHHHHHHHHHHHHHT-SEEEES-HHHHHHHHHHT--EEEE--SS-HHHHHIIIIITT-TTEEEE----HHHHHHHHHHHHH--------GGGGHHHHHHHH-/--TTEETTEEPPTTBSTTS-GGGGGSSS-EEEEEEE--SSBHHHHHHHHHHHHHHHHH-TTSEEEEEEGGGHHHHHHHHHHH--TT-EEEE--EEEEESTTHHHHHHHHHHHHHTTTSEEEEEEEEEE--SSHHHHHHHHHHHHHHHT-TTEEEEESSHHHHHHHHHH--SEEEE---GGGG-----------SEEEE---STT--S-HHHHHHHHHHHHTTS-EEEE-SB-SS-S---HHHHHHHHHHHHHHHHT-SEEEES-HHHHHHHHHHT--EEEE--SS-HHHHHIIIIITT-TTEEEE----HHHHHHHHHHHHH--------GGGGHHHHHHHH-

Nearest PDB structures (foldseek):
  5ax7-assembly1_B  TM=8.078E-01  e=1.056E-15  Schizosaccharomyces pombe 972h-
  5ax7-assembly1_A  TM=8.040E-01  e=9.367E-16  Schizosaccharomyces pombe 972h-
  6x1l-assembly1_A-2  TM=7.373E-01  e=2.755E-11  Klebsiella pneumoniae subsp. pneumoniae NTUH-K2044
  4d02-assembly1_A  TM=5.115E-01  e=1.434E-01  Escherichia coli K-12
  7dyk-assembly1_A  TM=2.302E-01  e=4.467E-01  Synechococcus elongatus PCC 7942 = FACHB-805

Foldseek 3Di:
DDLCADVHHGDDPQWQPPDGSVLLADPFAEEEEEAQEWFQQLLQLLQVVLVVCVCCVLPVSYHYGYGHHVCLVVNLVSCVVRHDAAHEYEYTEEAQAFPVNPSSNVSVLVNCQSPLNHQYEYPEYAHDFDPDPVSVVRLVSSQVSNQSRQNYEYEYAFPVRVVVCVVRHPHHYAYFHRSSLVDDDQADDAAAFFEEEAEDPDPFHPDDPVLVVVVCVVRVVPGDYYYHYSGDPPDGTDDPVCSVVSSNVLLVVQLRHQEYEYQDLVSLVSCQNSVHQYEHEHIDPCPNPRSCVGFNVPWQRYDYDPDSDPVVVVVSVVSNSPDDTDHGDRNVRCVVVSVSSVD/DDLCADVHHGDDPQWQPPDGSVLLADPFAEEEEEAQEWFQQLLQLLQVVLVVCVCCVLPVSYHYGYGHHVCLVVNLVSCVVRHDAAHEYEYTEEAQAFPVNPSSNVSVLVNCQSPLNHQYEYPEYAHDFDPDPVSVVRLVSSQVSNQSRQNYEYEYAFPVRVVCCVVRHPHHYHYFHRSSLVDDDQADDAAAFFEEEAEDPDPQGPDDPVLVVVVCVVRVVPGDYYYHYSGDPPDRTDDPVCSVVSSNVLLVVQLRHQEYEYQDLVSLVSCQNSVHQYEHEHIDPQPNPRSCVPFNVPWQRYDYDPDSDPVVVVVSVVSNSPDDTDHGDRNVRCVVVSVSSVD

Radius of gyration: 27.16 Å; Cα contacts (8 Å, |Δi|>4): 1341; chains: 2; bounding box: 57×75×61 Å

Solvent-accessible surface area (backbone atoms only — not comparable to full-atom values): 36499 Å² total; per-residue (Å²): 125,55,49,66,24,57,97,79,38,72,70,54,79,43,51,35,76,82,50,60,51,57,64,76,71,47,91,53,50,36,37,37,33,33,54,32,60,34,60,39,42,41,52,50,42,37,32,52,51,25,48,50,53,51,46,51,49,28,37,64,72,44,42,74,38,41,21,24,45,94,22,48,71,62,37,51,60,52,44,69,74,60,66,55,84,82,25,37,44,33,33,56,50,41,76,42,46,40,54,86,35,42,72,58,28,52,50,50,36,52,50,43,49,73,44,29,90,30,47,29,34,38,38,32,23,36,61,48,59,52,99,42,73,66,23,49,52,48,48,50,54,46,39,58,28,50,65,66,11,84,42,32,31,41,28,16,27,27,64,69,24,42,52,51,47,62,72,66,41,88,54,49,72,45,71,31,59,52,47,53,72,72,56,63,53,58,56,77,88,53,76,56,52,35,38,36,33,34,45,68,87,54,96,66,51,61,73,54,64,67,56,52,52,50,50,48,53,59,45,52,73,78,36,57,68,46,78,48,54,62,52,52,83,88,49,83,60,34,50,80,90,46,39,63,59,58,40,51,51,52,42,50,56,50,30,27,20,53,31,37,41,28,53,40,50,49,60,52,52,46,21,60,56,38,63,21,24,32,43,35,38,61,44,79,79,39,63,47,52,38,36,35,67,72,73,45,66,83,34,64,22,52,48,77,44,82,70,93,45,68,70,61,47,53,53,50,50,54,50,26,72,67,44,76,68,65,85,82,86,58,74,73,47,42,43,60,60,52,54,59,72,63,100,128,55,50,62,24,58,96,81,38,72,72,56,79,41,51,36,75,80,50,61,53,58,66,73,71,47,90,52,50,35,35,38,33,33,54,34,62,35,59,39,41,39,53,52,42,38,31,50,52,25,48,51,52,51,45,51,50,29,38,64,72,43,42,75,37,41,21,24,46,94,20,49,70,64,37,51,59,51,44,69,74,61,65,54,83,83,25,37,44,34,33,58,49,43,74,41,43,39,56,86,36,43,74,58,29,52,50,50,37,52,51,44,49,73,44,29,91,31,47,30,34,38,39,30,23,36,62,49,59,54,97,43,73,67,23,50,52,48,50,50,54,47,39,58,26,50,66,65,12,84,43,32,31,41,27,15,27,28,63,70,24,42,54,52,47,64,73,66,42,88,52,50,73,45,70,29,58,52,46,53,73,72,58,65,54,57,55,78,86,53,77,57,51,34,37,35,33,34,45,68,87,54,95,65,49,60,73,54,64,66,56,53,51,48,50,47,53,58,46,51,72,79,35,56,68,47,78,49,54,63,51,52,83,88,51,83,61,34,51,81,91,46,40,62,59,55,41,52,51,51,41,49,58,50,29,28,20,52,30,37,41,29,53,41,49,50,58,53,53,46,22,59,54,38,64,21,23,31,42,37,38,60,42,80,79,39,63,47,52,38,35,35,67,73,75,46,67,85,33,63,23,52,47,76,45,82,70,94,45,69,71,60,47,53,53,50,49,53,50,26,71,67,45,76,69,65,85,83,86,57,71,74,48,40,43,59,58,52,52,58,72,63,102

=== Feature glossary ===
A reading guide for the features in this record.

Start from the sequence.

  · Sequence gives the chain of amino acids in standard one-letter code (A=alanine, C=cysteine, …, Y=tyrosine), read N→C. It is the only feature that is directly encoded by the gene; all structural features are derived from the folded form of this sequence.

Fold it, and you get atomic coordinates and the backbone conformation that goes with them.

  · Structure coordinates are given as an mmCIF _atom_site loop: one row per atom with element, residue name, chain id, sequence number, and x/y/z position in Å. Only the four main-chain atoms per residue are included here; side chains are omitted to keep the record compact.

  · Backbone dihedral angles. Every residue except chain termini has a φ (preceding-C → N → Cα → C) and a ψ (N → Cα → C → next-N). They are reported in degrees following the IUPAC sign convention. Secondary structure is essentially a statement about which (φ, ψ) basin each residue occupies.

  · Eight-state secondary structure (DSSP): H is the canonical α-helix, G the tighter 3₁₀-helix, I the wider π-helix; E/B are β-structure, T and S are turns and bends, and '-' is everything else. DSSP derives these from the pattern of main-chain N–H···O=C hydrogen bonds, not from the sequence.

  · SS3 is a coarse helix/strand/coil call (letters a/b/c) made by the P-SEA algorithm from inter-Cα distances and dihedrals. It is less detailed than DSSP but needs only Cα positions.

Summarize the fold with a handful of shape descriptors and a per-residue structural alphabet.

  · Radius of gyration (Rg) is the root-mean-square distance of Cα atoms from their centroid — a single number for overall size and compactness. A globular domain of N residues has Rg ≈ 2.2·N^0.38 Å; an extended or disordered chain has a much larger Rg. The Cα contact count is the number of residue pairs whose Cα atoms are within 8 Å and are more than four positions apart in sequence — a standard proxy for tertiary packing density. The bounding box is the smallest axis-aligned box enclosing all Cα atoms.

  · 3Di is Foldseek's structural alphabet. Each residue is assigned one of twenty discrete states based on how its Cα sits relative to its spatial (not sequential) neighbors. Aligning 3Di strings finds structural homologs roughly as well as full 3D superposition, but orders of magnitude faster.

  · Solvent-accessible surface area (SASA) is the area in Å² traced out by the centre of a 1.4 Å probe sphere (a water molecule) rolled over the protein's van der Waals surface (Shrake–Rupley / Lee–Richards construction). Buried residues have near-zero SASA; fully exposed residues can exceed 200 Å². The total SASA scales roughly with the number of surface residues.

Ask how reliable the model is.

  · For AlphaFold models, the B-factor field carries pLDDT — the model's own estimate of local accuracy on a 0–100 scale. Regions with pLDDT<50 should be treated as essentially unmodeled; they often correspond to intrinsically disordered segments.

  · For experimental (PDB) structures, the B-factor (temperature factor) quantifies the positional spread of each atom in the crystal — a combination of thermal vibration and static disorder — in units of Å². High B-factors mark flexible loops or poorly resolved regions; low B-factors mark the rigid, well-ordered core.

  · Predicted Aligned Error (PAE) is an AlphaFold confidence matrix: entry (i, j) is the expected error in the position of residue j, in ångströms, when the prediction is superimposed on the true structure at residue i. Low PAE within a block of residues means that block is internally rigid and well-predicted; high PAE between two blocks means their relative placement is uncertain even if each block individually is confident.

Place it in context: what it resembles, what it is annotated as, and how it looks.

  · Structural nearest neighbors (via Foldseek easy-search vs the PDB). Reported per hit: target PDB id, E-value, and alignment TM-score. A TM-score above ~0.5 is the conventional threshold for 'same fold'.

  · Functional annotations link the protein to curated databases. InterPro entries identify conserved domains and families by matching the sequence against member-database signatures (Pfam, PROSITE, CDD, …). Gene Ontology (GO) terms describe molecular function, biological process, and cellular component in a controlled vocabulary. CATH places the structure in a hierarchical fold classification (Class/Architecture/Topology/Homologous-superfamily). The organism is the source species.

  · The contact map is a binary N×N matrix image: pixel (i, j) is dark where Cα_i and Cα_j are within 8 Å and |i−j|>4. Because the |i−j|>4 filter removes local helical contacts, off-diagonal stripes parallel to the main diagonal indicate parallel β-sheets; stripes perpendicular to it indicate antiparallel β-sheets. The Ramachandran plot scatters every residue's (φ, ψ) pair against the sterically allowed regions. The PAE heatmap renders the predicted-aligned-error matrix.

  · Six rendered views show the 3D structure from the faces of a cube — i.e. along ±x, ±y, ±z. Rendering representation is drawn randomly per protein from cartoon (secondary-structure ribbons), sticks (backbone bonds), or molecular surface; coloring is either N→C rainbow (blue at the N-terminus through red at the C-terminus) or one color per chain.